Protein 6E12 (pdb70)

Foldseek 3Di:
DDDCDPVLVVQLVVLLVVLLVDDPPPVVSLVSNCPSQCDVVNLVVLLVVQCVDVLSVVCLVVLAAPDDDLVVLCPADPQFLSVLSVLVVVPDDAPNDSNNQVVQCVGCVSSLCVLLVFDPDLLSVLLQLLLVVLQRPPRDSSVSVNVSSQVSCCCPVVCVVSNVVSNVNSPNNQWAHPPNDHCNVRSNPRSVVVCVVRRRDD/DDPVLVVQLVVLLVVLLPDDPPPVVSLVSNQPSQCDPVNLVVLLVVLCVDPLSVVCLVVLAAPDDDLVVLCPAPCQFLSVLSVLVVVPDDQDDDDDPCNDVNSVCVQCVRCVSSLCLLLVQDPPLLSVLLQLLLVVLQRPPDDSSVSVNVSSQVSCCCPVVCVVSNVVSSVNSPNNQFAHPPNDNCNVRSNPGSVVVSVVRRRDD

Organism: Nostoc sp. (strain PCC 7120 / SAG 25.82 / UTEX 2576) (NCBI:txid103690)

Radius of gyration: 23.87 Å; Cα contacts (8 Å, |Δi|>4): 521; chains: 2; bounding box: 76×51×51 Å

Nearest PDB structures (foldseek):
  6e12-assembly1_A  TM=1.005E+00  e=9.025E-28  Nostoc sp. PCC 7120 = FACHB-418
  6e12-assembly1_B  TM=9.982E-01  e=1.144E-25  Nostoc sp. PCC 7120 = FACHB-418
  3msq-assembly1_A  TM=8.862E-01  e=6.303E-11  Nostoc punctiforme PCC 73102
  6e12-assembly1_B  TM=1.005E+00  e=8.819E-28  Nostoc sp. PCC 7120 = FACHB-418
  6e12-assembly1_A  TM=9.690E-01  e=1.903E-25  Nostoc sp. PCC 7120 = FACHB-418

Structure (mmCIF, N/CA/C/O backbone):
data_6E12
#
_entry.id   6E12
#
_cell.length_a   113.308
_cell.length_b   112.918
_cell.length_c   167.766
_cell.angle_alpha   90.00
_cell.angle_beta   90.00
_cell.angle_gamma   90.00
#
_symmetry.space_group_name_H-M   'I 2 2 2'
#
loop_
_entity.id
_entity.type
_entity.pdbx_description
1 polymer 'Alr8543 protein'
2 non-polymer 'OLEIC ACID'
3 non-polymer 'MAGNESIUM ION'
4 non-polymer 'CHLORIDE ION'
5 water water
#
loop_
_atom_site.group_PDB
_atom_site.id
_atom_site.type_symbol
_atom_site.label_atom_id
_atom_site.label_alt_id
_atom_site.label_comp_id
_atom_site.label_asym_id
_atom_site.label_entity_id
_atom_site.label_seq_id
_atom_site.pdbx_PDB_ins_code
_atom_site.Cartn_x
_atom_site.Cartn_y
_atom_site.Cartn_z
_atom_site.occupancy
_atom_site.B_iso_or_equiv
_atom_site.auth_seq_id
_atom_site.auth_comp_id
_atom_site.auth_asym_id
_atom_site.auth_atom_id
_atom_site.pdbx_PDB_model_num
ATOM 9 N N . ILE A 1 2 ? 60.281 60.966 28.858 1.00 44.03 2 ILE A N 1
ATOM 10 C CA . ILE A 1 2 ? 60.006 62.399 28.867 1.00 38.98 2 ILE A CA 1
ATOM 11 C C . ILE A 1 2 ? 61.019 63.173 28.011 1.00 41.01 2 ILE A C 1
ATOM 12 O O . ILE A 1 2 ? 60.673 64.205 27.419 1.00 36.34 2 ILE A O 1
ATOM 17 N N . GLU A 1 3 ? 62.261 62.700 27.908 1.00 37.20 3 GLU A N 1
ATOM 18 C CA . GLU A 1 3 ? 63.234 63.385 27.067 1.00 43.44 3 GLU A CA 1
ATOM 19 C C . GLU A 1 3 ? 63.002 63.043 25.598 1.00 37.29 3 GLU A C 1
ATOM 20 O O . GLU A 1 3 ? 62.311 62.076 25.256 1.00 35.82 3 GLU A O 1
ATOM 26 N N . THR A 1 4 ? 63.551 63.879 24.721 1.00 33.50 4 THR A N 1
ATOM 27 C CA . THR A 1 4 ? 63.366 63.688 23.288 1.00 36.21 4 THR A CA 1
ATOM 28 C C . THR A 1 4 ? 64.440 62.772 22.721 1.00 37.97 4 THR A C 1
ATOM 29 O O . THR A 1 4 ? 65.605 62.824 23.116 1.00 39.69 4 THR A O 1
ATOM 33 N N . ILE A 1 5 ? 64.038 61.931 21.787 1.00 40.50 5 ILE A N 1
ATOM 34 C CA . ILE A 1 5 ? 64.945 61.414 20.781 1.00 33.84 5 ILE A CA 1
ATOM 35 C C . ILE A 1 5 ? 64.542 62.114 19.488 1.00 33.41 5 ILE A C 1
ATOM 36 O O . ILE A 1 5 ? 63.464 61.860 18.943 1.00 35.27 5 ILE A O 1
ATOM 41 N N . THR A 1 6 ? 65.376 63.035 19.018 1.00 29.83 6 THR A N 1
ATOM 42 C CA . THR A 1 6 ? 65.019 63.815 17.846 1.00 33.63 6 THR A CA 1
ATOM 43 C C . THR A 1 6 ? 65.029 62.949 16.588 1.00 35.77 6 THR A C 1
ATOM 44 O O . THR A 1 6 ? 65.550 61.832 16.562 1.00 33.42 6 THR A O 1
ATOM 48 N N . GLN A 1 7 ? 64.428 63.497 15.533 1.00 35.47 7 GLN A N 1
ATOM 49 C CA . GLN A 1 7 ? 64.512 62.900 14.208 1.00 39.40 7 GLN A CA 1
ATOM 50 C C . GLN A 1 7 ? 65.958 62.653 13.816 1.00 36.66 7 GLN A C 1
ATOM 51 O O . GLN A 1 7 ? 66.309 61.587 13.301 1.00 43.11 7 GLN A O 1
ATOM 57 N N . SER A 1 8 ? 66.811 63.646 14.039 1.00 32.24 8 SER A N 1
ATOM 58 C CA . SER A 1 8 ? 68.211 63.507 13.672 1.00 36.22 8 SER A CA 1
ATOM 59 C C . SER A 1 8 ? 68.890 62.405 14.487 1.00 37.23 8 SER A C 1
ATOM 60 O O . SER A 1 8 ? 69.695 61.629 13.953 1.00 37.11 8 SER A O 1
ATOM 63 N N . GLN A 1 9 ? 68.572 62.309 15.782 1.00 32.13 9 GLN A N 1
ATOM 64 C CA . GLN A 1 9 ? 69.154 61.239 16.587 1.00 36.04 9 GLN A CA 1
ATOM 65 C C . GLN A 1 9 ? 68.659 59.871 16.136 1.00 36.57 9 GLN A C 1
ATOM 66 O O . GLN A 1 9 ? 69.439 58.910 16.075 1.00 43.01 9 GLN A O 1
ATOM 72 N N . GLU A 1 10 ? 67.368 59.763 15.824 1.00 33.19 10 GLU A N 1
ATOM 73 C CA . GLU A 1 10 ? 66.829 58.492 15.355 1.00 36.41 10 GLU A CA 1
ATOM 74 C C . GLU A 1 10 ? 67.548 58.030 14.092 1.00 36.18 10 GLU A C 1
ATOM 75 O O . GLU A 1 10 ? 67.934 56.860 13.978 1.00 33.10 10 GLU A O 1
ATOM 81 N N . THR A 1 11 ? 67.761 58.943 13.144 1.00 34.30 11 THR A N 1
ATOM 82 C CA . THR A 1 11 ? 68.444 58.584 11.905 1.00 34.24 11 THR A CA 1
ATOM 83 C C . THR A 1 11 ? 69.855 58.063 12.176 1.00 34.65 11 THR A C 1
ATOM 84 O O . THR A 1 11 ? 70.253 57.014 11.662 1.00 39.84 11 THR A O 1
ATOM 88 N N . ALA A 1 12 ? 70.612 58.766 13.018 1.00 31.17 12 ALA A N 1
ATOM 89 C CA . ALA A 1 12 ? 71.983 58.361 13.300 1.00 28.96 12 ALA A CA 1
ATOM 90 C C . ALA A 1 12 ? 72.027 57.061 14.091 1.00 36.06 12 ALA A C 1
ATOM 91 O O . ALA A 1 12 ? 72.927 56.236 13.888 1.00 34.97 12 ALA A O 1
ATOM 93 N N . ILE A 1 13 ? 71.066 56.854 14.998 1.00 32.87 13 ILE A N 1
ATOM 94 C CA . ILE A 1 13 ? 71.047 55.597 15.744 1.00 28.98 13 ILE A CA 1
ATOM 95 C C . ILE A 1 13 ? 70.791 54.423 14.810 1.00 28.58 13 ILE A C 1
ATOM 96 O O . ILE A 1 13 ? 71.450 53.384 14.912 1.00 33.44 13 ILE A O 1
ATOM 101 N N . LEU A 1 14 ? 69.855 54.566 13.871 1.00 28.97 14 LEU A N 1
ATOM 102 C CA . LEU A 1 14 ? 69.521 53.426 13.012 1.00 35.07 14 LEU A CA 1
ATOM 103 C C . LEU A 1 14 ? 70.661 53.090 12.051 1.00 36.21 14 LEU A C 1
ATOM 104 O O . LEU A 1 14 ? 70.936 51.911 11.795 1.00 36.95 14 LEU A O 1
ATOM 109 N N . GLU A 1 15 ? 71.347 54.108 11.531 1.00 32.85 15 GLU A N 1
ATOM 110 C CA . GLU A 1 15 ? 72.495 53.859 10.666 1.00 38.17 15 GLU A CA 1
ATOM 111 C C . GLU A 1 15 ? 73.595 53.134 11.424 1.00 37.38 15 GLU A C 1
ATOM 112 O O . GLU A 1 15 ? 74.190 52.178 10.917 1.00 41.94 15 GLU A O 1
ATOM 118 N N . SER A 1 16 ? 73.863 53.568 12.650 1.00 35.75 16 SER A N 1
ATOM 119 C CA . SER A 1 16 ? 74.852 52.900 13.480 1.00 34.46 16 SER A CA 1
ATOM 120 C C . SER A 1 16 ? 74.425 51.463 13.809 1.00 30.60 16 SER A C 1
ATOM 121 O O . SER A 1 16 ? 75.253 50.544 13.844 1.00 38.95 16 SER A O 1
ATOM 124 N N . PHE A 1 17 ? 73.133 51.244 14.022 1.00 34.98 17 PHE A N 1
ATOM 125 C CA . PHE A 1 17 ? 72.660 49.904 14.346 1.00 34.00 17 PHE A CA 1
ATOM 126 C C . PHE A 1 17 ? 72.804 48.971 13.149 1.00 34.33 17 PHE A C 1
ATOM 127 O O . PHE A 1 17 ? 73.191 47.809 13.305 1.00 39.10 17 PHE A O 1
ATOM 135 N N . LEU A 1 18 ? 72.493 49.465 11.950 1.00 33.18 18 LEU A N 1
ATOM 136 C CA . LEU A 1 18 ? 72.618 48.658 10.741 1.00 41.96 18 LEU A CA 1
ATOM 137 C C . LEU A 1 18 ? 74.064 48.226 10.494 1.00 48.00 18 LEU A C 1
ATOM 138 O O . LEU A 1 18 ? 74.313 47.102 10.047 1.00 48.49 18 LEU A O 1
ATOM 143 N N . GLU A 1 19 ? 75.035 49.097 10.776 1.00 40.64 19 GLU A N 1
ATOM 144 C CA . GLU A 1 19 ? 76.429 48.692 10.597 1.00 46.76 19 GLU A CA 1
ATOM 145 C C . GLU A 1 19 ? 76.822 47.607 11.590 1.00 49.58 19 GLU A C 1
ATOM 146 O O . GLU A 1 19 ? 77.588 46.698 11.258 1.00 42.98 19 GLU A O 1
ATOM 152 N N . LEU A 1 20 ? 76.331 47.694 12.824 1.00 43.56 20 LEU A N 1
ATOM 153 C CA . LEU A 1 20 ? 76.603 46.626 13.772 1.00 39.75 20 LEU A CA 1
ATOM 154 C C . LEU A 1 20 ? 75.994 45.309 13.309 1.00 50.82 20 LEU A C 1
ATOM 155 O O . LEU A 1 20 ? 76.584 44.238 13.515 1.00 44.41 20 LEU A O 1
ATOM 160 N N . VAL A 1 21 ? 74.813 45.364 12.678 1.00 44.91 21 VAL A N 1
ATOM 161 C CA . VAL A 1 21 ? 74.180 44.138 12.205 1.00 43.55 21 VAL A CA 1
ATOM 162 C C . VAL A 1 21 ? 75.030 43.485 11.117 1.00 50.20 21 VAL A C 1
ATOM 163 O O . VAL A 1 21 ? 75.176 42.260 11.079 1.00 45.43 21 VAL A O 1
ATOM 167 N N . LYS A 1 22 ? 75.620 44.286 10.232 1.00 49.27 22 LYS A N 1
ATOM 168 C CA . LYS A 1 22 ? 76.367 43.754 9.098 1.00 55.43 22 LYS A CA 1
ATOM 169 C C . LYS A 1 22 ? 77.823 43.422 9.423 1.00 56.08 22 LYS A C 1
ATOM 170 O O . LYS A 1 22 ? 78.510 42.856 8.578 1.00 57.91 22 LYS A O 1
ATOM 176 N N . SER A 1 23 ? 78.298 43.722 10.615 1.00 57.80 23 SER A N 1
ATOM 177 C CA . SER A 1 23 ? 79.671 43.486 11.026 1.00 58.50 23 SER A CA 1
ATOM 178 C C . SER A 1 23 ? 79.753 42.313 12.012 1.00 61.55 23 SER A C 1
ATOM 179 O O . SER A 1 23 ? 78.754 41.951 12.648 1.00 55.58 23 SER A O 1
ATOM 182 N N . PRO A 1 24 ? 80.921 41.676 12.148 1.00 58.32 24 PRO A N 1
ATOM 183 C CA . PRO A 1 24 ? 81.052 40.582 13.126 1.00 54.17 24 PRO A CA 1
ATOM 184 C C . PRO A 1 24 ? 81.077 41.087 14.563 1.00 58.19 24 PRO A C 1
ATOM 185 O O . PRO A 1 24 ? 81.265 42.276 14.837 1.00 62.77 24 PRO A O 1
ATOM 189 N N . TYR A 1 25 ? 80.867 40.149 15.489 1.00 49.50 25 TYR A N 1
ATOM 190 C CA . TYR A 1 25 ? 80.947 40.464 16.911 1.00 54.67 25 TYR A CA 1
ATOM 191 C C . TYR A 1 25 ? 82.305 41.068 17.251 1.00 65.07 25 TYR A C 1
ATOM 192 O O . TYR A 1 25 ? 83.318 40.777 16.609 1.00 65.84 25 TYR A O 1
ATOM 201 N N . GLY A 1 26 ? 82.327 41.881 18.304 1.00 67.87 26 GLY A N 1
ATOM 202 C CA . GLY A 1 26 ? 83.578 42.407 18.804 1.00 64.14 26 GLY A CA 1
ATOM 203 C C . GLY A 1 26 ? 84.050 43.658 18.114 1.00 70.56 26 GLY A C 1
ATOM 204 O O . GLY A 1 26 ? 85.240 43.984 18.200 1.00 74.53 26 GLY A O 1
ATOM 205 N N . ASN A 1 27 ? 83.151 44.371 17.426 1.00 66.51 27 ASN A N 1
ATOM 206 C CA . ASN A 1 27 ? 83.494 45.605 16.719 1.00 69.12 27 ASN A CA 1
ATOM 207 C C . ASN A 1 27 ? 83.395 46.767 17.707 1.00 66.84 27 ASN A C 1
ATOM 208 O O . ASN A 1 27 ? 82.427 47.529 17.736 1.00 65.30 27 ASN A O 1
ATOM 213 N N . PHE A 1 28 ? 84.436 46.904 18.532 1.00 73.77 28 PHE A N 1
ATOM 214 C CA . PHE A 1 28 ? 84.409 47.904 19.593 1.00 78.66 28 PHE A CA 1
ATOM 215 C C . PHE A 1 28 ? 84.422 49.329 19.051 1.00 72.46 28 PHE A C 1
ATOM 216 O O . PHE A 1 28 ? 83.960 50.245 19.740 1.00 63.04 28 PHE A O 1
ATOM 224 N N . ALA A 1 29 ? 84.925 49.535 17.832 1.00 68.79 29 ALA A N 1
ATOM 225 C CA . ALA A 1 29 ? 84.792 50.836 17.189 1.00 59.92 29 ALA A CA 1
ATOM 226 C C . ALA A 1 29 ? 83.328 51.157 16.922 1.00 65.08 29 ALA A C 1
ATOM 227 O O . ALA A 1 29 ? 82.823 52.207 17.335 1.00 62.06 29 ALA A O 1
ATOM 229 N N . SER A 1 30 ? 82.631 50.268 16.209 1.00 70.15 30 SER A N 1
ATOM 230 C CA . SER A 1 30 ? 81.255 50.568 15.832 1.00 71.93 30 SER A CA 1
ATOM 231 C C . SER A 1 30 ? 80.337 50.549 17.043 1.00 58.64 30 SER A C 1
ATOM 232 O O . SER A 1 30 ? 79.310 51.239 17.048 1.00 53.00 30 SER A O 1
ATOM 235 N N . ILE A 1 31 ? 80.703 49.794 18.080 1.00 53.50 31 ILE A N 1
ATOM 236 C CA . ILE A 1 31 ? 79.949 49.835 19.326 1.00 53.16 31 ILE A CA 1
ATOM 237 C C . ILE A 1 31 ? 80.129 51.183 20.021 1.00 56.60 31 ILE A C 1
ATOM 238 O O . ILE A 1 31 ? 79.176 51.734 20.590 1.00 52.54 31 ILE A O 1
ATOM 243 N N . GLY A 1 32 ? 81.336 51.758 19.950 1.00 52.62 32 GLY A N 1
ATOM 244 C CA . GLY A 1 32 ? 81.540 53.112 20.451 1.00 39.31 32 GLY A CA 1
ATOM 245 C C . GLY A 1 32 ? 80.730 54.144 19.681 1.00 47.96 32 GLY A C 1
ATOM 246 O O . GLY A 1 32 ? 80.248 55.127 20.252 1.00 54.13 32 GLY A O 1
ATOM 247 N N . LYS A 1 33 ? 80.557 53.929 18.377 1.00 41.11 33 LYS A N 1
ATOM 248 C CA . LYS A 1 33 ? 79.785 54.862 17.561 1.00 41.54 33 LYS A CA 1
ATOM 249 C C . LYS A 1 33 ? 78.286 54.765 17.867 1.00 43.38 33 LYS A C 1
ATOM 250 O O . LYS A 1 33 ? 77.594 55.785 17.952 1.00 40.27 33 LYS A O 1
ATOM 256 N N . LEU A 1 34 ? 77.765 53.553 18.055 1.00 41.00 34 LEU A N 1
ATOM 257 C CA . LEU A 1 34 ? 76.401 53.424 18.557 1.00 38.22 34 LEU A CA 1
ATOM 258 C C . LEU A 1 34 ? 76.254 54.092 19.921 1.00 37.37 34 LEU A C 1
ATOM 259 O O . LEU A 1 34 ? 75.291 54.833 20.157 1.00 42.43 34 LEU A O 1
ATOM 264 N N . SER A 1 35 ? 77.216 53.865 20.816 1.00 38.75 35 SER A N 1
ATOM 265 C CA . SER A 1 35 ? 77.147 54.430 22.163 1.00 41.46 35 SER A CA 1
ATOM 266 C C . SER A 1 35 ? 77.038 55.949 22.120 1.00 43.43 35 SER A C 1
ATOM 267 O O . SER A 1 35 ? 76.196 56.551 22.804 1.00 40.31 35 SER A O 1
ATOM 270 N N . HIS A 1 36 ? 77.878 56.577 21.300 1.00 41.18 36 HIS A N 1
ATOM 271 C CA . HIS A 1 36 ? 77.915 58.029 21.201 1.00 45.57 36 HIS A CA 1
ATOM 272 C C . HIS A 1 36 ? 76.568 58.609 20.788 1.00 38.81 36 HIS A C 1
ATOM 273 O O . HIS A 1 36 ? 76.153 59.644 21.315 1.00 40.38 36 HIS A O 1
ATOM 280 N N . VAL A 1 37 ? 75.872 57.974 19.843 1.00 34.86 37 VAL A N 1
ATOM 281 C CA . VAL A 1 37 ? 74.595 58.532 19.410 1.00 35.94 37 VAL A CA 1
ATOM 282 C C . VAL A 1 37 ? 73.426 58.044 20.259 1.00 37.64 37 VAL A C 1
ATOM 283 O O . VAL A 1 37 ? 72.415 58.747 20.365 1.00 37.52 37 VAL A O 1
ATOM 287 N N . LEU A 1 38 ? 73.542 56.886 20.898 1.00 37.04 38 LEU A N 1
ATOM 288 C CA . LEU A 1 38 ? 72.389 56.337 21.601 1.00 43.24 38 LEU A CA 1
ATOM 289 C C . LEU A 1 38 ? 72.365 56.755 23.072 1.00 45.95 38 LEU A C 1
ATOM 290 O O . LEU A 1 38 ? 71.365 57.308 23.546 1.00 47.56 38 LEU A O 1
ATOM 295 N N . ASN A 1 39 ? 73.461 56.517 23.796 1.00 39.65 39 ASN A N 1
ATOM 296 C CA . ASN A 1 39 ? 73.663 57.073 25.136 1.00 38.80 39 ASN A CA 1
ATOM 297 C C . ASN A 1 39 ? 74.095 58.537 25.019 1.00 49.51 39 ASN A C 1
ATOM 298 O O . ASN A 1 39 ? 75.260 58.896 25.199 1.00 43.80 39 ASN A O 1
ATOM 303 N N . ASP A 1 40 ? 73.126 59.409 24.742 1.00 45.65 40 ASP A N 1
ATOM 304 C CA . ASP A 1 40 ? 73.423 60.822 24.666 1.00 37.12 40 ASP A CA 1
ATOM 305 C C . ASP A 1 40 ? 73.691 61.356 26.075 1.00 35.56 40 ASP A C 1
ATOM 306 O O . ASP A 1 40 ? 73.512 60.651 27.069 1.00 37.02 40 ASP A O 1
ATOM 311 N N . PRO A 1 41 ? 74.185 62.586 26.197 1.00 38.75 41 PRO A N 1
ATOM 312 C CA . PRO A 1 41 ? 74.504 63.091 27.546 1.00 37.55 41 PRO A CA 1
ATOM 313 C C . PRO A 1 41 ? 73.349 63.049 28.554 1.00 41.38 41 PRO A C 1
ATOM 314 O O . PRO A 1 41 ? 73.619 62.775 29.732 1.00 41.22 41 PRO A O 1
ATOM 318 N N . ASP A 1 42 ? 72.085 63.299 28.162 1.00 38.00 42 ASP A N 1
ATOM 319 C CA . ASP A 1 42 ? 70.991 63.142 29.131 1.00 38.96 42 ASP A CA 1
ATOM 320 C C . ASP A 1 42 ? 70.981 61.743 29.735 1.00 37.62 42 ASP A C 1
ATOM 321 O O . ASP A 1 42 ? 70.811 61.577 30.948 1.00 38.92 42 ASP A O 1
ATOM 326 N N . THR A 1 43 ? 71.133 60.726 28.894 1.00 33.90 43 THR A N 1
ATOM 327 C CA . THR A 1 43 ? 71.174 59.358 29.387 1.00 38.91 43 THR A CA 1
ATOM 328 C C . THR A 1 43 ? 72.394 59.117 30.264 1.00 36.10 43 THR A C 1
ATOM 329 O O . THR A 1 43 ? 72.285 58.494 31.326 1.00 38.47 43 THR A O 1
ATOM 333 N N . LEU A 1 44 ? 73.564 59.605 29.847 1.00 36.90 44 LEU A N 1
ATOM 334 C CA . LEU A 1 44 ? 74.759 59.394 30.661 1.00 44.61 44 LEU A CA 1
ATOM 335 C C . LEU A 1 44 ? 74.603 60.052 32.022 1.00 46.33 44 LEU A C 1
ATOM 336 O O . LEU A 1 44 ? 75.072 59.522 33.040 1.00 43.99 44 LEU A O 1
ATOM 341 N N . GLN A 1 45 ? 73.925 61.199 32.062 1.00 41.90 45 GLN A N 1
ATOM 342 C CA . GLN A 1 45 ? 73.739 61.878 33.336 1.00 41.81 45 GLN A CA 1
ATOM 343 C C . GLN A 1 45 ? 72.871 61.049 34.270 1.00 42.09 45 GLN A C 1
ATOM 344 O O . GLN A 1 45 ? 73.148 60.961 35.472 1.00 39.88 45 GLN A O 1
ATOM 350 N N . LYS A 1 46 ? 71.823 60.414 33.736 1.00 41.29 46 LYS A N 1
ATOM 351 C CA . LYS A 1 46 ? 70.977 59.582 34.589 1.00 40.66 46 LYS A CA 1
ATOM 352 C C . LYS A 1 46 ? 71.727 58.336 35.062 1.00 42.26 46 LYS A C 1
ATOM 353 O O . LYS A 1 46 ? 71.568 57.911 36.211 1.00 49.00 46 LYS A O 1
ATOM 359 N N . VAL A 1 47 ? 72.577 57.763 34.205 1.00 40.79 47 VAL A N 1
ATOM 360 C CA . VAL A 1 47 ? 73.355 56.584 34.586 1.00 37.58 47 VAL A CA 1
ATOM 361 C C . VAL A 1 47 ? 74.337 56.931 35.704 1.00 38.61 47 VAL A C 1
ATOM 362 O O . VAL A 1 47 ? 74.450 56.201 36.692 1.00 38.69 47 VAL A O 1
ATOM 366 N N . VAL A 1 48 ? 75.054 58.053 35.570 1.00 40.83 48 VAL A N 1
ATOM 367 C CA . VAL A 1 48 ? 75.931 58.511 36.648 1.00 42.93 48 VAL A CA 1
ATOM 368 C C . VAL A 1 48 ? 75.132 58.715 37.938 1.00 51.51 48 VAL A C 1
ATOM 369 O O . VAL A 1 48 ? 75.529 58.252 39.014 1.00 52.29 48 VAL A O 1
ATOM 373 N N . ALA A 1 49 ? 73.980 59.384 37.847 1.00 47.15 49 ALA A N 1
ATOM 374 C CA . ALA A 1 49 ? 73.202 59.663 39.052 1.00 44.34 49 ALA A CA 1
ATOM 375 C C . ALA A 1 49 ? 72.728 58.377 39.721 1.00 47.21 49 ALA A C 1
ATOM 376 O O . ALA A 1 49 ? 72.821 58.240 40.947 1.00 54.95 49 ALA A O 1
ATOM 378 N N . VAL A 1 50 ? 72.232 57.416 38.931 1.00 44.34 50 VAL A N 1
ATOM 379 C CA . VAL A 1 50 ? 71.770 56.141 39.481 1.00 41.79 50 VAL A CA 1
ATOM 380 C C . VAL A 1 50 ? 72.925 55.360 40.111 1.00 49.80 50 VAL A C 1
ATOM 381 O O . VAL A 1 50 ? 72.770 54.759 41.182 1.00 55.69 50 VAL A O 1
ATOM 385 N N . LEU A 1 51 ? 74.097 55.349 39.466 1.00 47.82 51 LEU A N 1
A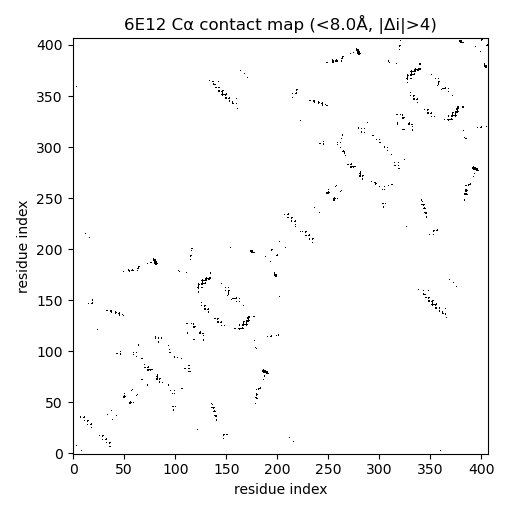TOM 386 C CA . LEU A 1 51 ? 75.233 54.612 40.021 1.00 48.36 51 LEU A CA 1
ATOM 387 C C . LEU A 1 51 ? 75.769 55.269 41.287 1.00 56.21 51 LEU A C 1
ATOM 388 O O . LEU A 1 51 ? 76.365 54.589 42.133 1.00 52.15 51 LEU A O 1
ATOM 393 N N . SER A 1 52 ? 75.571 56.580 41.435 1.00 59.48 52 SER A N 1
ATOM 394 C CA . SER A 1 52 ? 76.070 57.302 42.597 1.00 57.93 52 SER A CA 1
ATOM 395 C C . SER A 1 52 ? 75.163 57.167 43.818 1.00 56.61 52 SER A C 1
ATOM 396 O O . SER A 1 52 ? 75.503 57.700 44.875 1.00 69.20 52 SER A O 1
ATOM 399 N N . LEU A 1 53 ? 74.034 56.462 43.698 1.00 53.17 53 LEU A N 1
ATOM 400 C CA . LEU A 1 53 ? 73.140 56.219 44.826 1.00 53.86 53 LEU A CA 1
ATOM 401 C C . LEU A 1 53 ? 73.737 55.268 45.864 1.00 64.32 53 LEU A C 1
ATOM 402 O O . LEU A 1 53 ? 73.247 55.227 46.995 1.00 68.56 53 LEU A O 1
ATOM 407 N N . THR A 1 54 ? 74.763 54.498 45.514 1.00 69.88 54 THR A N 1
ATOM 408 C CA . THR A 1 54 ? 75.427 53.656 46.499 1.00 65.86 54 THR A CA 1
ATOM 409 C C . THR A 1 54 ? 76.717 54.312 46.961 1.00 70.98 54 THR A C 1
ATOM 410 O O . THR A 1 54 ? 77.250 55.199 46.286 1.00 73.06 54 THR A O 1
ATOM 414 N N . PRO A 1 55 ? 77.253 53.895 48.116 1.00 66.88 55 PRO A N 1
ATOM 415 C CA . PRO A 1 55 ? 78.552 54.440 48.549 1.00 68.24 55 PRO A CA 1
ATOM 416 C C . PRO A 1 55 ? 79.698 54.080 47.624 1.00 62.69 55 PRO A C 1
ATOM 417 O O . PRO A 1 55 ? 80.552 54.929 47.332 1.00 65.94 55 PRO A O 1
ATOM 421 N N . GLN A 1 56 ? 79.747 52.834 47.159 1.00 55.73 56 GLN A N 1
ATOM 422 C CA . GLN A 1 56 ? 80.811 52.441 46.243 1.00 58.54 56 GLN A CA 1
ATOM 423 C C . GLN A 1 56 ? 80.708 53.203 44.925 1.00 66.79 56 GLN A C 1
ATOM 424 O O . GLN A 1 56 ? 81.729 53.568 44.327 1.00 73.14 56 GLN A O 1
ATOM 430 N N . GLY A 1 57 ? 79.482 53.468 44.464 1.00 55.61 57 GLY A N 1
ATOM 431 C CA . GLY A 1 57 ? 79.318 54.262 43.255 1.00 56.28 57 GLY A CA 1
ATOM 432 C C . GLY A 1 57 ? 79.756 55.706 43.435 1.00 59.16 57 GLY A C 1
ATOM 433 O O . GLY A 1 57 ? 80.480 56.255 42.598 1.00 56.96 57 GLY A O 1
ATOM 434 N N . LYS A 1 58 ? 79.326 56.342 44.532 1.00 62.59 58 LYS A N 1
ATOM 435 C CA . LYS A 1 58 ? 79.744 57.717 44.796 1.00 69.62 58 LYS A CA 1
ATOM 436 C C . LYS A 1 58 ? 81.259 57.816 44.907 1.00 68.25 58 LYS A C 1
ATOM 437 O O . LYS A 1 58 ? 81.888 58.681 44.284 1.00 68.39 58 LYS A O 1
ATOM 443 N N . GLN A 1 59 ? 81.865 56.922 45.687 1.00 69.78 59 GLN A N 1
ATOM 444 C CA . GLN A 1 59 ? 83.309 56.965 45.871 1.00 73.54 59 GLN A CA 1
ATOM 445 C C . GLN A 1 59 ? 84.036 56.793 44.541 1.00 70.49 59 GLN A C 1
ATOM 446 O O . GLN A 1 59 ? 85.040 57.470 44.279 1.00 68.06 59 GLN A O 1
ATOM 452 N N . ALA A 1 60 ? 83.520 55.921 43.669 1.00 61.11 60 ALA A N 1
ATOM 453 C CA . ALA A 1 60 ? 84.208 55.644 42.411 1.00 57.55 60 ALA A CA 1
ATOM 454 C C . ALA A 1 60 ? 84.238 56.860 41.495 1.00 61.46 60 ALA A C 1
ATOM 455 O O . ALA A 1 60 ? 85.186 57.021 40.718 1.00 58.49 60 ALA A O 1
ATOM 457 N N . PHE A 1 61 ? 83.216 57.718 41.550 1.00 60.11 61 PHE A N 1
ATOM 458 C CA . PHE A 1 61 ? 83.265 58.924 40.731 1.00 56.51 61 PHE A CA 1
ATOM 459 C C . PHE A 1 61 ? 84.169 59.992 41.338 1.00 58.32 61 PHE A C 1
ATOM 460 O O . PHE A 1 61 ? 84.758 60.781 40.593 1.00 63.43 61 PHE A O 1
ATOM 468 N N . GLU A 1 62 ? 84.303 60.027 42.668 1.00 57.22 62 GLU A N 1
ATOM 469 C CA . GLU A 1 62 ? 85.282 60.909 43.305 1.00 67.28 62 GLU A CA 1
ATOM 470 C C . GLU A 1 62 ? 86.710 60.447 43.028 1.00 72.63 62 GLU A C 1
ATOM 471 O O . GLU A 1 62 ? 87.511 61.175 42.428 1.00 75.02 62 GLU A O 1
ATOM 477 N N . ASP A 1 63 ? 87.053 59.238 43.469 1.00 73.56 63 ASP A N 1
ATOM 478 C CA . ASP A 1 63 ? 88.441 58.799 43.386 1.00 75.73 63 ASP A CA 1
ATOM 479 C C . ASP A 1 63 ? 88.858 58.394 41.983 1.00 74.93 63 ASP A C 1
ATOM 480 O O . ASP A 1 63 ? 90.062 58.331 41.712 1.00 76.37 63 ASP A O 1
ATOM 485 N N . ARG A 1 64 ? 87.903 58.118 41.101 1.00 72.35 64 ARG A N 1
ATOM 486 C CA . ARG A 1 64 ? 88.179 57.704 39.730 1.00 67.20 64 ARG A CA 1
ATOM 487 C C . ARG A 1 64 ? 89.222 56.584 39.671 1.00 69.36 64 ARG A C 1
ATOM 488 O O . ARG A 1 64 ? 90.262 56.729 39.015 1.00 72.15 64 ARG A O 1
ATOM 496 N N . PRO A 1 65 ? 88.981 55.456 40.336 1.00 66.68 65 PRO A N 1
ATOM 497 C CA . PRO A 1 65 ? 90.008 54.408 40.398 1.00 58.73 65 PRO A CA 1
ATOM 498 C C . PRO A 1 65 ? 90.212 53.749 39.040 1.00 63.17 65 PRO A C 1
ATOM 499 O O . PRO A 1 65 ? 89.257 53.313 38.392 1.00 64.35 65 PRO A O 1
ATOM 511 N N . LEU A 1 67 ? 92.611 50.801 36.695 1.00 68.67 67 LEU A N 1
ATOM 512 C CA . LEU A 1 67 ? 93.377 49.567 36.835 1.00 65.32 67 LEU A CA 1
ATOM 513 C C . LEU A 1 67 ? 94.873 49.843 36.924 1.00 70.38 67 LEU A C 1
ATOM 514 O O . LEU A 1 67 ? 95.588 49.201 37.706 1.00 70.83 67 LEU A O 1
ATOM 519 N N . GLY A 1 68 ? 95.361 50.796 36.142 1.00 69.41 68 GLY A N 1
ATOM 520 C CA . GLY A 1 68 ? 96.781 50.985 35.996 1.00 65.10 68 GLY A CA 1
ATOM 521 C C . GLY A 1 68 ? 97.375 49.955 35.055 1.00 66.00 68 GLY A C 1
ATOM 522 O O . GLY A 1 68 ? 96.677 49.239 34.331 1.00 70.29 68 GLY A O 1
ATOM 523 N N . LYS A 1 69 ? 98.702 49.892 35.066 1.00 63.31 69 LYS A N 1
ATOM 524 C CA . LYS A 1 69 ? 99.404 48.884 34.288 1.00 77.59 69 LYS A CA 1
ATOM 525 C C . LYS A 1 69 ? 99.266 47.526 34.969 1.00 73.98 69 LYS A C 1
ATOM 526 O O . LYS A 1 69 ? 99.284 47.427 36.200 1.00 67.63 69 LYS A O 1
ATOM 532 N N . ILE A 1 70 ? 99.099 46.478 34.166 1.00 72.21 70 ILE A N 1
ATOM 533 C CA . ILE A 1 70 ? 98.951 45.127 34.686 1.00 79.28 70 ILE A CA 1
ATOM 534 C C . ILE A 1 70 ? 99.961 44.228 33.986 1.00 80.85 70 ILE A C 1
ATOM 535 O O . ILE A 1 70 ? 100.096 44.269 32.756 1.00 77.12 70 ILE A O 1
ATOM 540 N N . ASP A 1 71 ? 100.690 43.444 34.777 1.00 80.20 71 ASP A N 1
ATOM 541 C CA . ASP A 1 71 ? 101.684 42.500 34.277 1.00 77.77 71 ASP A CA 1
ATOM 542 C C . ASP A 1 71 ? 101.020 41.131 34.240 1.00 73.60 71 ASP A C 1
ATOM 543 O O . ASP A 1 71 ? 100.907 40.462 35.270 1.00 76.65 71 ASP A O 1
ATOM 548 N N . LEU A 1 72 ? 100.576 40.717 33.051 1.00 66.76 72 LEU A N 1
ATOM 549 C CA . LEU A 1 72 ? 99.918 39.422 32.915 1.00 62.91 72 LEU A CA 1
ATOM 550 C C . LEU A 1 72 ? 100.789 38.296 33.464 1.00 62.68 72 LEU A C 1
ATOM 551 O O . LEU A 1 72 ? 100.311 37.430 34.205 1.00 67.45 72 LEU A O 1
ATOM 556 N N . GLU A 1 73 ? 102.073 38.295 33.112 1.00 65.77 73 GLU A N 1
ATOM 557 C CA . GLU A 1 73 ? 102.966 37.226 33.549 1.00 72.39 73 GLU A CA 1
ATOM 558 C C . GLU A 1 73 ? 102.985 37.119 35.072 1.00 66.45 73 GLU A C 1
ATOM 559 O O . GLU A 1 73 ? 102.854 36.024 35.633 1.00 66.75 73 GLU A O 1
ATOM 565 N N . GLN A 1 74 ? 103.131 38.258 35.757 1.00 56.22 74 GLN A N 1
ATOM 566 C CA . GLN A 1 74 ? 103.133 38.265 37.217 1.00 59.61 74 GLN A CA 1
ATOM 567 C C . GLN A 1 74 ? 101.801 37.780 37.782 1.00 68.32 74 GLN A C 1
ATOM 568 O O . GLN A 1 74 ? 101.775 36.983 38.728 1.00 69.27 74 GLN A O 1
ATOM 574 N N . LEU A 1 75 ? 100.682 38.254 37.222 1.00 63.11 75 LEU A N 1
ATOM 575 C CA . LEU A 1 75 ? 99.382 37.758 37.656 1.00 61.66 75 LEU A CA 1
ATOM 576 C C . LEU A 1 75 ? 99.242 36.263 37.398 1.00 61.43 75 LEU A C 1
ATOM 577 O O . LEU A 1 75 ? 98.615 35.553 38.191 1.00 56.49 75 LEU A O 1
ATOM 582 N N . HIS A 1 76 ? 99.839 35.759 36.320 1.00 56.06 76 HIS A N 1
ATOM 583 C CA . HIS A 1 76 ? 99.763 34.330 36.039 1.00 57.10 76 HIS A CA 1
ATOM 584 C C . HIS A 1 76 ? 100.623 33.478 36.980 1.00 60.96 76 HIS A C 1
ATOM 585 O O . HIS A 1 76 ? 100.573 32.247 36.881 1.00 65.67 76 HIS A O 1
ATOM 592 N N . GLN A 1 77 ? 101.407 34.086 37.875 1.00 57.59 77 GLN A N 1
ATOM 593 C CA . GLN A 1 77 ? 102.151 33.349 38.894 1.00 61.89 77 GLN A CA 1
ATOM 594 C C . GLN A 1 77 ? 101.339 33.104 40.153 1.00 64.89 77 GLN A C 1
ATOM 595 O O . GLN A 1 77 ? 101.828 32.423 41.064 1.00 63.19 77 GLN A O 1
ATOM 601 N N . LEU A 1 78 ? 100.139 33.670 40.241 1.00 58.65 78 LEU A N 1
ATOM 602 C CA . LEU A 1 78 ? 99.336 33.526 41.432 1.00 53.22 78 LEU A CA 1
ATOM 603 C C . LEU A 1 78 ? 98.714 32.134 41.474 1.00 53.79 78 LEU A C 1
ATOM 604 O O . LEU A 1 78 ? 98.662 31.433 40.459 1.00 52.56 78 LEU A O 1
ATOM 609 N N . PRO A 1 79 ? 98.259 31.706 42.648 1.00 55.91 79 PRO A N 1
ATOM 610 C CA . PRO A 1 79 ? 97.495 30.456 42.745 1.00 55.83 79 PRO A CA 1
ATOM 611 C C . PRO A 1 79 ? 96.343 30.379 41.750 1.00 55.40 79 PRO A C 1
ATOM 612 O O . PRO A 1 79 ? 95.671 31.377 41.461 1.00 56.25 79 PRO A O 1
ATOM 616 N N . ASN A 1 80 ? 96.106 29.150 41.260 1.00 57.77 80 ASN A N 1
ATOM 617 C CA . ASN A 1 80 ? 95.095 28.856 40.240 1.00 51.92 80 ASN A CA 1
ATOM 618 C C . ASN A 1 80 ? 93.707 29.384 40.581 1.00 52.79 80 ASN A C 1
ATOM 619 O O . ASN A 1 80 ? 92.928 29.693 39.673 1.00 46.35 80 ASN A O 1
ATOM 624 N N . TYR A 1 81 ? 93.359 29.451 41.864 1.00 46.94 81 TYR A N 1
ATOM 625 C CA . TYR A 1 81 ? 92.003 29.782 42.278 1.00 44.25 81 TYR A CA 1
ATOM 626 C C . TYR A 1 81 ? 91.742 31.287 42.342 1.00 43.28 81 TYR A C 1
ATOM 627 O O . TYR A 1 81 ? 90.606 31.692 42.616 1.00 39.63 81 TYR A O 1
ATOM 636 N N . THR A 1 82 ? 92.741 32.125 42.064 1.00 38.95 82 THR A N 1
ATOM 637 C CA . THR A 1 82 ? 92.614 33.556 42.313 1.00 35.87 82 THR A CA 1
ATOM 638 C C . THR A 1 82 ? 92.023 34.300 41.121 1.00 44.36 82 THR A C 1
ATOM 639 O O . THR A 1 82 ? 92.158 33.885 39.965 1.00 45.64 82 THR A O 1
ATOM 643 N N . LEU A 1 83 ? 91.380 35.429 41.421 1.00 40.66 83 LEU A N 1
ATOM 644 C CA . LEU A 1 83 ? 90.954 36.342 40.372 1.00 43.22 83 LEU A CA 1
ATOM 645 C C . LEU A 1 83 ? 92.120 36.701 39.464 1.00 50.74 83 LEU A C 1
ATOM 646 O O . LEU A 1 83 ? 92.000 36.677 38.233 1.00 52.20 83 LEU A O 1
ATOM 651 N N . GLY A 1 84 ? 93.268 37.020 40.066 1.00 47.66 84 GLY A N 1
ATOM 652 C CA . GLY A 1 84 ? 94.418 37.444 39.283 1.00 49.58 84 GLY A CA 1
ATOM 653 C C . GLY A 1 84 ? 94.900 36.385 38.312 1.00 51.55 84 GLY A C 1
ATOM 654 O O . GLY A 1 84 ? 95.202 36.681 37.155 1.00 54.04 84 GLY A O 1
ATOM 655 N N . TYR A 1 85 ? 94.990 35.136 38.766 1.00 52.41 85 TYR A N 1
ATOM 656 C CA . TYR A 1 85 ? 95.392 34.078 37.850 1.00 45.96 85 TYR A CA 1
ATOM 657 C C . TYR A 1 85 ? 94.328 33.847 36.788 1.00 46.18 85 TYR A C 1
ATOM 658 O O . TYR A 1 85 ? 94.647 33.722 35.602 1.00 54.09 85 TYR A O 1
ATOM 675 N N . TYR A 1 87 ? 92.028 35.752 35.554 1.00 49.19 87 TYR A N 1
ATOM 676 C CA . TYR A 1 87 ? 91.990 36.838 34.586 1.00 48.93 87 TYR A CA 1
ATOM 677 C C . TYR A 1 87 ? 93.164 36.746 33.626 1.00 55.51 87 TYR A C 1
ATOM 678 O O . TYR A 1 87 ? 92.979 36.745 32.401 1.00 54.95 87 TYR A O 1
ATOM 687 N N . ALA A 1 88 ? 94.382 36.672 34.172 1.00 52.60 88 ALA A N 1
ATOM 688 C CA . ALA A 1 88 ? 95.576 36.521 33.347 1.00 55.97 88 ALA A CA 1
ATOM 689 C C . ALA A 1 88 ? 95.439 35.333 32.409 1.00 54.24 88 ALA A C 1
ATOM 690 O O . ALA A 1 88 ? 95.734 35.431 31.214 1.00 54.68 88 ALA A O 1
ATOM 692 N N . ASP A 1 89 ? 94.969 34.202 32.934 1.00 48.05 89 ASP A N 1
ATOM 693 C CA . ASP A 1 89 ? 94.771 33.031 32.088 1.00 55.47 89 ASP A CA 1
ATOM 694 C C . ASP A 1 89 ? 93.800 33.335 30.959 1.00 61.72 89 ASP A C 1
ATOM 695 O O . ASP A 1 89 ? 94.019 32.927 29.813 1.00 64.74 89 ASP A O 1
ATOM 700 N N . HIS A 1 90 ? 92.732 34.073 31.268 1.00 60.08 90 HIS A N 1
ATOM 701 C CA . HIS A 1 90 ? 91.736 34.433 30.266 1.00 51.99 90 HIS A CA 1
ATOM 702 C C . HIS A 1 90 ? 92.349 35.268 29.143 1.00 55.51 90 HIS A C 1
ATOM 703 O O . HIS A 1 90 ? 92.100 35.018 27.959 1.00 65.31 90 HIS A O 1
ATOM 718 N N . ILE A 1 92 ? 95.604 35.413 28.310 1.00 59.51 92 ILE A N 1
ATOM 719 C CA . ILE A 1 92 ? 96.608 34.643 27.575 1.00 61.82 92 ILE A CA 1
ATOM 720 C C . ILE A 1 92 ? 95.938 33.687 26.595 1.00 62.86 92 ILE A C 1
ATOM 721 O O . ILE A 1 92 ? 96.329 33.599 25.427 1.00 69.42 92 ILE A O 1
ATOM 726 N N . ARG A 1 93 ? 94.939 32.935 27.060 1.00 62.28 93 ARG A N 1
ATOM 727 C CA . ARG A 1 93 ? 94.301 31.935 26.204 1.00 75.56 93 ARG A CA 1
ATOM 728 C C . ARG A 1 93 ? 93.691 32.569 24.954 1.00 77.63 93 ARG A C 1
ATOM 729 O O . ARG A 1 93 ? 93.859 32.060 23.841 1.00 86.98 93 ARG A O 1
ATOM 737 N N . ASN A 1 94 ? 92.975 33.675 25.114 1.00 70.31 94 ASN A N 1
ATOM 738 C CA . ASN A 1 94 ? 92.329 34.325 23.982 1.00 76.00 94 ASN A CA 1
ATOM 739 C C . ASN A 1 94 ? 93.213 35.376 23.313 1.00 84.21 94 ASN A C 1
ATOM 740 O O . ASN A 1 94 ? 92.756 36.051 22.384 1.00 84.89 94 ASN A O 1
ATOM 745 N N . GLN A 1 95 ? 94.461 35.526 23.760 1.00 86.29 95 GLN A N 1
ATOM 746 C CA . GLN A 1 95 ? 95.438 36.422 23.132 1.00 91.84 95 GLN A CA 1
ATOM 747 C C . GLN A 1 95 ? 94.966 37.873 23.122 1.00 87.24 95 GLN A C 1
ATOM 748 O O . GLN A 1 95 ? 95.273 38.633 22.202 1.00 88.45 95 GLN A O 1
ATOM 754 N N . LEU A 1 96 ? 94.227 38.265 24.154 1.00 83.30 96 LEU A N 1
ATOM 755 C CA . LEU A 1 96 ? 93.764 39.635 24.299 1.00 77.96 96 LEU A CA 1
ATOM 756 C C . LEU A 1 96 ? 94.867 40.511 24.890 1.00 79.21 96 LEU A C 1
ATOM 757 O O . LEU A 1 96 ? 95.846 40.027 25.464 1.00 74.79 96 LEU A O 1
ATOM 762 N N . THR A 1 97 ? 94.697 41.822 24.745 1.00 89.08 97 THR A N 1
ATOM 763 C CA . THR A 1 97 ? 95.663 42.773 25.262 1.00 99.48 97 THR A CA 1
ATOM 764 C C . THR A 1 97 ? 94.948 43.877 26.031 1.00 104.52 97 THR A C 1
ATOM 765 O O . THR A 1 97 ? 93.916 44.386 25.575 1.00 103.61 97 THR A O 1
ATOM 769 N N . PRO A 1 98 ? 95.465 44.262 27.209 1.00 105.23 98 PRO A N 1
ATOM 770 C CA . PRO A 1 98 ? 94.821 45.273 28.063 1.00 103.90 98 PRO A CA 1
ATOM 771 C C . PRO A 1 98 ? 94.860 46.678 27.472 1.00 104.60 98 PRO A C 1
ATOM 772 O O . PRO A 1 98 ? 93.844 47.369 27.534 1.00 105.20 98 PRO A O 1
ATOM 776 N N . VAL A 1 105 ? 90.193 62.061 31.643 1.00 84.11 105 VAL A N 1
ATOM 777 C CA . VAL A 1 105 ? 89.534 61.039 32.447 1.00 88.22 105 VAL A CA 1
ATOM 778 C C . VAL A 1 105 ? 88.983 61.659 33.734 1.00 99.62 105 VAL A C 1
ATOM 779 O O . VAL A 1 105 ? 88.466 60.957 34.609 1.00 86.59 105 VAL A O 1
ATOM 783 N N . ASN A 1 106 ? 89.086 62.988 33.832 1.00 122.15 106 ASN A N 1
ATOM 784 C CA . ASN A 1 106 ? 88.645 63.717 35.017 1.00 128.31 106 ASN A CA 1
ATOM 785 C C . ASN A 1 106 ? 87.156 64.040 35.007 1.00 116.85 106 ASN A C 1
ATOM 786 O O . ASN A 1 106 ? 86.635 64.499 36.029 1.00 120.85 106 ASN A O 1
ATOM 791 N N . HIS A 1 107 ? 86.463 63.818 33.893 1.00 100.55 107 HIS A N 1
ATOM 792 C CA . HIS A 1 107 ? 85.038 64.107 33.835 1.00 88.00 107 HIS A CA 1
ATOM 793 C C . HIS A 1 107 ? 84.218 62.836 34.029 1.00 74.06 107 HIS A C 1
ATOM 794 O O . HIS A 1 107 ? 84.609 61.769 33.544 1.00 72.40 107 HIS A O 1
ATOM 801 N N . PRO A 1 108 ? 83.079 62.948 34.724 1.00 67.05 108 PRO A N 1
ATOM 802 C CA . PRO A 1 108 ? 82.298 61.741 35.066 1.00 59.84 108 PRO A CA 1
ATOM 803 C C . PRO A 1 108 ? 81.982 60.838 33.883 1.00 58.65 108 PRO A C 1
ATOM 804 O O . PRO A 1 108 ? 82.180 59.622 33.980 1.00 64.57 108 PRO A O 1
ATOM 808 N N . PHE A 1 109 ? 81.514 61.398 32.759 1.00 54.89 109 PHE A N 1
ATOM 809 C CA . PHE A 1 109 ? 81.173 60.566 31.604 1.00 58.36 109 PHE A CA 1
ATOM 810 C C . PHE A 1 109 ? 82.399 59.880 31.011 1.00 61.36 109 PHE A C 1
ATOM 811 O O . PHE A 1 109 ? 82.271 58.815 30.398 1.00 63.72 109 PHE A O 1
ATOM 827 N N . PHE A 1 111 ? 85.259 58.969 32.802 1.00 48.30 111 PHE A N 1
ATOM 828 C CA . PHE A 1 111 ? 85.557 57.892 33.734 1.00 49.19 111 PHE A CA 1
ATOM 829 C C . PHE A 1 111 ? 84.579 56.736 33.574 1.00 58.64 111 PHE A C 1
ATOM 830 O O . PHE A 1 111 ? 84.982 55.568 33.586 1.00 61.31 111 PHE A O 1
ATOM 838 N N . LEU A 1 112 ? 83.281 57.043 33.463 1.00 52.64 112 LEU A N 1
ATOM 839 C CA . LEU A 1 112 ? 82.286 55.991 33.294 1.00 48.76 112 LEU A CA 1
ATOM 840 C C . LEU A 1 112 ? 82.657 55.094 32.125 1.00 50.51 112 LEU A C 1
ATOM 841 O O . LEU A 1 112 ? 82.750 53.868 32.269 1.00 46.27 112 LEU A O 1
ATOM 846 N N . ALA A 1 113 ? 82.926 55.702 30.963 1.00 48.02 113 ALA A N 1
ATOM 847 C CA . ALA A 1 113 ? 83.212 54.918 29.767 1.00 50.69 113 ALA A CA 1
ATOM 848 C C . ALA A 1 113 ? 84.561 54.211 29.860 1.00 49.61 113 ALA A C 1
ATOM 849 O O . ALA A 1 113 ? 84.704 53.087 29.362 1.00 47.82 113 ALA A O 1
ATOM 851 N N . ALA A 1 114 ? 85.556 54.842 30.484 1.00 48.05 114 ALA A N 1
ATOM 852 C CA . ALA A 1 114 ? 86.879 54.224 30.542 1.00 53.26 114 ALA A CA 1
ATOM 853 C C . ALA A 1 114 ? 86.931 53.104 31.580 1.00 53.52 114 ALA A C 1
ATOM 854 O O . ALA A 1 114 ? 87.599 52.090 31.358 1.00 47.76 114 ALA A O 1
ATOM 856 N N . HIS A 1 115 ? 86.220 53.259 32.704 1.00 49.81 115 HIS A N 1
ATOM 857 C CA . HIS A 1 115 ? 86.154 52.190 33.704 1.00 49.70 115 HIS A CA 1
ATOM 858 C C . HIS A 1 115 ? 85.457 50.949 33.147 1.00 47.20 115 HIS A C 1
ATOM 859 O O . HIS A 1 115 ? 85.951 49.826 33.305 1.00 51.75 115 HIS A O 1
ATOM 866 N N . LEU A 1 116 ? 84.305 51.128 32.486 1.00 40.47 116 LEU A N 1
ATOM 867 C CA . LEU A 1 116 ? 83.606 49.971 31.928 1.00 42.94 116 LEU A CA 1
ATOM 868 C C . LEU A 1 116 ? 84.392 49.348 30.785 1.00 44.21 116 LEU A C 1
ATOM 869 O O . LEU A 1 116 ? 84.402 48.119 30.625 1.00 41.01 116 LEU A O 1
ATOM 874 N N . GLY A 1 117 ? 85.037 50.181 29.964 1.00 49.30 117 GLY A N 1
ATOM 875 C CA . GLY A 1 117 ? 85.814 49.651 28.856 1.00 41.01 117 GLY A CA 1
ATOM 876 C C . GLY A 1 117 ? 86.987 48.802 29.315 1.00 49.51 117 GLY A C 1
ATOM 877 O O . GLY A 1 117 ? 87.260 47.742 28.745 1.00 56.73 117 GLY A O 1
ATOM 878 N N . GLU A 1 118 ? 87.689 49.240 30.359 1.00 43.95 118 GLU A N 1
ATOM 879 C CA . GLU A 1 118 ? 88.882 48.514 30.772 1.00 51.40 118 GLU A CA 1
ATOM 880 C C . GLU A 1 118 ? 88.602 47.363 31.731 1.00 53.19 118 GLU A C 1
ATOM 881 O O . GLU A 1 118 ? 89.446 46.469 31.856 1.00 49.05 118 GLU A O 1
ATOM 887 N N . THR A 1 119 ? 87.452 47.342 32.400 1.00 46.86 119 THR A N 1
ATOM 888 C CA . THR A 1 119 ? 87.110 46.190 33.225 1.00 37.91 119 THR A CA 1
ATOM 889 C C . THR A 1 119 ? 86.261 45.159 32.490 1.00 40.46 119 THR A C 1
ATOM 890 O O . THR A 1 119 ? 85.891 44.146 33.094 1.00 46.58 119 THR A O 1
ATOM 894 N N . HIS A 1 120 ? 85.978 45.379 31.201 1.00 39.17 120 HIS A N 1
ATOM 895 C CA . HIS A 1 120 ? 85.106 44.480 30.448 1.00 40.96 120 HIS A CA 1
ATOM 896 C C . HIS A 1 120 ? 85.590 43.031 30.508 1.00 45.34 120 HIS A C 1
ATOM 897 O O . HIS A 1 120 ? 84.787 42.108 30.709 1.00 44.45 120 HIS A O 1
ATOM 904 N N . ASP A 1 121 ? 86.899 42.808 30.334 1.00 42.00 121 ASP A N 1
ATOM 905 C CA . ASP A 1 121 ? 87.439 41.452 30.423 1.00 47.83 121 ASP A CA 1
ATOM 906 C C . ASP A 1 121 ? 87.287 40.891 31.828 1.00 44.85 121 ASP A C 1
ATOM 907 O O . ASP A 1 121 ? 87.079 39.683 32.007 1.00 43.62 121 ASP A O 1
ATOM 912 N N . ILE A 1 122 ? 87.406 41.755 32.836 1.00 40.49 122 ILE A N 1
ATOM 913 C CA . ILE A 1 122 ? 87.291 41.314 34.221 1.00 43.81 122 ILE A CA 1
ATOM 914 C C . ILE A 1 122 ? 85.853 40.907 34.536 1.00 43.22 122 ILE A C 1
ATOM 915 O O . ILE A 1 122 ? 85.622 39.911 35.228 1.00 43.43 122 ILE A O 1
ATOM 920 N N . TRP A 1 123 ? 84.864 41.643 34.007 1.00 36.94 123 TRP A N 1
ATOM 921 C CA . TRP A 1 123 ? 83.469 41.239 34.191 1.00 36.69 123 TRP A CA 1
ATOM 922 C C . TRP A 1 123 ? 83.199 39.884 33.545 1.00 34.99 123 TRP A C 1
ATOM 923 O O . TRP A 1 123 ? 82.402 39.088 34.058 1.00 35.75 123 TRP A O 1
ATOM 934 N N . HIS A 1 124 ? 83.839 39.621 32.404 1.00 33.58 124 HIS A N 1
ATOM 935 C CA . HIS A 1 124 ? 83.772 38.305 31.774 1.00 39.75 124 HIS A CA 1
ATOM 936 C C . HIS A 1 124 ? 84.197 37.209 32.737 1.00 38.02 124 HIS A C 1
ATOM 937 O O . HIS A 1 124 ? 83.500 36.204 32.908 1.00 49.38 124 HIS A O 1
ATOM 944 N N . VAL A 1 125 ? 85.365 37.379 33.355 1.00 45.19 125 VAL A N 1
ATOM 945 C CA . VAL A 1 125 ? 85.898 36.359 34.254 1.00 41.74 125 VAL A CA 1
ATOM 946 C C . VAL A 1 125 ? 84.993 36.194 35.467 1.00 41.68 125 VAL A C 1
ATOM 947 O O . VAL A 1 125 ? 84.615 35.074 35.834 1.00 45.56 125 VAL A O 1
ATOM 951 N N . VAL A 1 126 ? 84.603 37.312 36.081 1.00 36.12 126 VAL A N 1
ATOM 952 C CA . VAL A 1 126 ? 83.903 37.275 37.360 1.00 36.00 126 VAL A CA 1
ATOM 953 C C . VAL A 1 126 ? 82.492 36.707 37.200 1.00 47.29 126 VAL A C 1
ATOM 954 O O . VAL 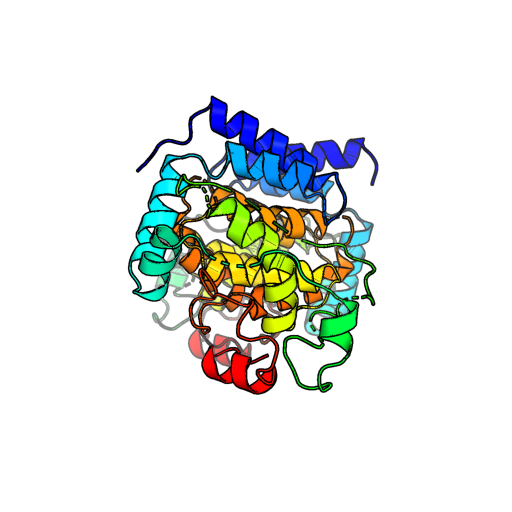A 1 126 ? 82.000 35.994 38.089 1.00 38.84 126 VAL A O 1
ATOM 958 N N . THR A 1 127 ? 81.817 36.998 36.065 1.00 37.19 127 THR A N 1
ATOM 959 C CA . THR A 1 127 ? 80.470 36.467 35.840 1.00 37.64 127 THR A CA 1
ATOM 960 C C . THR A 1 127 ? 80.477 35.062 35.262 1.00 45.60 127 THR A C 1
ATOM 961 O O . THR A 1 127 ? 79.412 34.433 35.203 1.00 41.66 127 THR A O 1
ATOM 965 N N . GLY A 1 128 ? 81.628 34.570 34.814 1.00 38.81 128 GLY A N 1
ATOM 966 C CA . GLY A 1 128 ? 81.679 33.248 34.216 1.00 34.87 128 GLY A CA 1
ATOM 967 C C . GLY A 1 128 ? 81.140 33.143 32.800 1.00 36.75 128 GLY A C 1
ATOM 968 O O . GLY A 1 128 ? 80.719 32.063 32.393 1.00 50.51 128 GLY A O 1
ATOM 969 N N . CYS A 1 129 ? 81.146 34.227 32.035 1.00 39.76 129 CYS A N 1
ATOM 970 C CA . CYS A 1 129 ? 80.609 34.222 30.678 1.00 44.69 129 CYS A CA 1
ATOM 971 C C . CYS A 1 129 ? 81.655 33.758 29.682 1.00 47.55 129 CYS A C 1
ATOM 972 O O . CYS A 1 129 ? 82.742 34.334 29.619 1.00 51.12 129 CYS A O 1
ATOM 975 N N . ASP A 1 130 ? 81.310 32.749 28.877 1.00 59.14 130 ASP A N 1
ATOM 976 C CA . ASP A 1 130 ? 82.217 32.278 27.828 1.00 57.59 130 ASP A CA 1
ATOM 977 C C . ASP A 1 130 ? 82.447 33.361 26.772 1.00 53.22 130 ASP A C 1
ATOM 978 O O . ASP A 1 130 ? 81.726 34.365 26.683 1.00 51.61 130 ASP A O 1
ATOM 983 N N . THR A 1 131 ? 83.455 33.131 25.938 1.00 54.76 131 THR A N 1
ATOM 984 C CA . THR A 1 131 ? 83.852 34.116 24.937 1.00 58.93 131 THR A CA 1
ATOM 985 C C . THR A 1 131 ? 83.070 33.996 23.630 1.00 58.18 131 THR A C 1
ATOM 986 O O . THR A 1 131 ? 83.093 34.934 22.816 1.00 63.49 131 THR A O 1
ATOM 990 N N . ASP A 1 132 ? 82.364 32.888 23.416 1.00 48.24 132 ASP A N 1
ATOM 991 C CA . ASP A 1 132 ? 81.597 32.696 22.194 1.00 45.33 132 ASP A CA 1
ATOM 992 C C . ASP A 1 132 ? 80.400 33.658 22.152 1.00 43.03 132 ASP A C 1
ATOM 993 O O . ASP A 1 132 ? 80.143 34.432 23.085 1.00 33.64 132 ASP A O 1
ATOM 998 N N . LYS A 1 133 ? 79.647 33.598 21.056 1.00 36.63 133 LYS A N 1
ATOM 999 C CA . LYS A 1 133 ? 78.519 34.515 20.884 1.00 35.61 133 LYS A CA 1
ATOM 1000 C C . LYS A 1 133 ? 77.477 34.406 21.989 1.00 39.49 133 LYS A C 1
ATOM 1001 O O . LYS A 1 133 ? 77.032 35.454 22.482 1.00 36.78 133 LYS A O 1
ATOM 1007 N N . PRO A 1 134 ? 77.037 33.219 22.419 1.00 41.35 134 PRO A N 1
ATOM 1008 C CA . PRO A 1 134 ? 76.095 33.183 23.557 1.00 33.98 134 PRO A CA 1
ATOM 1009 C C . PRO A 1 134 ? 76.675 33.772 24.839 1.00 38.56 134 PRO A C 1
ATOM 1010 O O . PRO A 1 134 ? 75.929 34.367 25.626 1.00 40.21 134 PRO A O 1
ATOM 1014 N N . GLY A 1 135 ? 77.987 33.647 25.069 1.00 40.36 135 GLY A N 1
ATOM 1015 C CA . GLY A 1 135 ? 78.580 34.252 26.250 1.00 35.16 135 GLY A CA 1
ATOM 1016 C C . GLY A 1 135 ? 78.598 35.768 26.204 1.00 41.15 135 GLY A C 1
ATOM 1017 O O . GLY A 1 135 ? 78.449 36.428 27.242 1.00 37.72 135 GLY A O 1
ATOM 1018 N N . GLU A 1 136 ? 78.796 36.339 25.012 1.00 31.29 136 GLU A N 1
ATOM 1019 C CA . GLU A 1 136 ? 78.729 37.789 24.857 1.00 37.61 136 GLU A CA 1
ATOM 1020 C C . GLU A 1 136 ? 77.324 38.304 25.111 1.00 37.89 136 GLU A C 1
ATOM 1021 O O . GLU A 1 136 ? 77.147 39.381 25.699 1.00 36.41 136 GLU A O 1
ATOM 1027 N N . VAL A 1 137 ? 76.314 37.565 24.656 1.00 34.59 137 VAL A N 1
ATOM 1028 C CA . VAL A 1 137 ? 74.938 37.994 24.879 1.00 32.55 137 VAL A CA 1
ATOM 1029 C C . VAL A 1 137 ? 74.590 37.887 26.356 1.00 28.86 137 VAL A C 1
ATOM 1030 O O . VAL A 1 137 ? 73.958 38.779 26.925 1.00 34.15 137 VAL A O 1
ATOM 1034 N N . LYS A 1 138 ? 75.027 36.804 27.002 1.00 25.80 138 LYS A N 1
ATOM 1035 C CA . LYS A 1 138 ? 74.864 36.662 28.442 1.00 28.35 138 LYS A CA 1
ATOM 1036 C C . LYS A 1 138 ? 75.464 37.857 29.181 1.00 37.09 138 LYS A C 1
ATOM 1037 O O . LYS A 1 138 ? 74.823 38.455 30.057 1.00 37.81 138 LYS A O 1
ATOM 1043 N N . LEU A 1 139 ? 76.700 38.223 28.833 1.00 32.29 139 LEU A N 1
ATOM 1044 C CA . LEU A 1 139 ? 77.338 39.363 29.483 1.00 32.28 139 LEU A CA 1
ATOM 1045 C C . LEU A 1 139 ? 76.606 40.663 29.174 1.00 36.11 139 LEU A C 1
ATOM 1046 O O . LEU A 1 139 ? 76.424 41.507 30.059 1.00 38.77 139 LEU A O 1
ATOM 1051 N N . GLU A 1 140 ? 76.160 40.842 27.930 1.00 34.84 140 GLU A N 1
ATOM 1052 C CA . GLU A 1 140 ? 75.418 42.052 27.606 1.00 34.62 140 GLU A CA 1
ATOM 1053 C C . GLU A 1 140 ? 74.142 42.154 28.429 1.00 37.18 140 GLU A C 1
ATOM 1054 O O . GLU A 1 140 ? 73.813 43.235 28.921 1.00 31.05 140 GLU A O 1
ATOM 1060 N N . ALA A 1 141 ? 73.433 41.036 28.627 1.00 32.87 141 ALA A N 1
ATOM 1061 C CA . ALA A 1 141 ? 72.238 41.061 29.470 1.00 28.99 141 ALA A CA 1
ATOM 1062 C C . ALA A 1 141 ? 72.589 41.389 30.918 1.00 27.90 141 ALA A C 1
ATOM 1063 O O . ALA A 1 141 ? 71.833 42.084 31.602 1.00 34.61 141 ALA A O 1
ATOM 1065 N N . PHE A 1 142 ? 73.712 40.863 31.412 1.00 32.94 142 PHE A N 1
ATOM 1066 C CA . PHE A 1 142 ? 74.190 41.220 32.746 1.00 32.85 142 PHE A CA 1
ATOM 1067 C C . PHE A 1 142 ? 74.389 42.729 32.862 1.00 34.75 142 PHE A C 1
ATOM 1068 O O . PHE A 1 142 ? 73.957 43.349 33.842 1.00 36.35 142 PHE A O 1
ATOM 1076 N N . TYR A 1 143 ? 75.015 43.344 31.847 1.00 31.74 143 TYR A N 1
ATOM 1077 C CA . TYR A 1 143 ? 75.217 44.795 31.849 1.00 32.29 143 TYR A CA 1
ATOM 1078 C C . TYR A 1 143 ? 73.902 45.563 31.848 1.00 37.28 143 TYR A C 1
ATOM 1079 O O . TYR A 1 143 ? 73.785 46.594 32.528 1.00 38.95 143 TYR A O 1
ATOM 1088 N N . THR A 1 144 ? 72.906 45.122 31.066 1.00 29.03 144 THR A N 1
ATOM 1089 C CA . THR A 1 144 ? 71.699 45.940 31.030 1.00 30.73 144 THR A CA 1
ATOM 1090 C C . THR A 1 144 ? 70.922 45.816 32.340 1.00 30.12 144 THR A C 1
ATOM 1091 O O . THR A 1 144 ? 70.225 46.761 32.728 1.00 32.30 144 THR A O 1
ATOM 1095 N N . ALA A 1 145 ? 71.078 44.704 33.069 1.00 33.82 145 ALA A N 1
ATOM 1096 C CA . ALA A 1 145 ? 70.505 44.628 34.416 1.00 34.79 145 ALA A CA 1
ATOM 1097 C C . ALA A 1 145 ? 71.164 45.629 35.357 1.00 32.40 145 ALA A C 1
ATOM 1098 O O . ALA A 1 145 ? 70.479 46.291 36.139 1.00 42.52 145 ALA A O 1
ATOM 1100 N N . GLN A 1 146 ? 72.481 45.793 35.257 1.00 34.75 146 GLN A N 1
ATOM 1101 C CA . GLN A 1 146 ? 73.251 46.584 36.218 1.00 34.98 146 GLN A CA 1
ATOM 1102 C C . GLN A 1 146 ? 73.329 48.071 35.889 1.00 40.11 146 GLN A C 1
ATOM 1103 O O . GLN A 1 146 ? 73.600 48.866 36.796 1.00 38.91 146 GLN A O 1
ATOM 1109 N N . LEU A 1 147 ? 73.103 48.477 34.632 1.00 35.29 147 LEU A N 1
ATOM 1110 C CA . LEU A 1 147 ? 73.380 49.850 34.218 1.00 34.11 147 LEU A CA 1
ATOM 1111 C C . LEU A 1 147 ? 72.128 50.636 33.819 1.00 36.02 147 LEU A C 1
ATOM 1112 O O . LEU A 1 147 ? 72.247 51.673 33.158 1.00 37.07 147 LEU A O 1
ATOM 1117 N N . ILE A 1 148 ? 70.943 50.187 34.226 1.00 36.59 148 ILE A N 1
ATOM 1118 C CA . ILE A 1 148 ? 69.704 50.951 34.059 1.00 40.09 148 ILE A CA 1
ATOM 1119 C C . ILE A 1 148 ? 69.946 52.399 34.486 1.00 43.85 148 ILE A C 1
ATOM 1120 O O . ILE A 1 148 ? 70.550 52.629 35.541 1.00 45.06 148 ILE A O 1
ATOM 1125 N N . PRO A 1 149 ? 69.530 53.412 33.709 1.00 39.57 149 PRO A N 1
ATOM 1126 C CA . PRO A 1 149 ? 68.757 53.416 32.455 1.00 36.09 149 PRO A CA 1
ATOM 1127 C C . PRO A 1 149 ? 69.592 53.588 31.169 1.00 36.20 149 PRO A C 1
ATOM 1128 O O . PRO A 1 149 ? 69.223 54.323 30.243 1.00 32.20 149 PRO A O 1
ATOM 1132 N N . ASP A 1 150 ? 70.722 52.896 31.119 1.00 35.15 150 ASP A N 1
ATOM 1133 C CA . ASP A 1 150 ? 71.515 52.823 29.903 1.00 29.30 150 ASP A CA 1
ATOM 1134 C C . ASP A 1 150 ? 70.680 52.284 28.737 1.00 34.43 150 ASP A C 1
ATOM 1135 O O . ASP A 1 150 ? 69.750 51.496 28.918 1.00 32.26 150 ASP A O 1
ATOM 1140 N N . ARG A 1 151 ? 71.022 52.712 27.520 1.00 29.95 151 ARG A N 1
ATOM 1141 C CA . ARG A 1 151 ? 70.352 52.216 26.328 1.00 32.97 151 ARG A CA 1
ATOM 1142 C C . ARG A 1 151 ? 71.238 51.361 25.428 1.00 32.77 151 ARG A C 1
ATOM 1143 O O . ARG A 1 151 ? 70.707 50.596 24.617 1.00 36.05 151 ARG A O 1
ATOM 1151 N N . LEU A 1 152 ? 72.564 51.444 25.574 1.00 36.08 152 LEU A N 1
ATOM 1152 C CA . LEU A 1 152 ? 73.467 50.777 24.637 1.00 29.72 152 LEU A CA 1
ATOM 1153 C C . LEU A 1 152 ? 73.338 49.261 24.705 1.00 32.52 152 LEU A C 1
ATOM 1154 O O . LEU A 1 152 ? 73.188 48.587 23.677 1.00 35.44 152 LEU A O 1
ATOM 1159 N N . PHE A 1 153 ? 73.418 48.704 25.906 1.00 28.43 153 PHE A N 1
ATOM 1160 C CA . PHE A 1 153 ? 73.495 47.257 26.024 1.00 32.45 153 PHE A CA 1
ATOM 1161 C C . PHE A 1 153 ? 72.199 46.571 25.616 1.00 34.31 153 PHE A C 1
ATOM 1162 O O . PHE A 1 153 ? 72.245 45.481 25.031 1.00 33.93 153 PHE A O 1
ATOM 1170 N N . LEU A 1 154 ? 71.048 47.203 25.880 1.00 32.87 154 LEU A N 1
ATOM 1171 C CA . LEU A 1 154 ? 69.772 46.711 25.358 1.00 32.01 154 LEU A CA 1
ATOM 1172 C C . LEU A 1 154 ? 69.783 46.666 23.830 1.00 28.89 154 LEU A C 1
ATOM 1173 O O . LEU A 1 154 ? 69.343 45.678 23.224 1.00 28.91 154 LEU A O 1
ATOM 1178 N N . ALA A 1 155 ? 70.274 47.740 23.192 1.00 25.26 155 ALA A N 1
ATOM 1179 C CA . ALA A 1 155 ? 70.396 47.777 21.735 1.00 28.04 155 ALA A CA 1
ATOM 1180 C C . ALA A 1 155 ? 71.392 46.745 21.214 1.00 30.16 155 ALA A C 1
ATOM 1181 O O . ALA A 1 155 ? 71.220 46.221 20.108 1.00 33.45 155 ALA A O 1
ATOM 1183 N N . LEU A 1 156 ? 72.422 46.432 21.995 1.00 34.02 156 LEU A N 1
ATOM 1184 C CA . LEU A 1 156 ? 73.351 45.368 21.623 1.00 30.36 156 LEU A CA 1
ATOM 1185 C C . LEU A 1 156 ? 72.684 44.001 21.694 1.00 32.55 156 LEU A C 1
ATOM 1186 O O . LEU A 1 156 ? 72.951 43.128 20.860 1.00 36.14 156 LEU A O 1
ATOM 1191 N N . LEU A 1 157 ? 71.842 43.771 22.701 1.00 31.32 157 LEU A N 1
ATOM 1192 C CA . LEU A 1 157 ? 71.045 42.552 22.664 1.00 31.32 157 LEU A CA 1
ATOM 1193 C C . LEU A 1 157 ? 70.198 42.512 21.396 1.00 26.96 157 LEU A C 1
ATOM 1194 O O . LEU A 1 157 ? 70.109 41.476 20.734 1.00 30.04 157 LEU A O 1
ATOM 1199 N N . ALA A 1 158 ? 69.591 43.640 21.024 1.00 29.46 158 ALA A N 1
ATOM 1200 C CA . ALA A 1 158 ? 68.709 43.621 19.863 1.00 30.15 158 ALA A CA 1
ATOM 1201 C C . ALA A 1 158 ? 69.488 43.281 18.606 1.00 28.96 158 ALA A C 1
ATOM 1202 O O . ALA A 1 158 ? 69.021 42.503 17.767 1.00 31.13 158 ALA A O 1
ATOM 1204 N N . LYS A 1 159 ? 70.699 43.815 18.475 1.00 32.13 159 LYS A N 1
ATOM 1205 C CA . LYS A 1 159 ? 71.431 43.565 17.250 1.00 31.48 159 LYS A CA 1
ATOM 1206 C C . LYS A 1 159 ? 71.913 42.121 17.174 1.00 34.19 159 LYS A C 1
ATOM 1207 O O . LYS A 1 159 ? 71.964 41.558 16.074 1.00 34.02 159 LYS A O 1
ATOM 1213 N N . ASN A 1 160 ? 72.229 41.492 18.319 1.00 25.03 160 ASN A N 1
ATOM 1214 C CA . ASN A 1 160 ? 72.666 40.093 18.291 1.00 31.73 160 ASN A CA 1
ATOM 1215 C C . ASN A 1 160 ? 71.496 39.119 18.120 1.00 34.66 160 ASN A C 1
ATOM 1216 O O . ASN A 1 160 ? 71.687 38.029 17.570 1.00 41.30 160 ASN A O 1
ATOM 1221 N N . LEU A 1 161 ? 70.288 39.482 18.560 1.00 28.40 161 LEU A N 1
ATOM 1222 C CA . LEU A 1 161 ? 69.122 38.657 18.255 1.00 31.65 161 LEU A CA 1
ATOM 1223 C C . LEU A 1 161 ? 68.781 38.726 16.773 1.00 33.29 161 LEU A C 1
ATOM 1224 O O . LEU A 1 161 ? 68.439 37.703 16.166 1.00 33.19 161 LEU A O 1
ATOM 1229 N N . LEU A 1 162 ? 68.876 39.923 16.176 1.00 28.75 162 LEU A N 1
ATOM 1230 C CA . LEU A 1 162 ? 68.604 40.077 14.748 1.00 33.82 162 LEU A CA 1
ATOM 1231 C C . LEU A 1 162 ? 69.638 39.337 13.908 1.00 36.28 162 LEU A C 1
ATOM 1232 O O . LEU A 1 162 ? 69.291 38.721 12.891 1.00 38.83 162 LEU A O 1
ATOM 1237 N N . LYS A 1 163 ? 70.910 39.393 14.317 1.00 30.01 163 LYS A N 1
ATOM 1238 C CA . LYS A 1 163 ? 71.972 38.686 13.599 1.00 39.76 163 LYS A CA 1
ATOM 1239 C C . LYS A 1 163 ? 71.758 37.185 13.655 1.00 30.93 163 LYS A C 1
ATOM 1240 O O . LYS A 1 163 ? 72.003 36.478 12.675 1.00 38.55 163 LYS A O 1
ATOM 1246 N N . THR A 1 164 ? 71.320 36.685 14.807 1.00 30.30 164 THR A N 1
ATOM 1247 C CA . THR A 1 164 ? 70.986 35.272 14.941 1.00 30.17 164 THR A CA 1
ATOM 1248 C C . THR A 1 164 ? 69.829 34.905 14.015 1.00 38.35 164 THR A C 1
ATOM 1249 O O . THR A 1 164 ? 69.909 33.928 13.269 1.00 35.56 164 THR A O 1
ATOM 1253 N N . ALA A 1 165 ? 68.755 35.704 14.020 1.00 38.32 165 ALA A N 1
ATOM 1254 C CA . ALA A 1 165 ? 67.629 35.433 13.124 1.00 36.45 165 ALA A CA 1
ATOM 1255 C C . ALA A 1 165 ? 68.061 35.420 11.657 1.00 37.00 165 ALA A C 1
ATOM 1256 O O . ALA A 1 165 ? 67.586 34.599 10.867 1.00 37.99 165 ALA A O 1
ATOM 1266 N N . TYR A 1 167 ? 71.381 35.374 10.156 1.00 35.80 167 TYR A N 1
ATOM 1267 C CA . TYR A 1 167 ? 72.593 34.720 9.697 1.00 33.10 167 TYR A CA 1
ATOM 1268 C C . TYR A 1 167 ? 72.897 33.397 10.367 1.00 39.43 167 TYR A C 1
ATOM 1269 O O . TYR A 1 167 ? 73.670 32.622 9.803 1.00 42.51 167 TYR A O 1
ATOM 1278 N N . GLU A 1 168 ? 72.357 33.120 11.553 1.00 39.16 168 GLU A N 1
ATOM 1279 C CA . GLU A 1 168 ? 72.805 31.934 12.290 1.00 32.76 168 GLU A CA 1
ATOM 1280 C C . GLU A 1 168 ? 71.709 31.441 13.232 1.00 38.29 168 GLU A C 1
ATOM 1281 O O . GLU A 1 168 ? 71.905 31.276 14.436 1.00 37.94 168 GLU A O 1
ATOM 1287 N N . VAL A 1 169 ? 70.534 31.146 12.673 1.00 39.31 169 VAL A N 1
ATOM 1288 C CA . VAL A 1 169 ? 69.382 30.853 13.506 1.00 38.05 169 VAL A CA 1
ATOM 1289 C C . VAL A 1 169 ? 69.583 29.605 14.350 1.00 35.89 169 VAL A C 1
ATOM 1290 O O . VAL A 1 169 ? 68.909 29.439 15.372 1.00 41.12 169 VAL A O 1
ATOM 1294 N N . GLU A 1 170 ? 70.516 28.734 13.980 1.00 33.39 170 GLU A N 1
ATOM 1295 C CA . GLU A 1 170 ? 70.724 27.538 14.791 1.00 34.76 170 GLU A CA 1
ATOM 1296 C C . GLU A 1 170 ? 71.251 27.864 16.184 1.00 35.19 170 GLU A C 1
ATOM 1297 O O . GLU A 1 170 ? 71.116 27.029 17.089 1.00 36.20 170 GLU A O 1
ATOM 1303 N N . LEU A 1 171 ? 71.823 29.059 16.394 1.00 33.99 171 LEU A N 1
ATOM 1304 C CA . LEU A 1 171 ? 72.236 29.475 17.736 1.00 33.24 171 LEU A CA 1
ATOM 1305 C C . LEU A 1 171 ? 71.089 29.988 18.606 1.00 36.98 171 LEU A C 1
ATOM 1306 O O . LEU A 1 171 ? 71.332 30.298 19.777 1.00 35.31 171 LEU A O 1
ATOM 1311 N N . CYS A 1 172 ? 69.858 30.065 18.083 1.00 35.21 172 CYS A N 1
ATOM 1312 C CA . CYS A 1 172 ? 68.769 30.741 18.785 1.00 30.86 172 CYS A CA 1
ATOM 1313 C C . CYS A 1 172 ? 68.636 30.277 20.235 1.00 29.02 172 CYS A C 1
ATOM 1314 O O . CYS A 1 172 ? 68.568 31.095 21.158 1.00 30.86 172 CYS A O 1
ATOM 1317 N N . GLU A 1 173 ? 68.604 28.964 20.446 1.00 35.88 173 GLU A N 1
ATOM 1318 C CA . GLU A 1 173 ? 68.433 28.401 21.783 1.00 39.44 173 GLU A CA 1
ATOM 1319 C C . GLU A 1 173 ? 69.528 28.861 22.739 1.00 39.12 173 GLU A C 1
ATOM 1320 O O . GLU A 1 173 ? 69.247 29.317 23.855 1.00 35.64 173 GLU A O 1
ATOM 1326 N N . GLN A 1 174 ? 70.789 28.707 22.330 1.00 33.69 174 GLN A N 1
ATOM 1327 C CA . GLN A 1 174 ? 71.900 29.117 23.187 1.00 39.21 174 GLN A CA 1
ATOM 1328 C C . GLN A 1 174 ? 71.866 30.613 23.450 1.00 32.29 174 GLN A C 1
ATOM 1329 O O . GLN A 1 174 ? 72.169 31.065 24.563 1.00 35.01 174 GLN A O 1
ATOM 1335 N N . ILE A 1 175 ? 71.474 31.393 22.440 1.00 34.40 175 ILE A N 1
ATOM 1336 C CA . ILE A 1 175 ? 71.506 32.846 22.544 1.00 29.45 175 ILE A CA 1
ATOM 1337 C C . ILE A 1 175 ? 70.466 33.323 23.543 1.00 33.24 175 ILE A C 1
ATOM 1338 O O . ILE A 1 175 ? 70.750 34.156 24.412 1.00 31.70 175 ILE A O 1
ATOM 1343 N N . LEU A 1 176 ? 69.250 32.775 23.461 1.00 27.15 176 LEU A N 1
ATOM 1344 C CA . LEU A 1 176 ? 68.223 33.203 24.409 1.00 31.52 176 LEU A CA 1
ATOM 1345 C C . LEU A 1 176 ? 68.425 32.580 25.789 1.00 35.88 176 LEU A C 1
ATOM 1346 O O . LEU A 1 176 ? 68.081 33.212 26.796 1.00 31.92 176 LEU A O 1
ATOM 1351 N N . ASP A 1 177 ? 68.991 31.365 25.869 1.00 34.39 177 ASP A N 1
ATOM 1352 C CA . ASP A 1 177 ? 69.393 30.843 27.176 1.00 35.04 177 ASP A CA 1
ATOM 1353 C C . ASP A 1 177 ? 70.455 31.735 27.804 1.00 32.88 177 ASP A C 1
ATOM 1354 O O . ASP A 1 177 ? 70.398 32.025 28.999 1.00 32.17 177 ASP A O 1
ATOM 1359 N N . GLY A 1 178 ? 71.418 32.202 27.002 1.00 32.95 178 GLY A N 1
ATOM 1360 C CA . GLY A 1 178 ? 72.435 33.107 27.527 1.00 30.97 178 GLY A CA 1
ATOM 1361 C C . GLY A 1 178 ? 71.858 34.434 27.990 1.00 33.18 178 GLY A C 1
ATOM 1362 O O . GLY A 1 178 ? 72.107 34.877 29.115 1.00 39.49 178 GLY A O 1
ATOM 1363 N N . LEU A 1 179 ? 71.108 35.106 27.113 1.00 30.99 179 LEU A N 1
ATOM 1364 C CA . LEU A 1 179 ? 70.414 36.331 27.508 1.00 32.79 179 LEU A CA 1
ATOM 1365 C C . LEU A 1 179 ? 69.660 36.131 28.828 1.00 33.51 179 LEU A C 1
ATOM 1366 O O . LEU A 1 179 ? 69.798 36.926 29.765 1.00 33.33 179 LEU A O 1
ATOM 1371 N N . THR A 1 180 ? 68.848 35.074 28.909 1.00 31.05 180 THR A N 1
ATOM 1372 C CA . THR A 1 180 ? 68.013 34.840 30.093 1.00 30.97 180 THR A CA 1
ATOM 1373 C C . THR A 1 180 ? 68.854 34.667 31.360 1.00 35.59 180 THR A C 1
ATOM 1374 O O . THR A 1 180 ? 68.516 35.200 32.424 1.00 38.95 180 THR A O 1
ATOM 1378 N N . GLN A 1 181 ? 69.943 33.901 31.269 1.00 34.39 181 GLN A N 1
ATOM 1379 C CA . GLN A 1 181 ? 70.805 33.687 32.424 1.00 35.60 181 GLN A CA 1
ATOM 1380 C C . GLN A 1 181 ? 71.509 34.971 32.841 1.00 33.60 181 GLN A C 1
ATOM 1381 O O . GLN A 1 181 ? 71.605 35.272 34.037 1.00 33.35 181 GLN A O 1
ATOM 1387 N N . GLY A 1 182 ? 72.013 35.739 31.871 1.00 29.54 182 GLY A N 1
ATOM 1388 C CA . GLY A 1 182 ? 72.725 36.963 32.208 1.00 26.87 182 GLY A CA 1
ATOM 1389 C C . GLY A 1 182 ? 71.815 38.009 32.822 1.00 32.55 182 GLY A C 1
ATOM 1390 O O . GLY A 1 182 ? 72.199 38.707 33.767 1.00 31.56 182 GLY A O 1
ATOM 1391 N N . TRP A 1 183 ? 70.590 38.122 32.301 1.00 29.54 183 TRP A N 1
ATOM 1392 C CA . TRP A 1 183 ? 69.621 39.059 32.856 1.00 30.23 183 TRP A CA 1
ATOM 1393 C C . TRP A 1 183 ? 69.336 38.748 34.322 1.00 30.19 183 TRP A C 1
ATOM 1394 O O . TRP A 1 183 ? 69.371 39.636 35.178 1.00 35.89 183 TRP A O 1
ATOM 1421 N N . GLY A 1 186 ? 72.314 39.225 36.494 1.00 34.25 186 GLY A N 1
ATOM 1422 C CA . GLY A 1 186 ? 72.640 40.634 36.621 1.00 34.93 186 GLY A CA 1
ATOM 1423 C C . GLY A 1 186 ? 71.770 41.332 37.644 1.00 36.92 186 GLY A C 1
ATOM 1424 O O . GLY A 1 186 ? 72.245 42.199 38.382 1.00 38.78 186 GLY A O 1
ATOM 1425 N N . LYS A 1 187 ? 70.487 40.963 37.705 1.00 35.56 187 LYS A N 1
ATOM 1426 C CA . LYS A 1 187 ? 69.593 41.564 38.689 1.00 39.49 187 LYS A CA 1
ATOM 1427 C C . LYS A 1 187 ? 69.911 41.070 40.093 1.00 38.14 187 LYS A C 1
ATOM 1428 O O . LYS A 1 187 ? 69.702 41.792 41.069 1.00 36.50 187 LYS A O 1
ATOM 1434 N N . ARG A 1 188 ? 70.433 39.853 40.208 1.00 39.65 188 ARG A N 1
ATOM 1435 C CA . ARG A 1 188 ? 70.648 39.256 41.514 1.00 39.66 188 ARG A CA 1
ATOM 1436 C C . ARG A 1 188 ? 71.984 39.677 42.111 1.00 45.35 188 ARG A C 1
ATOM 1437 O O . ARG A 1 188 ? 72.111 39.742 43.337 1.00 41.87 188 ARG A O 1
ATOM 1445 N N . ALA A 1 189 ? 72.976 39.980 41.275 1.00 41.40 189 ALA A N 1
ATOM 1446 C CA . ALA A 1 189 ? 74.300 40.302 41.782 1.00 37.99 189 ALA A CA 1
ATOM 1447 C C . ALA A 1 189 ? 74.354 41.721 42.345 1.00 35.31 189 ALA A C 1
ATOM 1448 O O . ALA A 1 189 ? 73.611 42.616 41.936 1.00 36.69 189 ALA A O 1
ATOM 1450 N N . LYS A 1 190 ? 75.281 41.922 43.277 1.00 36.62 190 LYS A N 1
ATOM 1451 C CA . LYS A 1 190 ? 75.615 43.262 43.714 1.00 41.75 190 LYS A CA 1
ATOM 1452 C C . LYS A 1 190 ? 76.237 44.053 42.558 1.00 36.86 190 LYS A C 1
ATOM 1453 O O . LYS A 1 190 ? 76.732 43.465 41.600 1.00 43.71 190 LYS A O 1
ATOM 1459 N N . PRO A 1 191 ? 76.237 45.386 42.633 1.00 35.51 191 PRO A N 1
ATOM 1460 C CA . PRO A 1 191 ? 76.843 46.186 41.553 1.00 36.08 191 PRO A CA 1
ATOM 1461 C C . PRO A 1 191 ? 78.319 45.864 41.373 1.00 44.64 191 PRO A C 1
ATOM 1462 O O . PRO A 1 191 ? 79.089 45.838 42.335 1.00 42.24 191 PRO A O 1
ATOM 1466 N N . LEU A 1 192 ? 78.715 45.619 40.130 1.00 39.75 192 LEU A N 1
ATOM 1467 C CA . LEU A 1 192 ? 80.132 45.479 39.839 1.00 40.84 192 LEU A CA 1
ATOM 1468 C C . LEU A 1 192 ? 80.794 46.810 39.529 1.00 44.10 192 LEU A C 1
ATOM 1469 O O . LEU A 1 192 ? 82.025 46.892 39.546 1.00 43.84 192 LEU A O 1
ATOM 1474 N N . PHE A 1 193 ? 80.014 47.851 39.256 1.00 40.05 193 PHE A N 1
ATOM 1475 C CA . PHE A 1 193 ? 80.604 49.116 38.864 1.00 42.51 193 PHE A CA 1
ATOM 1476 C C . PHE A 1 193 ? 81.401 49.727 40.010 1.00 45.29 193 PHE A C 1
ATOM 1477 O O . PHE A 1 193 ? 80.981 49.689 41.172 1.00 44.37 193 PHE A O 1
ATOM 1485 N N . GLY A 1 194 ? 82.547 50.319 39.669 1.00 44.86 194 GLY A N 1
ATOM 1486 C CA . GLY A 1 194 ? 83.348 51.060 40.628 1.00 50.68 194 GLY A CA 1
ATOM 1487 C C . GLY A 1 194 ? 84.273 50.244 41.513 1.00 54.27 194 GLY A C 1
ATOM 1488 O O . GLY A 1 194 ? 84.878 50.809 42.432 1.00 52.22 194 GLY A O 1
ATOM 1489 N N . ILE A 1 195 ? 84.405 48.944 41.273 1.00 51.95 195 ILE A N 1
ATOM 1490 C CA . ILE A 1 195 ? 85.259 48.100 42.099 1.00 53.51 195 ILE A CA 1
ATOM 1491 C C . ILE A 1 195 ? 86.711 48.300 41.690 1.00 54.06 195 ILE A C 1
ATOM 1492 O O . ILE A 1 195 ? 87.033 48.325 40.495 1.00 49.36 195 ILE A O 1
ATOM 1497 N N . GLU A 1 196 ? 87.589 48.459 42.683 1.00 53.75 196 GLU A N 1
ATOM 1498 C CA . GLU A 1 196 ? 89.031 48.562 42.463 1.00 58.42 196 GLU A CA 1
ATOM 1499 C C . GLU A 1 196 ? 89.587 47.157 42.362 1.00 56.17 196 GLU A C 1
ATOM 1500 O O . GLU A 1 196 ? 90.044 46.580 43.353 1.00 55.71 196 GLU A O 1
ATOM 1506 N N . TRP A 1 197 ? 89.585 46.608 41.148 1.00 48.96 197 TRP A N 1
ATOM 1507 C CA . TRP A 1 197 ? 90.019 45.226 40.990 1.00 55.38 197 TRP A CA 1
ATOM 1508 C C . TRP A 1 197 ? 91.522 45.063 41.227 1.00 61.77 197 TRP A C 1
ATOM 1509 O O . TRP A 1 197 ? 91.961 43.969 41.598 1.00 62.64 197 TRP A O 1
ATOM 1520 N N . ASN A 1 198 ? 92.324 46.124 41.041 1.00 61.38 198 ASN A N 1
ATOM 1521 C CA . ASN A 1 198 ? 93.775 45.987 41.191 1.00 51.29 198 ASN A CA 1
ATOM 1522 C C . ASN A 1 198 ? 94.177 45.591 42.605 1.00 54.68 198 ASN A C 1
ATOM 1523 O O . ASN A 1 198 ? 95.333 45.204 42.824 1.00 62.24 198 ASN A O 1
ATOM 1528 N N . LYS A 1 199 ? 93.262 45.676 43.569 1.00 51.11 199 LYS A N 1
ATOM 1529 C CA . LYS A 1 199 ? 93.541 45.236 44.930 1.00 59.93 199 LYS A CA 1
ATOM 1530 C C . LYS A 1 199 ? 92.733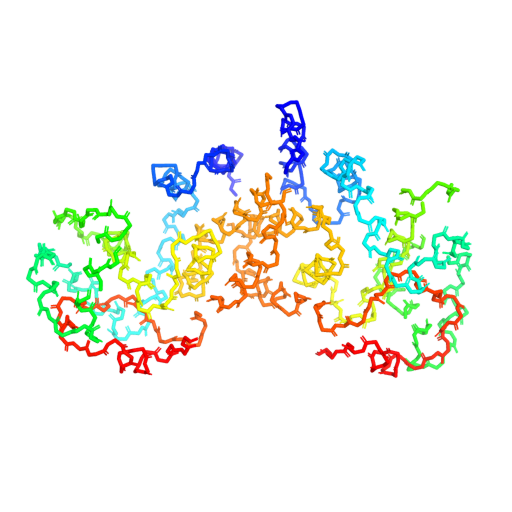 43.999 45.325 1.00 55.14 199 LYS A C 1
ATOM 1531 O O . LYS A 1 199 ? 92.516 43.745 46.511 1.00 62.75 199 LYS A O 1
ATOM 1537 N N . LEU A 1 200 ? 92.313 43.202 44.342 1.00 49.39 200 LEU A N 1
ATOM 1538 C CA . LEU A 1 200 ? 91.606 41.956 44.596 1.00 40.39 200 LEU A CA 1
ATOM 1539 C C . LEU A 1 200 ? 92.254 40.762 43.905 1.00 37.85 200 LEU A C 1
ATOM 1540 O O . LEU A 1 200 ? 91.697 39.664 43.968 1.00 47.20 200 LEU A O 1
ATOM 1545 N N . TRP A 1 201 ? 93.398 40.951 43.240 1.00 42.76 201 TRP A N 1
ATOM 1546 C CA . TRP A 1 201 ? 94.013 39.893 42.438 1.00 50.46 201 TRP A CA 1
ATOM 1547 C C . TRP A 1 201 ? 94.199 38.591 43.209 1.00 50.43 201 TRP A C 1
ATOM 1548 O O . TRP A 1 201 ? 94.117 37.505 42.623 1.00 51.06 201 TRP A O 1
ATOM 1559 N N . GLU A 1 202 ? 94.479 38.674 44.506 1.00 54.12 202 GLU A N 1
ATOM 1560 C CA . GLU A 1 202 ? 94.764 37.488 45.299 1.00 49.18 202 GLU A CA 1
ATOM 1561 C C . GLU A 1 202 ? 93.520 36.903 45.955 1.00 50.35 202 GLU A C 1
ATOM 1562 O O . GLU A 1 202 ? 93.616 35.883 46.645 1.00 48.79 202 GLU A O 1
ATOM 1568 N N . THR A 1 203 ? 92.357 37.500 45.734 1.00 43.56 203 THR A N 1
ATOM 1569 C CA . THR A 1 203 ? 91.132 36.940 46.279 1.00 50.16 203 THR A CA 1
ATOM 1570 C C . THR A 1 203 ? 90.726 35.712 45.473 1.00 45.60 203 THR A C 1
ATOM 1571 O O . THR A 1 203 ? 90.750 35.757 44.241 1.00 44.97 203 THR A O 1
ATOM 1575 N N . PRO A 1 204 ? 90.394 34.592 46.116 1.00 49.71 204 PRO A N 1
ATOM 1576 C CA . PRO A 1 204 ? 89.865 33.446 45.362 1.00 49.51 204 PRO A CA 1
ATOM 1577 C C . PRO A 1 204 ? 88.603 33.828 44.608 1.00 46.41 204 PRO A C 1
ATOM 1578 O O . PRO A 1 204 ? 87.664 34.393 45.181 1.00 47.03 204 PRO A O 1
ATOM 1582 N N . LEU A 1 205 ? 88.597 33.526 43.308 1.00 45.43 205 LEU A N 1
ATOM 1583 C CA . LEU A 1 205 ? 87.503 33.969 42.447 1.00 42.76 205 LEU A CA 1
ATOM 1584 C C . LEU A 1 205 ? 86.149 33.516 42.985 1.00 42.91 205 LEU A C 1
ATOM 1585 O O . LEU A 1 205 ? 85.189 34.295 43.006 1.00 44.28 205 LEU A O 1
ATOM 1590 N N . GLU A 1 206 ? 86.064 32.272 43.463 1.00 41.71 206 GLU A N 1
ATOM 1591 C CA . GLU A 1 206 ? 84.779 31.752 43.914 1.00 54.20 206 GLU A CA 1
ATOM 1592 C C . GLU A 1 206 ? 84.278 32.492 45.150 1.00 53.49 206 GLU A C 1
ATOM 1593 O O . GLU A 1 206 ? 83.064 32.639 45.332 1.00 47.49 206 GLU A O 1
ATOM 1599 N N . GLU A 1 207 ? 85.190 32.998 45.985 1.00 46.80 207 GLU A N 1
ATOM 1600 C CA . GLU A 1 207 ? 84.779 33.792 47.145 1.00 47.49 207 GLU A CA 1
ATOM 1601 C C . GLU A 1 207 ? 84.339 35.191 46.735 1.00 44.09 207 GLU A C 1
ATOM 1602 O O . GLU A 1 207 ? 83.410 35.755 47.321 1.00 46.97 207 GLU A O 1
ATOM 1608 N N . LEU A 1 208 ? 85.031 35.784 45.762 1.00 41.26 208 LEU A N 1
ATOM 1609 C CA . LEU A 1 208 ? 84.628 37.078 45.239 1.00 42.57 208 LEU A CA 1
ATOM 1610 C C . LEU A 1 208 ? 83.233 37.000 44.623 1.00 47.22 208 LEU A C 1
ATOM 1611 O O . LEU A 1 208 ? 82.420 37.913 44.794 1.00 46.36 208 LEU A O 1
ATOM 1616 N N . GLN A 1 209 ? 82.930 35.898 43.931 1.00 41.07 209 GLN A N 1
ATOM 1617 C CA . GLN A 1 209 ? 81.597 35.725 43.357 1.00 47.60 209 GLN A CA 1
ATOM 1618 C C . GLN A 1 209 ? 80.543 35.618 44.456 1.00 44.47 209 GLN A C 1
ATOM 1619 O O . GLN A 1 209 ? 79.523 36.316 44.422 1.00 41.28 209 GLN A O 1
ATOM 1625 N N . THR A 1 210 ? 80.799 34.788 45.470 1.00 38.83 210 THR A N 1
ATOM 1626 C CA . THR A 1 210 ? 79.895 34.707 46.614 1.00 40.75 210 THR A CA 1
ATOM 1627 C C . THR A 1 210 ? 79.665 36.082 47.233 1.00 40.71 210 THR A C 1
ATOM 1628 O O . THR A 1 210 ? 78.522 36.484 47.471 1.00 47.38 210 THR A O 1
ATOM 1632 N N . SER A 1 211 ? 80.744 36.830 47.478 1.00 38.02 211 SER A N 1
ATOM 1633 C CA . SER A 1 211 ? 80.605 38.173 48.033 1.00 38.51 211 SER A CA 1
ATOM 1634 C C . SER A 1 211 ? 79.741 39.067 47.158 1.00 44.09 211 SER A C 1
ATOM 1635 O O . SER A 1 211 ? 79.063 39.965 47.668 1.00 46.89 211 SER A O 1
ATOM 1638 N N . LEU A 1 212 ? 79.768 38.858 45.846 1.00 41.98 212 LEU A N 1
ATOM 1639 C CA . LEU A 1 212 ? 79.031 39.705 44.923 1.00 43.05 212 LEU A CA 1
ATOM 1640 C C . LEU A 1 212 ? 77.650 39.151 44.595 1.00 41.62 212 LEU A C 1
ATOM 1641 O O . LEU A 1 212 ? 76.955 39.719 43.744 1.00 48.70 212 LEU A O 1
ATOM 1646 N N . ASN A 1 213 ? 77.245 38.061 45.248 1.00 40.66 213 ASN A N 1
ATOM 1647 C CA . ASN A 1 213 ? 75.992 37.367 44.952 1.00 47.88 213 ASN A CA 1
ATOM 1648 C C . ASN A 1 213 ? 75.929 36.935 43.489 1.00 45.01 213 ASN A C 1
ATOM 1649 O O . ASN A 1 213 ? 74.883 37.020 42.843 1.00 39.47 213 ASN A O 1
ATOM 1654 N N . ILE A 1 214 ? 77.054 36.458 42.962 1.00 38.92 214 ILE A N 1
ATOM 1655 C CA . ILE A 1 214 ? 77.107 35.893 41.621 1.00 43.48 214 ILE A CA 1
ATOM 1656 C C . ILE A 1 214 ? 77.023 34.380 41.749 1.00 48.85 214 ILE A C 1
ATOM 1657 O O . ILE A 1 214 ? 77.899 33.747 42.350 1.00 53.53 214 ILE A O 1
ATOM 1662 N N . VAL A 1 215 ? 75.956 33.802 41.217 1.00 59.78 215 VAL A N 1
ATOM 1663 C CA . VAL A 1 215 ? 75.746 32.362 41.235 1.00 73.58 215 VAL A CA 1
ATOM 1664 C C . VAL A 1 215 ? 75.726 31.872 39.793 1.00 90.97 215 VAL A C 1
ATOM 1665 O O . VAL A 1 215 ? 74.726 32.022 39.088 1.00 94.66 215 VAL A O 1
ATOM 1669 N N . PRO A 1 216 ? 76.839 31.304 39.304 1.00 97.27 216 PRO A N 1
ATOM 1670 C CA . PRO A 1 216 ? 76.928 30.840 37.916 1.00 100.73 216 PRO A CA 1
ATOM 1671 C C . PRO A 1 216 ? 76.133 29.558 37.680 1.00 103.34 216 PRO A C 1
ATOM 1672 O O . PRO A 1 216 ? 76.433 28.833 36.729 1.00 106.98 216 PRO A O 1
ATOM 1676 N N . ILE B 1 5 ? 72.755 34.578 2.626 1.00 69.92 5 ILE B N 1
ATOM 1677 C CA . ILE B 1 5 ? 71.704 35.313 1.923 1.00 73.08 5 ILE B CA 1
ATOM 1678 C C . ILE B 1 5 ? 72.309 36.327 0.953 1.00 71.53 5 ILE B C 1
ATOM 1679 O O . ILE B 1 5 ? 73.425 36.805 1.158 1.00 67.98 5 ILE B O 1
ATOM 1684 N N . THR B 1 6 ? 71.570 36.649 -0.105 1.00 68.97 6 THR B N 1
ATOM 1685 C CA . THR B 1 6 ? 72.023 37.672 -1.033 1.00 66.20 6 THR B CA 1
ATOM 1686 C C . THR B 1 6 ? 71.992 39.038 -0.363 1.00 71.97 6 THR B C 1
ATOM 1687 O O . THR B 1 6 ? 71.325 39.249 0.654 1.00 71.80 6 THR B O 1
ATOM 1691 N N . GLN B 1 7 ? 72.736 39.978 -0.946 1.00 73.12 7 GLN B N 1
ATOM 1692 C CA . GLN B 1 7 ? 72.638 41.356 -0.488 1.00 83.84 7 GLN B CA 1
ATOM 1693 C C . GLN B 1 7 ? 71.233 41.899 -0.704 1.00 85.12 7 GLN B C 1
ATOM 1694 O O . GLN B 1 7 ? 70.770 42.756 0.058 1.00 91.21 7 GLN B O 1
ATOM 1700 N N . SER B 1 8 ? 70.534 41.390 -1.719 1.00 70.24 8 SER B N 1
ATOM 1701 C CA . SER B 1 8 ? 69.183 41.849 -2.015 1.00 64.76 8 SER B CA 1
ATOM 1702 C C . SER B 1 8 ? 68.196 41.410 -0.936 1.00 64.15 8 SER B C 1
ATOM 1703 O O . SER B 1 8 ? 67.391 42.212 -0.448 1.00 60.69 8 SER B O 1
ATOM 1706 N N . GLN B 1 9 ? 68.216 40.124 -0.582 1.00 58.67 9 GLN B N 1
ATOM 1707 C CA . GLN B 1 9 ? 67.358 39.632 0.487 1.00 56.83 9 GLN B CA 1
ATOM 1708 C C . GLN B 1 9 ? 67.647 40.368 1.792 1.00 51.59 9 GLN B C 1
ATOM 1709 O O . GLN B 1 9 ? 66.726 40.733 2.534 1.00 51.27 9 GLN B O 1
ATOM 1715 N N . GLU B 1 10 ? 68.921 40.639 2.053 1.00 42.11 10 GLU B N 1
ATOM 1716 C CA . GLU B 1 10 ? 69.324 41.309 3.279 1.00 48.22 10 GLU B CA 1
ATOM 1717 C C . GLU B 1 10 ? 68.753 42.719 3.357 1.00 51.79 10 GLU B C 1
ATOM 1718 O O . GLU B 1 10 ? 68.278 43.144 4.419 1.00 55.69 10 GLU B O 1
ATOM 1724 N N . THR B 1 11 ? 68.753 43.451 2.242 1.00 45.09 11 THR B N 1
ATOM 1725 C CA . THR B 1 11 ? 68.228 44.811 2.293 1.00 46.84 11 THR B CA 1
ATOM 1726 C C . THR B 1 11 ? 66.718 44.809 2.469 1.00 44.11 11 THR B C 1
ATOM 1727 O O . THR B 1 11 ? 66.173 45.681 3.154 1.00 47.95 11 THR B O 1
ATOM 1731 N N . ALA B 1 12 ? 66.018 43.849 1.854 1.00 35.09 12 ALA B N 1
ATOM 1732 C CA . ALA B 1 12 ? 64.574 43.743 2.089 1.00 40.12 12 ALA B CA 1
ATOM 1733 C C . ALA B 1 12 ? 64.256 43.377 3.543 1.00 37.28 12 ALA B C 1
ATOM 1734 O O . ALA B 1 12 ? 63.247 43.831 4.092 1.00 42.78 12 ALA B O 1
ATOM 1736 N N . ILE B 1 13 ? 65.081 42.530 4.169 1.00 37.50 13 ILE B N 1
ATOM 1737 C CA . ILE B 1 13 ? 64.898 42.207 5.581 1.00 36.62 13 ILE B CA 1
ATOM 1738 C C . ILE B 1 13 ? 65.101 43.454 6.432 1.00 38.90 13 ILE B C 1
ATOM 1739 O O . ILE B 1 13 ? 64.266 43.799 7.274 1.00 41.13 13 ILE B O 1
ATOM 1744 N N . LEU B 1 14 ? 66.221 44.144 6.220 1.00 35.75 14 LEU B N 1
ATOM 1745 C CA . LEU B 1 14 ? 66.556 45.312 7.020 1.00 37.82 14 LEU B CA 1
ATOM 1746 C C . LEU B 1 14 ? 65.559 46.443 6.822 1.00 45.72 14 LEU B C 1
ATOM 1747 O O . LEU B 1 14 ? 65.311 47.225 7.753 1.00 46.07 14 LEU B O 1
ATOM 1752 N N . GLU B 1 15 ? 64.995 46.564 5.620 1.00 35.99 15 GLU B N 1
ATOM 1753 C CA . GLU B 1 15 ? 64.009 47.611 5.386 1.00 38.99 15 GLU B CA 1
ATOM 1754 C C . GLU B 1 15 ? 62.719 47.321 6.141 1.00 44.63 15 GLU B C 1
ATOM 1755 O O . GLU B 1 15 ? 62.169 48.215 6.787 1.00 41.57 15 GLU B O 1
ATOM 1761 N N . SER B 1 16 ? 62.229 46.077 6.077 1.00 30.96 16 SER B N 1
ATOM 1762 C CA . SER B 1 16 ? 61.074 45.679 6.877 1.00 34.51 16 SER B CA 1
ATOM 1763 C C . SER B 1 16 ? 61.344 45.821 8.372 1.00 34.36 16 SER B C 1
ATOM 1764 O O . SER B 1 16 ? 60.483 46.296 9.125 1.00 37.52 16 SER B O 1
ATOM 1767 N N . PHE B 1 17 ? 62.531 45.406 8.822 1.00 29.18 17 PHE B N 1
ATOM 1768 C CA . PHE B 1 17 ? 62.873 45.540 10.236 1.00 35.13 17 PHE B CA 1
ATOM 1769 C C . PHE B 1 17 ? 62.814 47.000 10.691 1.00 32.41 17 PHE B C 1
ATOM 1770 O O . PHE B 1 17 ? 62.273 47.297 11.761 1.00 35.39 17 PHE B O 1
ATOM 1778 N N . LEU B 1 18 ? 63.342 47.924 9.877 1.00 35.51 18 LEU B N 1
ATOM 1779 C CA . LEU B 1 18 ? 63.283 49.354 10.185 1.00 34.88 18 LEU B CA 1
ATOM 1780 C C . LEU B 1 18 ? 61.845 49.877 10.237 1.00 40.58 18 LEU B C 1
ATOM 1781 O O . LEU B 1 18 ? 61.521 50.721 11.077 1.00 41.20 18 LEU B O 1
ATOM 1786 N N . GLU B 1 19 ? 60.976 49.417 9.332 1.00 29.53 19 GLU B N 1
ATOM 1787 C CA . GLU B 1 19 ? 59.578 49.849 9.373 1.00 38.77 19 GLU B CA 1
ATOM 1788 C C . GLU B 1 19 ? 58.917 49.424 10.678 1.00 39.65 19 GLU B C 1
ATOM 1789 O O . GLU B 1 19 ? 58.122 50.178 11.256 1.00 43.59 19 GLU B O 1
ATOM 1795 N N . LEU B 1 20 ? 59.230 48.217 11.155 1.00 31.34 20 LEU B N 1
ATOM 1796 C CA . LEU B 1 20 ? 58.672 47.749 12.418 1.00 36.15 20 LEU B CA 1
ATOM 1797 C C . LEU B 1 20 ? 59.256 48.513 13.600 1.00 35.77 20 LEU B C 1
ATOM 1798 O O . LEU B 1 20 ? 58.547 48.780 14.579 1.00 38.84 20 LEU B O 1
ATOM 1803 N N . VAL B 1 21 ? 60.538 48.881 13.539 1.00 33.96 21 VAL B N 1
ATOM 1804 C CA . VAL B 1 21 ? 61.117 49.635 14.653 1.00 34.33 21 VAL B CA 1
ATOM 1805 C C . VAL B 1 21 ? 60.429 50.984 14.789 1.00 36.47 21 VAL B C 1
ATOM 1806 O O . VAL B 1 21 ? 60.250 51.484 15.902 1.00 35.52 21 VAL B O 1
ATOM 1810 N N . LYS B 1 22 ? 59.990 51.569 13.674 1.00 35.27 22 LYS B N 1
ATOM 1811 C CA . LYS B 1 22 ? 59.465 52.927 13.648 1.00 42.13 22 LYS B CA 1
ATOM 1812 C C . LYS B 1 22 ? 57.950 53.021 13.804 1.00 39.14 22 LYS B C 1
ATOM 1813 O O . LYS B 1 22 ? 57.437 54.128 13.981 1.00 53.33 22 LYS B O 1
ATOM 1819 N N . SER B 1 23 ? 57.218 51.926 13.711 1.00 29.57 23 SER B N 1
ATOM 1820 C CA . SER B 1 23 ? 55.769 51.961 13.732 1.00 41.91 23 SER B CA 1
ATOM 1821 C C . SER B 1 23 ? 55.242 51.309 15.015 1.00 39.15 23 SER B C 1
ATOM 1822 O O . SER B 1 23 ? 55.998 50.676 15.754 1.00 35.22 23 SER B O 1
ATOM 1825 N N . PRO B 1 24 ? 53.958 51.465 15.325 1.00 40.71 24 PRO B N 1
ATOM 1826 C CA . PRO B 1 24 ? 53.433 50.884 16.567 1.00 35.31 24 PRO B CA 1
ATOM 1827 C C . PRO B 1 24 ? 53.420 49.359 16.528 1.00 33.85 24 PRO B C 1
ATOM 1828 O O . PRO B 1 24 ? 53.602 48.723 15.491 1.00 36.90 24 PRO B O 1
ATOM 1832 N N . TYR B 1 25 ? 53.241 48.778 17.712 1.00 32.27 25 TYR B N 1
ATOM 1833 C CA . TYR B 1 25 ? 53.005 47.344 17.848 1.00 33.19 25 TYR B CA 1
ATOM 1834 C C . TYR B 1 25 ? 51.797 46.903 17.020 1.00 35.72 25 TYR B C 1
ATOM 1835 O O . TYR B 1 25 ? 50.890 47.687 16.730 1.00 33.14 25 TYR B O 1
ATOM 1844 N N . GLY B 1 26 ? 51.782 45.627 16.644 1.00 30.81 26 GLY B N 1
ATOM 1845 C CA . GLY B 1 26 ? 50.650 45.129 15.886 1.00 33.80 26 GLY B CA 1
ATOM 1846 C C . GLY B 1 26 ? 50.595 45.591 14.447 1.00 42.68 26 GLY B C 1
ATOM 1847 O O . GLY B 1 26 ? 49.515 45.619 13.850 1.00 30.92 26 GLY B O 1
ATOM 1848 N N . ASN B 1 27 ? 51.738 45.949 13.862 1.00 38.96 27 ASN B N 1
ATOM 1849 C CA . ASN B 1 27 ? 51.805 46.310 12.448 1.00 38.21 27 ASN B CA 1
ATOM 1850 C C . ASN B 1 27 ? 51.865 45.025 11.615 1.00 41.83 27 ASN B C 1
ATOM 1851 O O . ASN B 1 27 ? 52.916 44.630 11.103 1.00 35.85 27 ASN B O 1
ATOM 1856 N N . PHE B 1 28 ? 50.695 44.373 11.458 1.00 38.13 28 PHE B N 1
ATOM 1857 C CA . 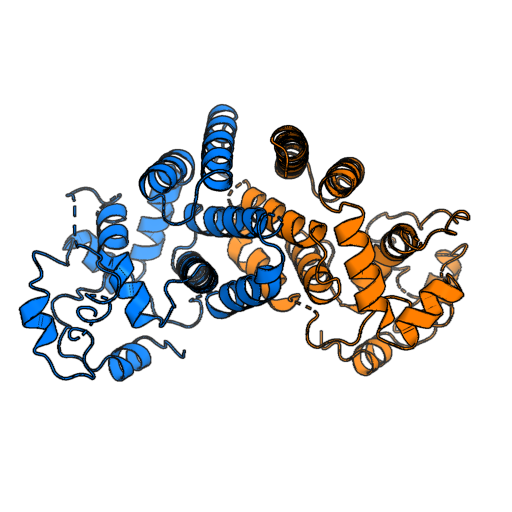PHE B 1 28 ? 50.651 43.041 10.843 1.00 42.23 28 PHE B CA 1
ATOM 1858 C C . PHE B 1 28 ? 51.066 43.057 9.382 1.00 48.74 28 PHE B C 1
ATOM 1859 O O . PHE B 1 28 ? 51.656 42.083 8.892 1.00 51.70 28 PHE B O 1
ATOM 1867 N N . ALA B 1 29 ? 50.761 44.133 8.663 1.00 44.32 29 ALA B N 1
ATOM 1868 C CA . ALA B 1 29 ? 51.193 44.207 7.275 1.00 47.08 29 ALA B CA 1
ATOM 1869 C C . ALA B 1 29 ? 52.713 44.165 7.180 1.00 37.30 29 ALA B C 1
ATOM 1870 O O . ALA B 1 29 ? 53.268 43.437 6.353 1.00 41.57 29 ALA B O 1
ATOM 1872 N N . SER B 1 30 ? 53.414 44.941 8.015 1.00 36.37 30 SER B N 1
ATOM 1873 C CA . SER B 1 30 ? 54.874 44.911 7.906 1.00 41.99 30 SER B CA 1
ATOM 1874 C C . SER B 1 30 ? 55.449 43.632 8.485 1.00 40.18 30 SER B C 1
ATOM 1875 O O . SER B 1 30 ? 56.493 43.167 8.025 1.00 40.29 30 SER B O 1
ATOM 1878 N N . ILE B 1 31 ? 54.785 43.048 9.482 1.00 33.91 31 ILE B N 1
ATOM 1879 C CA . ILE B 1 31 ? 55.219 41.756 9.999 1.00 36.54 31 ILE B CA 1
ATOM 1880 C C . ILE B 1 31 ? 55.121 40.698 8.910 1.00 44.76 31 ILE B C 1
ATOM 1881 O O . ILE B 1 31 ? 56.044 39.892 8.713 1.00 45.04 31 ILE B O 1
ATOM 1886 N N . GLY B 1 32 ? 54.006 40.699 8.167 1.00 45.84 32 GLY B N 1
ATOM 1887 C CA . GLY B 1 32 ? 53.864 39.767 7.054 1.00 37.00 32 GLY B CA 1
ATOM 1888 C C . GLY B 1 32 ? 54.933 39.966 5.995 1.00 44.02 32 GLY B C 1
ATOM 1889 O O . GLY B 1 32 ? 55.525 39.001 5.508 1.00 44.58 32 GLY B O 1
ATOM 1890 N N . LYS B 1 33 ? 55.210 41.225 5.644 1.00 39.41 33 LYS B N 1
ATOM 1891 C CA . LYS B 1 33 ? 56.297 41.533 4.722 1.00 40.97 33 LYS B CA 1
ATOM 1892 C C . LYS B 1 33 ? 57.646 41.033 5.254 1.00 41.90 33 LYS B C 1
ATOM 1893 O O . LYS B 1 33 ? 58.431 40.425 4.517 1.00 44.96 33 LYS B O 1
ATOM 1899 N N . LEU B 1 34 ? 57.936 41.264 6.538 1.00 36.50 34 LEU B N 1
ATOM 1900 C CA . LEU B 1 34 ? 59.180 40.737 7.087 1.00 36.45 34 LEU B CA 1
ATOM 1901 C C . LEU B 1 34 ? 59.184 39.216 7.031 1.00 43.46 34 LEU B C 1
ATOM 1902 O O . LEU B 1 34 ? 60.215 38.597 6.743 1.00 44.26 34 LEU B O 1
ATOM 1907 N N . SER B 1 35 ? 58.020 38.602 7.260 1.00 44.51 35 SER B N 1
ATOM 1908 C CA . SER B 1 35 ? 57.914 37.146 7.267 1.00 39.01 35 SER B CA 1
ATOM 1909 C C . SER B 1 35 ? 58.220 36.549 5.896 1.00 41.52 35 SER B C 1
ATOM 1910 O O . SER B 1 35 ? 58.979 35.577 5.793 1.00 40.08 35 SER B O 1
ATOM 1913 N N . HIS B 1 36 ? 57.608 37.105 4.841 1.00 45.79 36 HIS B N 1
ATOM 1914 C CA . HIS B 1 36 ? 57.829 36.642 3.469 1.00 57.90 36 HIS B CA 1
ATOM 1915 C C . HIS B 1 36 ? 59.312 36.538 3.157 1.00 55.45 36 HIS B C 1
ATOM 1916 O O . HIS B 1 36 ? 59.762 35.563 2.544 1.00 55.28 36 HIS B O 1
ATOM 1923 N N . VAL B 1 37 ? 60.083 37.548 3.556 1.00 47.77 37 VAL B N 1
ATOM 1924 C CA . VAL B 1 37 ? 61.494 37.606 3.197 1.00 48.03 37 VAL B CA 1
ATOM 1925 C C . VAL B 1 37 ? 62.388 36.872 4.199 1.00 51.60 37 VAL B C 1
ATOM 1926 O O . VAL B 1 37 ? 63.457 36.379 3.829 1.00 47.10 37 VAL B O 1
ATOM 1930 N N . LEU B 1 38 ? 61.977 36.770 5.466 1.00 45.42 38 LEU B N 1
ATOM 1931 C CA . LEU B 1 38 ? 62.859 36.179 6.467 1.00 40.99 38 LEU B CA 1
ATOM 1932 C C . LEU B 1 38 ? 62.722 34.660 6.505 1.00 44.18 38 LEU B C 1
ATOM 1933 O O . LEU B 1 38 ? 63.729 33.946 6.536 1.00 45.54 38 LEU B O 1
ATOM 1938 N N . ASN B 1 39 ? 61.484 34.147 6.532 1.00 41.25 39 ASN B N 1
ATOM 1939 C CA . ASN B 1 39 ? 61.225 32.702 6.556 1.00 40.67 39 ASN B CA 1
ATOM 1940 C C . ASN B 1 39 ? 61.103 32.174 5.130 1.00 43.81 39 ASN B C 1
ATOM 1941 O O . ASN B 1 39 ? 60.014 32.122 4.559 1.00 43.54 39 ASN B O 1
ATOM 1946 N N . ASP B 1 40 ? 62.224 31.760 4.546 1.00 39.05 40 ASP B N 1
ATOM 1947 C CA . ASP B 1 40 ? 62.193 31.228 3.195 1.00 34.24 40 ASP B CA 1
ATOM 1948 C C . ASP B 1 40 ? 61.612 29.805 3.207 1.00 33.90 40 ASP B C 1
ATOM 1949 O O . ASP B 1 40 ? 61.386 29.223 4.275 1.00 33.90 40 ASP B O 1
ATOM 1954 N N . PRO B 1 41 ? 61.353 29.217 2.030 1.00 38.06 41 PRO B N 1
ATOM 1955 C CA . PRO B 1 41 ? 60.814 27.844 2.013 1.00 31.19 41 PRO B CA 1
ATOM 1956 C C . PRO B 1 41 ? 61.659 26.829 2.751 1.00 38.48 41 PRO B C 1
ATOM 1957 O O . PRO B 1 41 ? 61.102 25.917 3.373 1.00 35.70 41 PRO B O 1
ATOM 1961 N N . ASP B 1 42 ? 62.987 26.954 2.725 1.00 30.97 42 ASP B N 1
ATOM 1962 C CA . ASP B 1 42 ? 63.798 26.010 3.484 1.00 34.40 42 ASP B CA 1
ATOM 1963 C C . ASP B 1 42 ? 63.507 26.105 4.979 1.00 31.78 42 ASP B C 1
ATOM 1964 O O . ASP B 1 42 ? 63.319 25.084 5.654 1.00 45.15 42 ASP B O 1
ATOM 1969 N N . THR B 1 43 ? 63.440 27.326 5.516 1.00 33.24 43 THR B N 1
ATOM 1970 C CA . THR B 1 43 ? 63.101 27.497 6.929 1.00 32.65 43 THR B CA 1
ATOM 1971 C C . THR B 1 43 ? 61.706 26.946 7.229 1.00 36.99 43 THR B C 1
ATOM 1972 O O . THR B 1 43 ? 61.499 26.240 8.223 1.00 39.77 43 THR B O 1
ATOM 1976 N N . LEU B 1 44 ? 60.731 27.268 6.380 1.00 33.09 44 LEU B N 1
ATOM 1977 C CA . LEU B 1 44 ? 59.363 26.827 6.634 1.00 37.95 44 LEU B CA 1
ATOM 1978 C C . LEU B 1 44 ? 59.262 25.302 6.637 1.00 34.25 44 LEU B C 1
ATOM 1979 O O . LEU B 1 44 ? 58.560 24.724 7.470 1.00 32.15 44 LEU B O 1
ATOM 1984 N N . GLN B 1 45 ? 59.970 24.631 5.721 1.00 29.60 45 GLN B N 1
ATOM 1985 C CA . GLN B 1 45 ? 59.934 23.168 5.676 1.00 35.78 45 GLN B CA 1
ATOM 1986 C C . GLN B 1 45 ? 60.533 22.552 6.936 1.00 31.47 45 GLN B C 1
ATOM 1987 O O . GLN B 1 45 ? 60.073 21.509 7.406 1.00 46.39 45 GLN B O 1
ATOM 1993 N N . LYS B 1 46 ? 61.575 23.163 7.486 1.00 34.05 46 LYS B N 1
ATOM 1994 C CA . LYS B 1 46 ? 62.157 22.612 8.705 1.00 36.17 46 LYS B CA 1
ATOM 1995 C C . LYS B 1 46 ? 61.223 22.798 9.894 1.00 39.15 46 LYS B C 1
ATOM 1996 O O . LYS B 1 46 ? 61.112 21.908 10.743 1.00 35.00 46 LYS B O 1
ATOM 2002 N N . VAL B 1 47 ? 60.514 23.929 9.944 1.00 35.12 47 VAL B N 1
ATOM 2003 C CA . VAL B 1 47 ? 59.498 24.141 10.974 1.00 35.88 47 VAL B CA 1
ATOM 2004 C C . VAL B 1 47 ? 58.377 23.114 10.836 1.00 33.71 47 VAL B C 1
ATOM 2005 O O . VAL B 1 47 ? 57.948 22.499 11.816 1.00 39.47 47 VAL B O 1
ATOM 2009 N N . VAL B 1 48 ? 57.885 22.910 9.612 1.00 35.42 48 VAL B N 1
ATOM 2010 C CA . VAL B 1 48 ? 56.846 21.912 9.388 1.00 34.21 48 VAL B CA 1
ATOM 2011 C C . VAL B 1 48 ? 57.320 20.539 9.846 1.00 43.32 48 VAL B C 1
ATOM 2012 O O . VAL B 1 48 ? 56.585 19.811 10.526 1.00 38.33 48 VAL B O 1
ATOM 2016 N N . ALA B 1 49 ? 58.568 20.175 9.505 1.00 30.35 49 ALA B N 1
ATOM 2017 C CA . ALA B 1 49 ? 59.092 18.857 9.863 1.00 36.07 49 ALA B CA 1
ATOM 2018 C C . ALA B 1 49 ? 59.249 18.703 11.376 1.00 38.54 49 ALA B C 1
ATOM 2019 O O . ALA B 1 49 ? 58.939 17.638 11.925 1.00 43.67 49 ALA B O 1
ATOM 2021 N N . VAL B 1 50 ? 59.745 19.740 12.065 1.00 32.80 50 VAL B N 1
ATOM 2022 C CA . VAL B 1 50 ? 59.894 19.670 13.524 1.00 40.94 50 VAL B CA 1
ATOM 2023 C C . VAL B 1 50 ? 58.529 19.512 14.181 1.00 47.63 50 VAL B C 1
ATOM 2024 O O . VAL B 1 50 ? 58.314 18.615 15.006 1.00 49.26 50 VAL B O 1
ATOM 2028 N N . LEU B 1 51 ? 57.583 20.383 13.814 1.00 43.80 51 LEU B N 1
ATOM 2029 C CA . LEU B 1 51 ? 56.242 20.303 14.377 1.00 36.67 51 LEU B CA 1
ATOM 2030 C C . LEU B 1 51 ? 55.588 18.968 14.077 1.00 38.10 51 LEU B C 1
ATOM 2031 O O . LEU B 1 51 ? 54.727 18.511 14.840 1.00 45.69 51 LEU B O 1
ATOM 2036 N N . SER B 1 52 ? 55.983 18.323 12.982 1.00 40.61 52 SER B N 1
ATOM 2037 C CA . SER B 1 52 ? 55.384 17.053 12.604 1.00 37.78 52 SER B CA 1
ATOM 2038 C C . SER B 1 52 ? 55.953 15.864 13.369 1.00 43.66 52 SER B C 1
ATOM 2039 O O . SER B 1 52 ? 55.425 14.761 13.214 1.00 49.16 52 SER B O 1
ATOM 2042 N N . LEU B 1 53 ? 57.003 16.049 14.181 1.00 46.42 53 LEU B N 1
ATOM 2043 C CA . LEU B 1 53 ? 57.555 14.948 14.973 1.00 48.53 53 LEU B CA 1
ATOM 2044 C C . LEU B 1 53 ? 56.636 14.504 16.109 1.00 54.72 53 LEU B C 1
ATOM 2045 O O . LEU B 1 53 ? 56.882 13.446 16.694 1.00 57.79 53 LEU B O 1
ATOM 2050 N N . THR B 1 54 ? 55.614 15.283 16.458 1.00 50.64 54 THR B N 1
ATOM 2051 C CA . THR B 1 54 ? 54.672 14.808 17.457 1.00 51.38 54 THR B CA 1
ATOM 2052 C C . THR B 1 54 ? 53.393 14.323 16.788 1.00 57.22 54 THR B C 1
ATOM 2053 O O . THR B 1 54 ? 53.077 14.723 15.662 1.00 58.55 54 THR B O 1
ATOM 2057 N N . PRO B 1 55 ? 52.640 13.432 17.443 1.00 55.83 55 PRO B N 1
ATOM 2058 C CA . PRO B 1 55 ? 51.376 12.975 16.841 1.00 57.35 55 PRO B CA 1
ATOM 2059 C C . PRO B 1 55 ? 50.356 14.086 16.650 1.00 55.41 55 PRO B C 1
ATOM 2060 O O . PRO B 1 55 ? 49.632 14.097 15.644 1.00 57.50 55 PRO B O 1
ATOM 2064 N N . GLN B 1 56 ? 50.276 15.027 17.593 1.00 58.35 56 GLN B N 1
ATOM 2065 C CA . GLN B 1 56 ? 49.387 16.175 17.429 1.00 52.06 56 GLN B CA 1
ATOM 2066 C C . GLN B 1 56 ? 49.821 17.052 16.254 1.00 53.79 56 GLN B C 1
ATOM 2067 O O . GLN B 1 56 ? 48.979 17.543 15.490 1.00 43.33 56 GLN B O 1
ATOM 2073 N N . GLY B 1 57 ? 51.132 17.241 16.084 1.00 51.97 57 GLY B N 1
ATOM 2074 C CA . GLY B 1 57 ? 51.614 18.021 14.954 1.00 43.73 57 GLY B CA 1
ATOM 2075 C C . GLY B 1 57 ? 51.342 17.341 13.625 1.00 47.10 57 GLY B C 1
ATOM 2076 O O . GLY B 1 57 ? 50.828 17.961 12.689 1.00 41.34 57 GLY B O 1
ATOM 2077 N N . LYS B 1 58 ? 51.665 16.049 13.531 1.00 48.59 58 LYS B N 1
ATOM 2078 C CA . LYS B 1 58 ? 51.458 15.329 12.281 1.00 47.97 58 LYS B CA 1
ATOM 2079 C C . LYS B 1 58 ? 49.994 15.349 11.879 1.00 46.31 58 LYS B C 1
ATOM 2080 O O . LYS B 1 58 ? 49.659 15.634 10.723 1.00 48.74 58 LYS B O 1
ATOM 2086 N N . GLN B 1 59 ? 49.107 15.096 12.835 1.00 49.41 59 GLN B N 1
ATOM 2087 C CA . GLN B 1 59 ? 47.683 15.026 12.534 1.00 52.71 59 GLN B CA 1
ATOM 2088 C C . GLN B 1 59 ? 47.140 16.376 12.092 1.00 49.94 59 GLN B C 1
ATOM 2089 O O . GLN B 1 59 ? 46.273 16.445 11.212 1.00 52.12 59 GLN B O 1
ATOM 2095 N N . ALA B 1 60 ? 47.634 17.462 12.691 1.00 47.38 60 ALA B N 1
ATOM 2096 C CA . ALA B 1 60 ? 47.108 18.780 12.354 1.00 41.37 60 ALA B CA 1
ATOM 2097 C C . ALA B 1 60 ? 47.406 19.142 10.904 1.00 38.32 60 ALA B C 1
ATOM 2098 O O . ALA B 1 60 ? 46.571 19.758 10.235 1.00 46.83 60 ALA B O 1
ATOM 2100 N N . PHE B 1 61 ? 48.586 18.770 10.394 1.00 38.50 61 PHE B N 1
ATOM 2101 C CA . PHE B 1 61 ? 48.870 19.026 8.984 1.00 42.71 61 PHE B CA 1
ATOM 2102 C C . PHE B 1 61 ? 48.021 18.144 8.084 1.00 43.73 61 PHE B C 1
ATOM 2103 O O . PHE B 1 61 ? 47.710 18.539 6.958 1.00 45.97 61 PHE B O 1
ATOM 2111 N N . GLU B 1 62 ? 47.600 16.976 8.573 1.00 52.24 62 GLU B N 1
ATOM 2112 C CA . GLU B 1 62 ? 46.761 16.099 7.764 1.00 55.41 62 GLU B CA 1
ATOM 2113 C C . GLU B 1 62 ? 45.309 16.549 7.775 1.00 52.67 62 GLU B C 1
ATOM 2114 O O . GLU B 1 62 ? 44.647 16.533 6.734 1.00 47.90 62 GLU B O 1
ATOM 2120 N N . ASP B 1 63 ? 44.798 16.965 8.929 1.00 61.45 63 ASP B N 1
ATOM 2121 C CA . ASP B 1 63 ? 43.390 17.324 9.039 1.00 56.74 63 ASP B CA 1
ATOM 2122 C C . ASP B 1 63 ? 43.132 18.806 8.816 1.00 57.86 63 ASP B C 1
ATOM 2123 O O . ASP B 1 63 ? 41.997 19.179 8.496 1.00 55.44 63 ASP B O 1
ATOM 2128 N N . ARG B 1 64 ? 44.152 19.645 8.956 1.00 56.39 64 ARG B N 1
ATOM 2129 C CA . ARG B 1 64 ? 44.012 21.093 8.864 1.00 54.64 64 ARG B CA 1
ATOM 2130 C C . ARG B 1 64 ? 42.832 21.652 9.668 1.00 54.30 64 ARG B C 1
ATOM 2131 O O . ARG B 1 64 ? 41.960 22.324 9.111 1.00 63.15 64 ARG B O 1
ATOM 2139 N N . PRO B 1 65 ? 42.794 21.417 10.980 1.00 49.88 65 PRO B N 1
ATOM 2140 C CA . PRO B 1 65 ? 41.726 22.003 11.809 1.00 42.54 65 PRO B CA 1
ATOM 2141 C C . PRO B 1 65 ? 41.723 23.524 11.758 1.00 48.94 65 PRO B C 1
ATOM 2142 O O . PRO B 1 65 ? 42.751 24.175 11.968 1.00 53.39 65 PRO B O 1
ATOM 2154 N N . LEU B 1 67 ? 39.512 27.189 13.100 1.00 45.77 67 LEU B N 1
ATOM 2155 C CA . LEU B 1 67 ? 38.605 27.650 14.145 1.00 49.45 67 LEU B CA 1
ATOM 2156 C C . LEU B 1 67 ? 37.157 27.632 13.676 1.00 50.11 67 LEU B C 1
ATOM 2157 O O . LEU B 1 67 ? 36.290 27.063 14.347 1.00 45.79 67 LEU B O 1
ATOM 2162 N N . GLY B 1 68 ? 36.878 28.234 12.509 1.00 45.60 68 GLY B N 1
ATOM 2163 C CA . GLY B 1 68 ? 35.509 28.424 12.059 1.00 38.37 68 GLY B CA 1
ATOM 2164 C C . GLY B 1 68 ? 34.949 29.739 12.559 1.00 45.67 68 GLY B C 1
ATOM 2165 O O . GLY B 1 68 ? 35.629 30.547 13.202 1.00 44.48 68 GLY B O 1
ATOM 2166 N N . LYS B 1 69 ? 33.672 29.963 12.268 1.00 53.59 69 LYS B N 1
ATOM 2167 C CA . LYS B 1 69 ? 33.042 31.199 12.715 1.00 63.05 69 LYS B CA 1
ATOM 2168 C C . LYS B 1 69 ? 32.813 31.152 14.221 1.00 61.64 69 LYS B C 1
ATOM 2169 O O . LYS B 1 69 ? 32.371 30.140 14.771 1.00 56.41 69 LYS B O 1
ATOM 2175 N N . ILE B 1 70 ? 33.153 32.241 14.891 1.00 62.47 70 ILE B N 1
ATOM 2176 C CA . ILE B 1 70 ? 33.116 32.325 16.341 1.00 60.36 70 ILE B CA 1
ATOM 2177 C C . ILE B 1 70 ? 32.013 33.294 16.728 1.00 58.28 70 ILE B C 1
ATOM 2178 O O . ILE B 1 70 ? 31.894 34.384 16.152 1.00 55.91 70 ILE B O 1
ATOM 2183 N N . ASP B 1 71 ? 31.198 32.895 17.696 1.00 60.52 71 ASP B N 1
ATOM 2184 C CA . ASP B 1 71 ? 30.133 33.750 18.205 1.00 55.75 71 ASP B CA 1
ATOM 2185 C C . ASP B 1 71 ? 30.621 34.337 19.524 1.00 47.21 71 ASP B C 1
ATOM 2186 O O . ASP B 1 71 ? 30.456 33.733 20.588 1.00 48.75 71 ASP B O 1
ATOM 2191 N N . LEU B 1 72 ? 31.221 35.531 19.447 1.00 48.48 72 LEU B N 1
ATOM 2192 C CA . LEU B 1 72 ? 31.738 36.194 20.643 1.00 46.34 72 LEU B CA 1
ATOM 2193 C C . LEU B 1 72 ? 30.663 36.352 21.713 1.00 56.78 72 LEU B C 1
ATOM 2194 O O . LEU B 1 72 ? 30.939 36.195 22.912 1.00 52.33 72 LEU B O 1
ATOM 2199 N N . GLU B 1 73 ? 29.440 36.689 21.303 1.00 63.25 73 GLU B N 1
ATOM 2200 C CA . GLU B 1 73 ? 28.367 36.895 22.268 1.00 71.03 73 GLU B CA 1
ATOM 2201 C C . GLU B 1 73 ? 28.076 35.610 23.026 1.00 66.18 73 GLU B C 1
ATOM 2202 O O . GLU B 1 73 ? 28.017 35.599 24.260 1.00 67.58 73 GLU B O 1
ATOM 2208 N N . GLN B 1 74 ? 27.901 34.510 22.291 1.00 58.08 74 GLN B N 1
ATOM 2209 C CA . GLN B 1 74 ? 27.597 33.229 22.914 1.00 51.29 74 GLN B CA 1
ATOM 2210 C C . GLN B 1 74 ? 28.727 32.778 23.830 1.00 53.69 74 GLN B C 1
ATOM 2211 O O . GLN B 1 74 ? 28.479 32.305 24.947 1.00 55.61 74 GLN B O 1
ATOM 2217 N N . LEU B 1 75 ? 29.981 32.920 23.382 1.00 50.25 75 LEU B N 1
ATOM 2218 C CA . LEU B 1 75 ? 31.101 32.562 24.246 1.00 50.61 75 LEU B CA 1
ATOM 2219 C C . LEU B 1 75 ? 31.116 33.412 25.507 1.00 52.24 75 LEU B C 1
ATOM 2220 O O . LEU B 1 75 ? 31.483 32.919 26.581 1.00 42.93 75 LEU B O 1
ATOM 2225 N N . HIS B 1 76 ? 30.705 34.680 25.403 1.00 56.97 76 HIS B N 1
ATOM 2226 C CA . HIS B 1 76 ? 30.711 35.555 26.567 1.00 58.08 76 HIS B CA 1
ATOM 2227 C C . HIS B 1 76 ? 29.642 35.183 27.585 1.00 55.82 76 HIS B C 1
ATOM 2228 O O . HIS B 1 76 ? 29.689 35.700 28.704 1.00 56.75 76 HIS B O 1
ATOM 2235 N N . GLN B 1 77 ? 28.702 34.296 27.233 1.00 50.46 77 GLN B N 1
ATOM 2236 C CA . GLN B 1 77 ? 27.720 33.776 28.178 1.00 55.45 77 GLN B CA 1
ATOM 2237 C C . GLN B 1 77 ? 28.234 32.588 28.978 1.00 57.70 77 GLN B C 1
ATOM 2238 O O . GLN B 1 77 ? 27.564 32.166 29.926 1.00 55.63 77 GLN B O 1
ATOM 2244 N N . LEU B 1 78 ? 29.379 32.018 28.607 1.00 52.11 78 LEU B N 1
ATOM 2245 C CA . LEU B 1 78 ? 29.910 30.874 29.325 1.00 50.79 78 LEU B CA 1
ATOM 2246 C C . LEU B 1 78 ? 30.323 31.286 30.738 1.00 45.10 78 LEU B C 1
ATOM 2247 O O . LEU B 1 78 ? 30.510 32.471 31.017 1.00 51.62 78 LEU B O 1
ATOM 2252 N N . PRO B 1 79 ? 30.446 30.328 31.653 1.00 41.89 79 PRO B N 1
ATOM 2253 C CA . PRO B 1 79 ? 30.996 30.649 32.978 1.00 40.84 79 PRO B CA 1
ATOM 2254 C C . PRO B 1 79 ? 32.363 31.314 32.859 1.00 48.68 79 PRO B C 1
ATOM 2255 O O . PRO B 1 79 ? 33.180 30.964 31.999 1.00 43.90 79 PRO B O 1
ATOM 2259 N N . ASN B 1 80 ? 32.612 32.284 33.734 1.00 46.40 80 ASN B N 1
ATOM 2260 C CA . ASN B 1 80 ? 33.742 33.176 33.527 1.00 46.04 80 ASN B CA 1
ATOM 2261 C C . ASN B 1 80 ? 35.096 32.538 33.824 1.00 50.85 80 ASN B C 1
ATOM 2262 O O . ASN B 1 80 ? 36.123 33.217 33.682 1.00 44.85 80 ASN B O 1
ATOM 2267 N N . TYR B 1 81 ? 35.140 31.262 34.207 1.00 45.61 81 TYR B N 1
ATOM 2268 C CA . TYR B 1 81 ? 36.420 30.575 34.336 1.00 48.88 81 TYR B CA 1
ATOM 2269 C C . TYR B 1 81 ? 36.818 29.797 33.079 1.00 45.34 81 TYR B C 1
ATOM 2270 O O . TYR B 1 81 ? 37.920 29.245 33.037 1.00 34.82 81 TYR B O 1
ATOM 2279 N N . THR B 1 82 ? 35.946 29.718 32.075 1.00 40.65 82 THR B N 1
ATOM 2280 C CA . THR B 1 82 ? 36.196 28.910 30.893 1.00 40.38 82 THR B CA 1
ATOM 2281 C C . THR B 1 82 ? 37.131 29.622 29.915 1.00 43.65 82 THR B C 1
ATOM 2282 O O . THR B 1 82 ? 37.262 30.851 29.915 1.00 40.59 82 THR B O 1
ATOM 2286 N N . LEU B 1 83 ? 37.765 28.819 29.054 1.00 39.64 83 LEU B N 1
ATOM 2287 C CA . LEU B 1 83 ? 38.519 29.370 27.931 1.00 38.01 83 LEU B CA 1
ATOM 2288 C C . LEU B 1 83 ? 37.641 30.248 27.046 1.00 37.17 83 LEU B C 1
ATOM 2289 O O . LEU B 1 83 ? 38.054 31.342 26.641 1.00 35.71 83 LEU B O 1
ATOM 2294 N N . GLY B 1 84 ? 36.419 29.797 26.750 1.00 32.59 84 GLY B N 1
ATOM 2295 C CA . GLY B 1 84 ? 35.547 30.563 25.863 1.00 35.56 84 GLY B CA 1
ATOM 2296 C C . GLY B 1 84 ? 35.199 31.936 26.414 1.00 40.77 84 GLY B C 1
ATOM 2297 O O . GLY B 1 84 ? 35.244 32.941 25.698 1.00 42.84 84 GLY B O 1
ATOM 2298 N N . TYR B 1 85 ? 34.836 32.001 27.694 1.00 40.91 85 TYR B N 1
ATOM 2299 C CA . TYR B 1 85 ? 34.553 33.297 28.298 1.00 33.83 85 TYR B CA 1
ATOM 2300 C C . TYR B 1 85 ? 35.784 34.193 28.272 1.00 37.24 85 TYR B C 1
ATOM 2301 O O . TYR B 1 85 ? 35.697 35.367 27.901 1.00 42.51 85 TYR B O 1
ATOM 2318 N N . TYR B 1 87 ? 38.497 34.097 26.434 1.00 38.49 87 TYR B N 1
ATOM 2319 C CA . TYR B 1 87 ? 38.855 34.513 25.083 1.00 35.31 87 TYR B CA 1
ATOM 2320 C C . TYR B 1 87 ? 37.953 35.648 24.600 1.00 40.40 87 TYR B C 1
ATOM 2321 O O . TYR B 1 87 ? 38.439 36.667 24.093 1.00 44.13 87 TYR B O 1
ATOM 2330 N N . ALA B 1 88 ? 36.636 35.495 24.765 1.00 38.11 88 ALA B N 1
ATOM 2331 C CA . ALA B 1 88 ? 35.701 36.534 24.331 1.00 42.94 88 ALA B CA 1
ATOM 2332 C C . ALA B 1 88 ? 35.940 37.841 25.079 1.00 46.22 88 ALA B C 1
ATOM 2333 O O . ALA B 1 88 ? 35.929 38.926 24.485 1.00 39.17 88 ALA B O 1
ATOM 2335 N N . ASP B 1 89 ? 36.143 37.748 26.393 1.00 38.49 89 ASP B N 1
ATOM 2336 C CA . ASP B 1 89 ? 36.436 38.924 27.198 1.00 39.34 89 ASP B CA 1
ATOM 2337 C C . ASP B 1 89 ? 37.720 39.598 26.725 1.00 42.14 89 ASP B C 1
ATOM 2338 O O . ASP B 1 89 ? 37.810 40.832 26.687 1.00 41.22 89 ASP B O 1
ATOM 2343 N N . HIS B 1 90 ? 38.719 38.798 26.345 1.00 39.18 90 HIS B N 1
ATOM 2344 C CA . HIS B 1 90 ? 39.965 39.337 25.812 1.00 32.52 90 HIS B CA 1
ATOM 2345 C C . HIS B 1 90 ? 39.731 40.093 24.512 1.00 39.12 90 HIS B C 1
ATOM 2346 O O . HIS B 1 90 ? 40.333 41.151 24.285 1.00 36.65 90 HIS B O 1
ATOM 2361 N N . ILE B 1 92 ? 36.786 41.544 23.512 1.00 43.59 92 ILE B N 1
ATOM 2362 C CA . ILE B 1 92 ? 36.048 42.775 23.804 1.00 47.28 92 ILE B CA 1
ATOM 2363 C C . ILE B 1 92 ? 36.994 43.850 24.333 1.00 39.94 92 ILE B C 1
ATOM 2364 O O . ILE B 1 92 ? 37.038 44.972 23.821 1.00 47.10 92 ILE B O 1
ATOM 2369 N N . ARG B 1 93 ? 37.779 43.513 25.356 1.00 36.24 93 ARG B N 1
ATOM 2370 C CA . ARG B 1 93 ? 38.598 44.518 26.028 1.00 36.83 93 ARG B CA 1
ATOM 2371 C C . ARG B 1 93 ? 39.667 45.102 25.108 1.00 40.21 93 ARG B C 1
ATOM 2372 O O . ARG B 1 93 ? 40.032 46.276 25.247 1.00 44.29 93 ARG B O 1
ATOM 2380 N N . ASN B 1 94 ? 40.173 44.323 24.161 1.00 34.29 94 ASN B N 1
ATOM 2381 C CA . ASN B 1 94 ? 41.206 44.823 23.271 1.00 37.54 94 ASN B CA 1
ATOM 2382 C C . ASN B 1 94 ? 40.655 45.267 21.926 1.00 41.29 94 ASN B C 1
ATOM 2383 O O . ASN B 1 94 ? 41.434 45.591 21.021 1.00 33.03 94 ASN B O 1
ATOM 2388 N N . GLN B 1 95 ? 39.327 45.320 21.789 1.00 43.29 95 GLN B N 1
ATOM 2389 C CA . GLN B 1 95 ? 38.683 45.834 20.582 1.00 44.97 95 GLN B CA 1
ATOM 2390 C C . GLN B 1 95 ? 39.153 45.072 19.352 1.00 40.79 95 GLN B C 1
ATOM 2391 O O . GLN B 1 95 ? 39.402 45.656 18.299 1.00 43.03 95 GLN B O 1
ATOM 2397 N N . LEU B 1 96 ? 39.256 43.753 19.487 1.00 41.88 96 LEU B N 1
ATOM 2398 C CA . LEU B 1 96 ? 39.707 42.884 18.411 1.00 37.35 96 LEU B CA 1
ATOM 2399 C C . LEU B 1 96 ? 38.522 42.190 17.756 1.00 39.18 96 LEU B C 1
ATOM 2400 O O . LEU B 1 96 ? 37.574 41.773 18.428 1.00 45.05 96 LEU B O 1
ATOM 2405 N N . THR B 1 97 ? 38.589 42.062 16.487 1.00 40.72 97 THR B N 1
ATOM 2406 C CA . THR B 1 97 ? 37.532 41.377 15.765 1.00 50.74 97 THR B CA 1
ATOM 2407 C C . THR B 1 97 ? 37.991 39.971 15.386 1.00 46.92 97 THR B C 1
ATOM 2408 O O . THR B 1 97 ? 39.131 39.799 14.917 1.00 39.46 97 THR B O 1
ATOM 2412 N N . PRO B 1 98 ? 37.165 38.948 15.586 1.00 50.36 98 PRO B N 1
ATOM 2413 C CA . PRO B 1 98 ? 37.619 37.559 15.384 1.00 64.15 98 PRO B CA 1
ATOM 2414 C C . PRO B 1 98 ? 38.041 37.309 13.946 1.00 76.33 98 PRO B C 1
ATOM 2415 O O . PRO B 1 98 ? 37.655 38.053 13.032 1.00 75.19 98 PRO B O 1
ATOM 2419 N N . PRO B 1 99 ? 38.846 36.274 13.708 1.00 88.95 99 PRO B N 1
ATOM 2420 C CA . PRO B 1 99 ? 39.455 36.087 12.383 1.00 93.69 99 PRO B CA 1
ATOM 2421 C C . PRO B 1 99 ? 38.428 35.650 11.355 1.00 85.62 99 PRO B C 1
ATOM 2422 O O . PRO B 1 99 ? 37.515 34.864 11.661 1.00 75.77 99 PRO B O 1
ATOM 2426 N N . PRO B 1 100 ? 38.544 36.139 10.122 1.00 83.58 100 PRO B N 1
ATOM 2427 C CA . PRO B 1 100 ? 37.610 35.711 9.075 1.00 83.34 100 PRO B CA 1
ATOM 2428 C C . PRO B 1 100 ? 37.859 34.260 8.692 1.00 87.12 100 PRO B C 1
ATOM 2429 O O . PRO B 1 100 ? 39.005 33.830 8.538 1.00 86.62 100 PRO B O 1
ATOM 2433 N N . VAL B 1 101 ? 36.768 33.501 8.560 1.00 88.09 101 VAL B N 1
ATOM 2434 C CA . VAL B 1 101 ? 36.880 32.089 8.216 1.00 88.08 101 VAL B CA 1
ATOM 2435 C C . VAL B 1 101 ? 37.607 31.965 6.883 1.00 86.97 101 VAL B C 1
ATOM 2436 O O . VAL B 1 101 ? 37.199 32.554 5.875 1.00 81.04 101 VAL B O 1
ATOM 2440 N N . ASN B 1 102 ? 38.719 31.237 6.885 1.00 94.71 102 ASN B N 1
ATOM 2441 C CA . ASN B 1 102 ? 39.555 31.075 5.708 1.00 95.64 102 ASN B CA 1
ATOM 2442 C C . ASN B 1 102 ? 39.466 29.641 5.203 1.00 92.47 102 ASN B C 1
ATOM 2443 O O . ASN B 1 102 ? 39.229 28.707 5.974 1.00 92.46 102 ASN B O 1
ATOM 2448 N N . GLU B 1 103 ? 39.671 29.470 3.901 1.00 95.35 103 GLU B N 1
ATOM 2449 C CA . GLU B 1 103 ? 39.437 28.179 3.270 1.00 100.25 103 GLU B CA 1
ATOM 2450 C C . GLU B 1 103 ? 40.653 27.581 2.577 1.00 89.32 103 GLU B C 1
ATOM 2451 O O . GLU B 1 103 ? 40.740 26.355 2.487 1.00 87.63 103 GLU B O 1
ATOM 2457 N N . ASN B 1 104 ? 41.589 28.390 2.081 1.00 78.76 104 ASN B N 1
ATOM 2458 C CA . ASN B 1 104 ? 42.728 27.840 1.344 1.00 74.54 104 ASN B CA 1
ATOM 2459 C C . ASN B 1 104 ? 43.867 27.590 2.328 1.00 64.73 104 ASN B C 1
ATOM 2460 O O . ASN B 1 104 ? 44.638 28.497 2.659 1.00 58.66 104 ASN B O 1
ATOM 2465 N N . VAL B 1 105 ? 43.961 26.350 2.805 1.00 57.01 105 VAL B N 1
ATOM 2466 C CA . VAL B 1 105 ? 45.017 25.933 3.718 1.00 50.90 105 VAL B CA 1
ATOM 2467 C C . VAL B 1 105 ? 45.532 24.586 3.228 1.00 51.54 105 VAL B C 1
ATOM 2468 O O . VAL B 1 105 ? 45.944 23.737 4.025 1.00 65.34 105 VAL B O 1
ATOM 2472 N N . ASN B 1 106 ? 45.524 24.381 1.911 1.00 42.94 106 ASN B N 1
ATOM 2473 C CA . ASN B 1 106 ? 46.026 23.126 1.352 1.00 63.05 106 ASN B CA 1
ATOM 2474 C C . ASN B 1 106 ? 47.485 22.884 1.705 1.00 69.35 106 ASN B C 1
ATOM 2475 O O . ASN B 1 106 ? 47.785 22.007 2.531 1.00 75.84 106 ASN B O 1
ATOM 2480 N N . HIS B 1 107 ? 48.384 23.674 1.118 1.00 46.11 107 HIS B N 1
ATOM 2481 C CA . HIS B 1 107 ? 49.807 23.484 1.362 1.00 43.97 107 HIS B CA 1
ATOM 2482 C C . HIS B 1 107 ? 50.138 23.644 2.849 1.00 37.66 107 HIS B C 1
ATOM 2483 O O . HIS B 1 107 ? 49.597 24.538 3.515 1.00 35.91 107 HIS B O 1
ATOM 2490 N N . PRO B 1 108 ? 51.031 22.800 3.392 1.00 30.13 108 PRO B N 1
ATOM 2491 C CA . PRO B 1 108 ? 51.440 22.938 4.804 1.00 29.96 108 PRO B CA 1
ATOM 2492 C C . PRO B 1 108 ? 51.914 24.325 5.178 1.00 34.45 108 PRO B C 1
ATOM 2493 O O . PRO B 1 108 ? 51.694 24.734 6.320 1.00 37.37 108 PRO B O 1
ATOM 2497 N N . PHE B 1 109 ? 52.594 25.045 4.275 1.00 34.17 109 PHE B N 1
ATOM 2498 C CA . PHE B 1 109 ? 53.023 26.405 4.604 1.00 31.12 109 PHE B CA 1
ATOM 2499 C C . PHE B 1 109 ? 51.828 27.307 4.848 1.00 35.42 109 PHE B C 1
ATOM 2500 O O . PHE B 1 109 ? 51.904 28.236 5.658 1.00 38.45 109 PHE B O 1
ATOM 2516 N N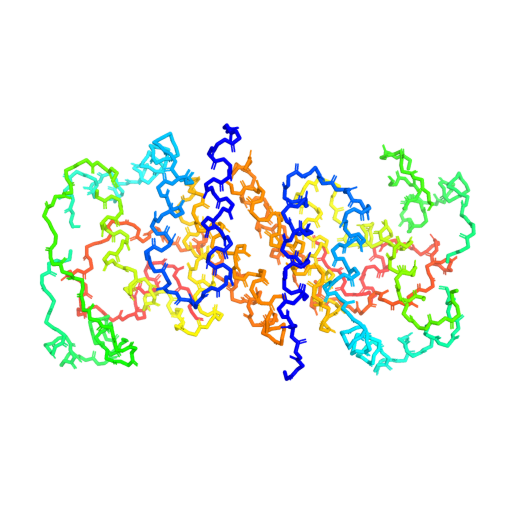 . PHE B 1 111 ? 48.684 26.276 5.797 1.00 33.11 111 PHE B N 1
ATOM 2517 C CA . PHE B 1 111 ? 48.042 25.920 7.055 1.00 34.31 111 PHE B CA 1
ATOM 2518 C C . PHE B 1 111 ? 48.836 26.450 8.242 1.00 36.30 111 PHE B C 1
ATOM 2519 O O . PHE B 1 111 ? 48.253 26.998 9.181 1.00 40.24 111 PHE B O 1
ATOM 2527 N N . LEU B 1 112 ? 50.171 26.312 8.215 1.00 33.16 112 LEU B N 1
ATOM 2528 C CA . LEU B 1 112 ? 50.981 26.817 9.325 1.00 37.74 112 LEU B CA 1
ATOM 2529 C C . LEU B 1 112 ? 50.666 28.279 9.601 1.00 40.00 112 LEU B C 1
ATOM 2530 O O . LEU B 1 112 ? 50.336 28.650 10.732 1.00 34.80 112 LEU B O 1
ATOM 2535 N N . ALA B 1 113 ? 50.716 29.117 8.560 1.00 38.34 113 ALA B N 1
ATOM 2536 C CA . ALA B 1 113 ? 50.501 30.553 8.736 1.00 32.35 113 ALA B CA 1
ATOM 2537 C C . ALA B 1 113 ? 49.062 30.863 9.133 1.00 28.73 113 ALA B C 1
ATOM 2538 O O . ALA B 1 113 ? 48.828 31.699 10.010 1.00 37.29 113 ALA B O 1
ATOM 2540 N N . ALA B 1 114 ? 48.088 30.202 8.504 1.00 27.84 114 ALA B N 1
ATOM 2541 C CA . ALA B 1 114 ? 46.683 30.477 8.810 1.00 39.47 114 ALA B CA 1
ATOM 2542 C C . ALA B 1 114 ? 46.321 30.039 10.231 1.00 41.52 114 ALA B C 1
ATOM 2543 O O . ALA B 1 114 ? 45.617 30.759 10.953 1.00 39.94 114 ALA B O 1
ATOM 2545 N N . HIS B 1 115 ? 46.789 28.860 10.640 1.00 35.44 115 HIS B N 1
ATOM 2546 C CA . HIS B 1 115 ? 46.541 28.377 11.995 1.00 35.14 115 HIS B CA 1
ATOM 2547 C C . HIS B 1 115 ? 47.184 29.284 13.037 1.00 38.24 115 HIS B C 1
ATOM 2548 O O . HIS B 1 115 ? 46.552 29.645 14.036 1.00 37.84 115 HIS B O 1
ATOM 2555 N N . LEU B 1 116 ? 48.448 29.654 12.842 1.00 39.26 116 LEU B N 1
ATOM 2556 C CA . LEU B 1 116 ? 49.079 30.515 13.839 1.00 32.71 116 LEU B CA 1
ATOM 2557 C C . LEU B 1 116 ? 48.450 31.904 13.833 1.00 34.47 116 LEU B C 1
ATOM 2558 O O . LEU B 1 116 ? 48.210 32.490 14.895 1.00 33.79 116 LEU B O 1
ATOM 2563 N N . GLY B 1 117 ? 48.157 32.436 12.646 1.00 35.27 117 GLY B N 1
ATOM 2564 C CA . GLY B 1 117 ? 47.501 33.732 12.564 1.00 31.59 117 GLY B CA 1
ATOM 2565 C C . GLY B 1 117 ? 46.162 33.774 13.288 1.00 34.49 117 GLY B C 1
ATOM 2566 O O . GLY B 1 117 ? 45.889 34.696 14.056 1.00 39.43 117 GLY B O 1
ATOM 2567 N N . GLU B 1 118 ? 45.308 32.781 13.058 1.00 29.90 118 GLU B N 1
ATOM 2568 C CA . GLU B 1 118 ? 43.963 32.885 13.615 1.00 33.34 118 GLU B CA 1
ATOM 2569 C C . GLU B 1 118 ? 43.880 32.477 15.082 1.00 41.38 118 GLU B C 1
ATOM 2570 O O . GLU B 1 118 ? 42.875 32.796 15.731 1.00 40.55 118 GLU B O 1
ATOM 2576 N N . THR B 1 119 ? 44.890 31.783 15.622 1.00 35.29 119 THR B N 1
ATOM 2577 C CA . THR B 1 119 ? 44.899 31.410 17.032 1.00 31.82 119 THR B CA 1
ATOM 2578 C C . THR B 1 119 ? 45.759 32.331 17.882 1.00 33.19 119 THR B C 1
ATOM 2579 O O . THR B 1 119 ? 45.900 32.088 19.085 1.00 35.18 119 THR B O 1
ATOM 2583 N N . HIS B 1 120 ? 46.315 33.389 17.290 1.00 29.84 120 HIS B N 1
ATOM 2584 C CA . HIS B 1 120 ? 47.210 34.281 18.020 1.00 31.46 120 HIS B CA 1
ATOM 2585 C C . HIS B 1 120 ? 46.584 34.780 19.313 1.00 34.53 120 HIS B C 1
ATOM 2586 O O . HIS B 1 120 ? 47.215 34.755 20.373 1.00 39.94 120 HIS B O 1
ATOM 2593 N N . ASP B 1 121 ? 45.341 35.261 19.237 1.00 34.06 121 ASP B N 1
ATOM 2594 C CA . ASP B 1 121 ? 44.684 35.808 20.420 1.00 32.79 121 ASP B CA 1
ATOM 2595 C C . ASP B 1 121 ? 44.378 34.721 21.448 1.00 39.95 121 ASP B C 1
ATOM 2596 O O . ASP B 1 121 ? 44.353 34.999 22.651 1.00 34.98 121 ASP B O 1
ATOM 2601 N N . ILE B 1 122 ? 44.129 33.489 20.987 1.00 36.62 122 ILE B N 1
ATOM 2602 C CA . ILE B 1 122 ? 43.916 32.359 21.888 1.00 32.82 122 ILE B CA 1
ATOM 2603 C C . ILE B 1 122 ? 45.194 32.036 22.650 1.00 33.57 122 ILE B C 1
ATOM 2604 O O . ILE B 1 122 ? 45.158 31.748 23.851 1.00 34.54 122 ILE B O 1
ATOM 2609 N N . TRP B 1 123 ? 46.345 32.077 21.971 1.00 32.02 123 TRP B N 1
ATOM 2610 C CA . TRP B 1 123 ? 47.610 31.838 22.667 1.00 32.38 123 TRP B CA 1
ATOM 2611 C C . TRP B 1 123 ? 47.884 32.918 23.707 1.00 33.91 123 TRP B C 1
ATOM 2612 O O . TRP B 1 123 ? 48.504 32.634 24.746 1.00 35.08 123 TRP B O 1
ATOM 2623 N N . HIS B 1 124 ? 47.481 34.168 23.425 1.00 27.75 124 HIS B N 1
ATOM 2624 C CA . HIS B 1 124 ? 47.531 35.224 24.442 1.00 35.02 124 HIS B CA 1
ATOM 2625 C C . HIS B 1 124 ? 46.826 34.778 25.709 1.00 34.71 124 HIS B C 1
ATOM 2626 O O . HIS B 1 124 ? 47.382 34.847 26.811 1.00 43.17 124 HIS B O 1
ATOM 2633 N N . VAL B 1 125 ? 45.590 34.299 25.553 1.00 35.20 125 VAL B N 1
ATOM 2634 C CA . VAL B 1 125 ? 44.754 33.935 26.687 1.00 35.33 125 VAL B CA 1
ATOM 2635 C C . VAL B 1 125 ? 45.314 32.710 27.395 1.00 34.86 125 VAL B C 1
ATOM 2636 O O . VAL B 1 125 ? 45.440 32.687 28.625 1.00 39.26 125 VAL B O 1
ATOM 2640 N N . VAL B 1 126 ? 45.674 31.678 26.633 1.00 34.26 126 VAL B N 1
ATOM 2641 C CA . VAL B 1 126 ? 46.075 30.415 27.250 1.00 39.27 126 VAL B CA 1
ATOM 2642 C C . VAL B 1 126 ? 47.428 30.548 27.951 1.00 40.40 126 VAL B C 1
ATOM 2643 O O . VAL B 1 126 ? 47.641 29.961 29.021 1.00 32.47 126 VAL B O 1
ATOM 2647 N N . THR B 1 127 ? 48.371 31.306 27.369 1.00 29.75 127 THR B N 1
ATOM 2648 C CA . THR B 1 127 ? 49.643 31.501 28.066 1.00 35.63 127 THR B CA 1
ATOM 2649 C C . THR B 1 127 ? 49.573 32.537 29.177 1.00 32.91 127 THR B C 1
ATOM 2650 O O . THR B 1 127 ? 50.569 32.707 29.884 1.00 37.14 127 THR B O 1
ATOM 2654 N N . GLY B 1 128 ? 48.453 33.247 29.338 1.00 34.40 128 GLY B N 1
ATOM 2655 C CA . GLY B 1 128 ? 48.379 34.321 30.325 1.00 26.60 128 GLY B CA 1
ATOM 2656 C C . GLY B 1 128 ? 49.168 35.592 30.007 1.00 40.98 128 GLY B C 1
ATOM 2657 O O . GLY B 1 128 ? 49.422 36.383 30.916 1.00 45.65 128 GLY B O 1
ATOM 2658 N N . CYS B 1 129 ? 49.529 35.839 28.742 1.00 30.92 129 CYS B N 1
ATOM 2659 C CA . CYS B 1 129 ? 50.278 37.043 28.364 1.00 37.30 129 CYS B CA 1
ATOM 2660 C C . CYS B 1 129 ? 49.339 38.228 28.123 1.00 34.87 129 CYS B C 1
ATOM 2661 O O . CYS B 1 129 ? 48.465 38.161 27.253 1.00 43.42 129 CYS B O 1
ATOM 2664 N N . ASP B 1 130 ? 49.559 39.334 28.845 1.00 37.16 130 ASP B N 1
ATOM 2665 C CA . ASP B 1 130 ? 48.809 40.578 28.631 1.00 32.94 130 ASP B CA 1
ATOM 2666 C C . ASP B 1 130 ? 49.127 41.167 27.250 1.00 31.32 130 ASP B C 1
ATOM 2667 O O . ASP B 1 130 ? 50.102 40.794 26.593 1.00 35.10 130 ASP B O 1
ATOM 2672 N N . THR B 1 131 ? 48.297 42.112 26.804 1.00 40.03 131 THR B N 1
ATOM 2673 C CA . THR B 1 131 ? 48.494 42.735 25.500 1.00 49.58 131 THR B CA 1
ATOM 2674 C C . THR B 1 131 ? 49.240 44.060 25.585 1.00 46.77 131 THR B C 1
ATOM 2675 O O . THR B 1 131 ? 49.380 44.755 24.569 1.00 46.42 131 THR B O 1
ATOM 2679 N N . ASP B 1 132 ? 49.738 44.422 26.757 1.00 29.88 132 ASP B N 1
ATOM 2680 C CA . ASP B 1 132 ? 50.640 45.556 26.810 1.00 34.79 132 ASP B CA 1
ATOM 2681 C C . ASP B 1 132 ? 51.971 45.179 26.150 1.00 31.91 132 ASP B C 1
ATOM 2682 O O . ASP B 1 132 ? 52.180 44.042 25.710 1.00 35.89 132 ASP B O 1
ATOM 2687 N N . LYS B 1 133 ? 52.881 46.149 26.058 1.00 39.84 133 LYS B N 1
ATOM 2688 C CA . LYS B 1 133 ? 54.156 45.899 25.382 1.00 36.46 133 LYS B CA 1
ATOM 2689 C C . LYS B 1 133 ? 54.956 44.759 26.008 1.00 33.20 133 LYS B C 1
ATOM 2690 O O . LYS B 1 133 ? 55.399 43.871 25.261 1.00 33.30 133 LYS B O 1
ATOM 2696 N N . PRO B 1 134 ? 55.158 44.685 27.328 1.00 33.49 134 PRO B N 1
ATOM 2697 C CA . PRO B 1 134 ? 55.904 43.527 27.857 1.00 36.36 134 PRO B CA 1
ATOM 2698 C C . PRO B 1 134 ? 55.185 42.198 27.647 1.00 32.42 134 PRO B C 1
ATOM 2699 O O . PRO B 1 134 ? 55.850 41.161 27.485 1.00 29.20 134 PRO B O 1
ATOM 2703 N N . GLY B 1 135 ? 53.854 42.202 27.586 1.00 27.09 135 GLY B N 1
ATOM 2704 C CA . GLY B 1 135 ? 53.130 40.972 27.303 1.00 25.48 135 GLY B CA 1
ATOM 2705 C C . GLY B 1 135 ? 53.286 40.496 25.869 1.00 30.72 135 GLY B C 1
ATOM 2706 O O . GLY B 1 135 ? 53.341 39.289 25.611 1.00 35.13 135 GLY B O 1
ATOM 2707 N N . GLU B 1 136 ? 53.362 41.425 24.916 1.00 25.47 136 GLU B N 1
ATOM 2708 C CA . GLU B 1 136 ? 53.609 41.013 23.531 1.00 29.24 136 GLU B CA 1
ATOM 2709 C C . GLU B 1 136 ? 55.003 40.417 23.374 1.00 33.69 136 GLU B C 1
ATOM 2710 O O . GLU B 1 136 ? 55.183 39.410 22.673 1.00 30.00 136 GLU B O 1
ATOM 2716 N N . VAL B 1 137 ? 56.001 41.026 24.019 1.00 28.12 137 VAL B N 1
ATOM 2717 C CA . VAL B 1 137 ? 57.352 40.474 24.009 1.00 25.40 137 VAL B CA 1
ATOM 2718 C C . VAL B 1 137 ? 57.357 39.089 24.657 1.00 24.94 137 VAL B C 1
ATOM 2719 O O . VAL B 1 137 ? 57.974 38.147 24.149 1.00 26.46 137 VAL B O 1
ATOM 2723 N N . LYS B 1 138 ? 56.659 38.945 25.781 1.00 27.20 138 LYS B N 1
ATOM 2724 C CA . LYS B 1 138 ? 56.566 37.651 26.448 1.00 27.22 138 LYS B CA 1
ATOM 2725 C C . LYS B 1 138 ? 55.992 36.581 25.520 1.00 25.67 138 LYS B C 1
ATOM 2726 O O . LYS B 1 138 ? 56.565 35.498 25.385 1.00 32.71 138 LYS B O 1
ATOM 2732 N N . LEU B 1 139 ? 54.877 36.883 24.839 1.00 24.89 139 LEU B N 1
ATOM 2733 C CA . LEU B 1 139 ? 54.293 35.923 23.903 1.00 27.45 139 LEU B CA 1
ATOM 2734 C C . LEU B 1 139 ? 55.223 35.625 22.732 1.00 31.02 139 LEU B C 1
ATOM 2735 O O . LEU B 1 139 ? 55.269 34.482 22.264 1.00 32.77 139 LEU B O 1
ATOM 2740 N N . GLU B 1 140 ? 55.994 36.621 22.261 1.00 27.90 140 GLU B N 1
ATOM 2741 C CA . GLU B 1 140 ? 56.926 36.365 21.158 1.00 32.13 140 GLU B CA 1
ATOM 2742 C C . GLU B 1 140 ? 58.072 35.453 21.593 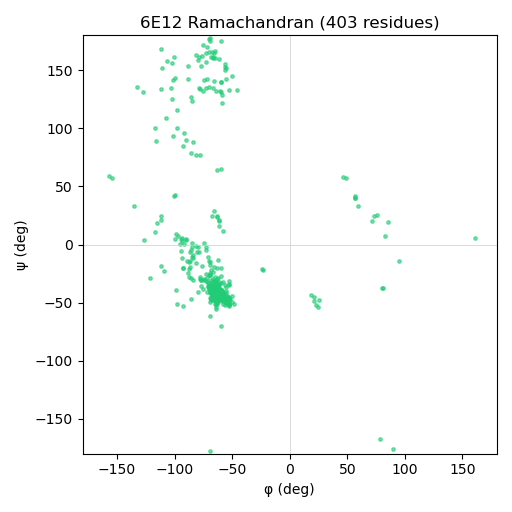1.00 29.91 140 GLU B C 1
ATOM 2743 O O . GLU B 1 140 ? 58.525 34.598 20.821 1.00 30.61 140 GLU B O 1
ATOM 2749 N N . ALA B 1 141 ? 58.550 35.609 22.825 1.00 25.21 141 ALA B N 1
ATOM 2750 C CA . ALA B 1 141 ? 59.547 34.674 23.341 1.00 28.46 141 ALA B CA 1
ATOM 2751 C C . ALA B 1 141 ? 58.957 33.277 23.481 1.00 30.22 141 ALA B C 1
ATOM 2752 O O . ALA B 1 141 ? 59.617 32.283 23.165 1.00 33.45 141 ALA B O 1
ATOM 2754 N N . PHE B 1 142 ? 57.703 33.186 23.929 1.00 30.85 142 PHE B N 1
ATOM 2755 C CA . PHE B 1 142 ? 56.999 31.906 23.946 1.00 28.65 142 PHE B CA 1
ATOM 2756 C C . PHE B 1 142 ? 56.959 31.273 22.549 1.00 32.62 142 PHE B C 1
ATOM 2757 O O . PHE B 1 142 ? 57.334 30.106 22.379 1.00 27.83 142 PHE B O 1
ATOM 2765 N N . TYR B 1 143 ? 56.503 32.026 21.530 1.00 30.26 143 TYR B N 1
ATOM 2766 C CA . TYR B 1 143 ? 56.555 31.517 20.152 1.00 32.56 143 TYR B CA 1
ATOM 2767 C C . TYR B 1 143 ? 57.960 31.064 19.767 1.00 32.00 143 TYR B C 1
ATOM 2768 O O . TYR B 1 143 ? 58.127 30.005 19.162 1.00 34.41 143 TYR B O 1
ATOM 2777 N N . THR B 1 144 ? 58.984 31.865 20.092 1.00 31.18 144 THR B N 1
ATOM 2778 C CA . THR B 1 144 ? 60.346 31.524 19.684 1.00 31.35 144 THR B CA 1
ATOM 2779 C C . THR B 1 144 ? 60.749 30.151 20.210 1.00 31.24 144 THR B C 1
ATOM 2780 O O . THR B 1 144 ? 61.378 29.366 19.491 1.00 32.10 144 THR B O 1
ATOM 2784 N N . ALA B 1 145 ? 60.388 29.847 21.464 1.00 28.35 145 ALA B N 1
ATOM 2785 C CA . ALA B 1 145 ? 60.693 28.548 22.068 1.00 34.02 145 ALA B CA 1
ATOM 2786 C C . ALA B 1 145 ? 59.967 27.398 21.374 1.00 36.49 145 ALA B C 1
ATOM 2787 O O . ALA B 1 145 ? 60.516 26.297 21.266 1.00 41.55 145 ALA B O 1
ATOM 2789 N N . GLN B 1 146 ? 58.757 27.629 20.883 1.00 37.43 146 GLN B N 1
ATOM 2790 C CA . GLN B 1 146 ? 57.948 26.538 20.356 1.00 33.83 146 GLN B CA 1
ATOM 2791 C C . GLN B 1 146 ? 58.098 26.323 18.855 1.00 40.66 146 GLN B C 1
ATOM 2792 O O . GLN B 1 146 ? 57.775 25.232 18.371 1.00 38.89 146 GLN B O 1
ATOM 2798 N N . LEU B 1 147 ? 58.569 27.321 18.100 1.00 35.13 147 LEU B N 1
ATOM 2799 C CA . LEU B 1 147 ? 58.584 27.237 16.642 1.00 36.37 147 LEU B CA 1
ATOM 2800 C C . LEU B 1 147 ? 59.998 27.145 16.058 1.00 39.64 147 LEU B C 1
ATOM 2801 O O . LEU B 1 147 ? 60.197 27.464 14.878 1.00 42.44 147 LEU B O 1
ATOM 2806 N N . ILE B 1 148 ? 60.977 26.719 16.854 1.00 31.84 148 ILE B N 1
ATOM 2807 C CA . ILE B 1 148 ? 62.351 26.509 16.397 1.00 38.26 148 ILE B CA 1
ATOM 2808 C C . ILE B 1 148 ? 62.295 25.607 15.170 1.00 39.14 148 ILE B C 1
ATOM 2809 O O . ILE B 1 148 ? 61.595 24.586 15.211 1.00 42.60 148 ILE B O 1
ATOM 2814 N N . PRO B 1 149 ? 63.005 25.915 14.067 1.00 34.42 149 PRO B N 1
ATOM 2815 C CA . PRO B 1 149 ? 63.973 26.997 13.827 1.00 31.72 149 PRO B CA 1
ATOM 2816 C C . PRO B 1 149 ? 63.440 28.211 13.054 1.00 30.14 149 PRO B C 1
ATOM 2817 O O . PRO B 1 149 ? 64.148 28.743 12.189 1.00 36.03 149 PRO B O 1
ATOM 2821 N N . ASP B 1 150 ? 62.223 28.649 13.378 1.00 34.49 150 ASP B N 1
ATOM 2822 C CA . ASP B 1 150 ? 61.674 29.879 12.817 1.00 28.96 150 ASP B CA 1
ATOM 2823 C C . ASP B 1 150 ? 62.602 31.066 13.072 1.00 33.17 150 ASP B C 1
ATOM 2824 O O . ASP B 1 150 ? 63.342 31.108 14.059 1.00 32.92 150 ASP B O 1
ATOM 2829 N N . ARG B 1 151 ? 62.548 32.054 12.178 1.00 26.92 151 ARG B N 1
ATOM 2830 C CA . ARG B 1 151 ? 63.338 33.267 12.338 1.00 33.23 151 ARG B CA 1
ATOM 2831 C C . ARG B 1 151 ? 62.511 34.489 12.679 1.00 30.21 151 ARG B C 1
ATOM 2832 O O . ARG B 1 151 ? 63.057 35.432 13.258 1.00 40.43 151 ARG B O 1
ATOM 2840 N N . LEU B 1 152 ? 61.215 34.488 12.355 1.00 23.14 152 LEU B N 1
ATOM 2841 C CA . LEU B 1 152 ? 60.413 35.699 12.478 1.00 31.48 152 LEU B CA 1
ATOM 2842 C C . LEU B 1 152 ? 60.323 36.169 13.925 1.00 33.60 152 LEU B C 1
ATOM 2843 O O . LEU B 1 152 ? 60.580 37.345 14.217 1.00 30.70 152 LEU B O 1
ATOM 2848 N N . PHE B 1 153 ? 59.976 35.265 14.854 1.00 27.03 153 PHE B N 1
ATOM 2849 C CA . PHE B 1 153 ? 59.718 35.722 16.219 1.00 32.91 153 PHE B CA 1
ATOM 2850 C C . PHE B 1 153 ? 60.986 36.191 16.912 1.00 32.99 153 PHE B C 1
ATOM 2851 O O . PHE B 1 153 ? 60.936 37.163 17.671 1.00 38.74 153 PHE B O 1
ATOM 2859 N N . LEU B 1 154 ? 62.127 35.558 16.628 1.00 28.31 154 LEU B N 1
ATOM 2860 C CA . LEU B 1 154 ? 63.407 36.094 17.081 1.00 31.21 154 LEU B CA 1
ATOM 2861 C C . LEU B 1 154 ? 63.589 37.541 16.628 1.00 27.60 154 LEU B C 1
ATOM 2862 O O . LEU B 1 154 ? 63.984 38.406 17.418 1.00 31.92 154 LEU B O 1
ATOM 2867 N N . ALA B 1 155 ? 63.320 37.820 15.347 1.00 27.11 155 ALA B N 1
ATOM 2868 C CA . ALA B 1 155 ? 63.498 39.177 14.827 1.00 28.09 155 ALA B CA 1
ATOM 2869 C C . ALA B 1 155 ? 62.495 40.156 15.440 1.00 32.40 155 ALA B C 1
ATOM 2870 O O . ALA B 1 155 ? 62.802 41.340 15.599 1.00 34.93 155 ALA B O 1
ATOM 2872 N N . LEU B 1 156 ? 61.295 39.683 15.772 1.00 29.59 156 LEU B N 1
ATOM 2873 C CA . LEU B 1 156 ? 60.315 40.520 16.458 1.00 34.80 156 LEU B CA 1
ATOM 2874 C C . LEU B 1 156 ? 60.777 40.849 17.872 1.00 31.84 156 LEU B C 1
ATOM 2875 O O . LEU B 1 156 ? 60.585 41.975 18.353 1.00 26.67 156 LEU B O 1
ATOM 2880 N N . LEU B 1 157 ? 61.401 39.886 18.555 1.00 28.28 157 LEU B N 1
ATOM 2881 C CA . LEU B 1 157 ? 62.048 40.203 19.823 1.00 29.67 157 LEU B CA 1
ATOM 2882 C C . LEU B 1 157 ? 63.059 41.337 19.642 1.00 35.00 157 LEU B C 1
ATOM 2883 O O . LEU B 1 157 ? 63.014 42.347 20.357 1.00 27.42 157 LEU B O 1
ATOM 2888 N N . ALA B 1 158 ? 63.933 41.213 18.637 1.00 24.86 158 ALA B N 1
ATOM 2889 C CA . ALA B 1 158 ? 64.963 42.221 18.387 1.00 25.37 158 ALA B CA 1
ATOM 2890 C C . ALA B 1 158 ? 64.356 43.593 18.150 1.00 28.17 158 ALA B C 1
ATOM 2891 O O . ALA B 1 158 ? 64.807 44.600 18.707 1.00 29.89 158 ALA B O 1
ATOM 2893 N N . LYS B 1 159 ? 63.339 43.650 17.302 1.00 25.26 159 LYS B N 1
ATOM 2894 C CA . LYS B 1 159 ? 62.718 44.920 16.960 1.00 23.91 159 LYS B CA 1
ATOM 2895 C C . LYS B 1 159 ? 62.161 45.601 18.214 1.00 32.12 159 LYS B C 1
ATOM 2896 O O . LYS B 1 159 ? 62.262 46.828 18.369 1.00 23.95 159 LYS B O 1
ATOM 2902 N N . ASN B 1 160 ? 61.582 44.815 19.132 1.00 28.03 160 ASN B N 1
ATOM 2903 C CA . ASN B 1 160 ? 60.998 45.402 20.334 1.00 29.91 160 ASN B CA 1
ATOM 2904 C C . ASN B 1 160 ? 62.056 45.795 21.350 1.00 28.90 160 ASN B C 1
ATOM 2905 O O . ASN B 1 160 ? 61.858 46.757 22.105 1.00 31.80 160 ASN B O 1
ATOM 2910 N N . LEU B 1 161 ? 63.177 45.084 21.384 1.00 28.70 161 LEU B N 1
ATOM 2911 C CA . LEU B 1 161 ? 64.266 45.516 22.249 1.00 28.43 161 LEU B CA 1
ATOM 2912 C C . LEU B 1 161 ? 64.858 46.821 21.755 1.00 25.34 161 LEU B C 1
ATOM 2913 O O . LEU B 1 161 ? 65.146 47.710 22.561 1.00 30.26 161 LEU B O 1
ATOM 2918 N N . LEU B 1 162 ? 65.039 46.964 20.432 1.00 23.05 162 LEU B N 1
ATOM 2919 C CA . LEU B 1 162 ? 65.585 48.215 19.908 1.00 29.34 162 LEU B CA 1
ATOM 2920 C C . LEU B 1 162 ? 64.603 49.359 20.115 1.00 25.04 162 LEU B C 1
ATOM 2921 O O . LEU B 1 162 ? 64.991 50.466 20.523 1.00 30.37 162 LEU B O 1
ATOM 2926 N N . LYS B 1 163 ? 63.328 49.104 19.850 1.00 30.71 163 LYS B N 1
ATOM 2927 C CA . LYS B 1 163 ? 62.312 50.123 20.063 1.00 29.73 163 LYS B CA 1
ATOM 2928 C C . LYS B 1 163 ? 62.300 50.571 21.517 1.00 28.81 163 LYS B C 1
ATOM 2929 O O . LYS B 1 163 ? 62.183 51.767 21.804 1.00 33.29 163 LYS B O 1
ATOM 2935 N N . THR B 1 164 ? 62.466 49.629 22.448 1.00 31.77 164 THR B N 1
ATOM 2936 C CA . THR B 1 164 ? 62.529 49.993 23.857 1.00 30.59 164 THR B CA 1
ATOM 2937 C C . THR B 1 164 ? 63.748 50.863 24.151 1.00 36.20 164 THR B C 1
ATOM 2938 O O . THR B 1 164 ? 63.628 51.913 24.794 1.00 27.73 164 THR B O 1
ATOM 2942 N N . ALA B 1 165 ? 64.929 50.445 23.664 1.00 25.13 165 ALA B N 1
ATOM 2943 C CA . ALA B 1 165 ? 66.166 51.193 23.904 1.00 29.22 165 ALA B CA 1
ATOM 2944 C C . ALA B 1 165 ? 66.103 52.602 23.325 1.00 32.60 165 ALA B C 1
ATOM 2945 O O . ALA B 1 165 ? 66.612 53.552 23.929 1.00 30.67 165 ALA B O 1
ATOM 2955 N N . TYR B 1 167 ? 63.177 54.510 22.212 1.00 29.22 167 TYR B N 1
ATOM 2956 C CA . TYR B 1 167 ? 62.032 55.376 22.443 1.00 29.54 167 TYR B CA 1
ATOM 2957 C C . TYR B 1 167 ? 61.494 55.336 23.859 1.00 29.60 167 TYR B C 1
ATOM 2958 O O . TYR B 1 167 ? 60.822 56.289 24.269 1.00 31.53 167 TYR B O 1
ATOM 2967 N N . GLU B 1 168 ? 61.760 54.272 24.616 1.00 25.28 168 GLU B N 1
ATOM 2968 C CA . GLU B 1 168 ? 61.063 54.102 25.884 1.00 32.89 168 GLU B CA 1
ATOM 2969 C C . GLU B 1 168 ? 61.849 53.206 26.821 1.00 26.84 168 GLU B C 1
ATOM 2970 O O . GLU B 1 168 ? 61.355 52.158 27.258 1.00 33.26 168 GLU B O 1
ATOM 2976 N N . VAL B 1 169 ? 63.078 53.610 27.141 1.00 26.74 169 VAL B N 1
ATOM 2977 C CA . VAL B 1 169 ? 63.954 52.722 27.884 1.00 25.99 169 VAL B CA 1
ATOM 2978 C C . VAL B 1 169 ? 63.476 52.518 29.313 1.00 29.45 169 VAL B C 1
ATOM 2979 O O . VAL B 1 169 ? 63.909 51.556 29.957 1.00 29.46 169 VAL B O 1
ATOM 2983 N N . GLU B 1 170 ? 62.553 53.356 29.819 1.00 25.64 170 GLU B N 1
ATOM 2984 C CA . GLU B 1 170 ? 62.004 53.094 31.151 1.00 30.80 170 GLU B CA 1
ATOM 2985 C C . GLU B 1 170 ? 61.314 51.730 31.224 1.00 35.68 170 GLU B C 1
ATOM 2986 O O . GLU B 1 170 ? 61.178 51.175 32.317 1.00 38.94 170 GLU B O 1
ATOM 2992 N N . LEU B 1 171 ? 60.926 51.153 30.082 1.00 36.71 171 LEU B N 1
ATOM 2993 C CA . LEU B 1 171 ? 60.268 49.852 30.056 1.00 30.78 171 LEU B CA 1
ATOM 2994 C C . LEU B 1 171 ? 61.247 48.680 30.066 1.00 30.12 171 LEU B C 1
ATOM 2995 O O . LEU B 1 171 ? 60.802 47.526 30.034 1.00 35.42 171 LEU B O 1
ATOM 3000 N N . CYS B 1 172 ? 62.553 48.950 30.127 1.00 35.21 172 CYS B N 1
ATOM 3001 C CA . CYS B 1 172 ? 63.572 47.918 29.930 1.00 30.95 172 CYS B CA 1
ATOM 3002 C C . CYS B 1 172 ? 63.377 46.694 30.835 1.00 31.33 172 CYS B C 1
ATOM 3003 O O . CYS B 1 172 ? 63.360 45.550 30.363 1.00 31.48 17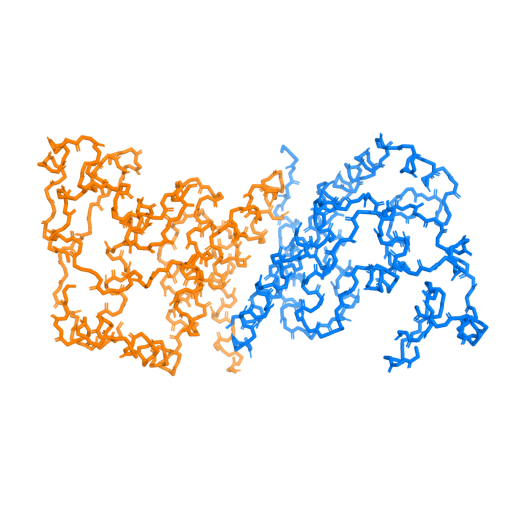2 CYS B O 1
ATOM 3006 N N . GLU B 1 173 ? 63.257 46.913 32.144 1.00 27.92 173 GLU B N 1
ATOM 3007 C CA . GLU B 1 173 ? 63.141 45.785 33.067 1.00 37.16 173 GLU B CA 1
ATOM 3008 C C . GLU B 1 173 ? 61.883 44.958 32.812 1.00 34.01 173 GLU B C 1
ATOM 3009 O O . GLU B 1 173 ? 61.929 43.722 32.809 1.00 32.19 173 GLU B O 1
ATOM 3015 N N . GLN B 1 174 ? 60.745 45.621 32.621 1.00 26.08 174 GLN B N 1
ATOM 3016 C CA . GLN B 1 174 ? 59.503 44.910 32.329 1.00 30.89 174 GLN B CA 1
ATOM 3017 C C . GLN B 1 174 ? 59.569 44.167 31.001 1.00 28.28 174 GLN B C 1
ATOM 3018 O O . GLN B 1 174 ? 59.022 43.065 30.886 1.00 32.48 174 GLN B O 1
ATOM 3024 N N . ILE B 1 175 ? 60.250 44.740 30.004 1.00 29.44 175 ILE B N 1
ATOM 3025 C CA . ILE B 1 175 ? 60.390 44.094 28.703 1.00 24.30 175 ILE B CA 1
ATOM 3026 C C . ILE B 1 175 ? 61.274 42.848 28.812 1.00 31.22 175 ILE B C 1
ATOM 3027 O O . ILE B 1 175 ? 60.928 41.775 28.310 1.00 31.48 175 ILE B O 1
ATOM 3032 N N . LEU B 1 176 ? 62.428 42.959 29.474 1.00 29.80 176 LEU B N 1
ATOM 3033 C CA . LEU B 1 176 ? 63.289 41.782 29.563 1.00 30.91 176 LEU B CA 1
ATOM 3034 C C . LEU B 1 176 ? 62.749 40.751 30.557 1.00 32.21 176 LEU B C 1
ATOM 3035 O O . LEU B 1 176 ? 62.984 39.557 30.376 1.00 32.50 176 LEU B O 1
ATOM 3040 N N . ASP B 1 177 ? 62.045 41.186 31.614 1.00 24.34 177 ASP B N 1
ATOM 3041 C CA . ASP B 1 177 ? 61.330 40.244 32.479 1.00 26.99 177 ASP B CA 1
ATOM 3042 C C . ASP B 1 177 ? 60.296 39.454 31.679 1.00 31.16 177 ASP B C 1
ATOM 3043 O O . ASP B 1 177 ? 60.155 38.242 31.858 1.00 37.81 177 ASP B O 1
ATOM 3048 N N . GLY B 1 178 ? 59.561 40.131 30.790 1.00 30.62 178 GLY B N 1
ATOM 3049 C CA . GLY B 1 178 ? 58.598 39.434 29.944 1.00 26.54 178 GLY B CA 1
ATOM 3050 C C . GLY B 1 178 ? 59.252 38.464 28.976 1.00 32.22 178 GLY B C 1
ATOM 3051 O O . GLY B 1 178 ? 58.836 37.304 28.862 1.00 31.70 178 GLY B O 1
ATOM 3052 N N . LEU B 1 179 ? 60.280 38.922 28.261 1.00 27.89 179 LEU B N 1
ATOM 3053 C CA . LEU B 1 179 ? 60.984 38.041 27.331 1.00 28.79 179 LEU B CA 1
ATOM 3054 C C . LEU B 1 179 ? 61.487 36.799 28.055 1.00 31.51 179 LEU B C 1
ATOM 3055 O O . LEU B 1 179 ? 61.257 35.664 27.620 1.00 33.84 179 LEU B O 1
ATOM 3060 N N . THR B 1 180 ? 62.162 37.011 29.179 1.00 29.73 180 THR B N 1
ATOM 3061 C CA . THR B 1 180 ? 62.714 35.929 29.996 1.00 32.09 180 THR B CA 1
ATOM 3062 C C . THR B 1 180 ? 61.644 34.938 30.446 1.00 31.84 180 THR B C 1
ATOM 3063 O O . THR B 1 180 ? 61.846 33.720 30.386 1.00 35.23 180 THR B O 1
ATOM 3067 N N . GLN B 1 181 ? 60.511 35.448 30.935 1.00 32.28 181 GLN B N 1
ATOM 3068 C CA . GLN B 1 181 ? 59.417 34.584 31.366 1.00 34.94 181 GLN B CA 1
ATOM 3069 C C . GLN B 1 181 ? 58.824 33.789 30.207 1.00 35.12 181 GLN B C 1
ATOM 3070 O O . GLN B 1 181 ? 58.510 32.602 30.357 1.00 36.35 181 GLN B O 1
ATOM 3076 N N . GLY B 1 182 ? 58.630 34.425 29.051 1.00 33.59 182 GLY B N 1
ATOM 3077 C CA . GLY B 1 182 ? 57.971 33.727 27.959 1.00 22.96 182 GLY B CA 1
ATOM 3078 C C . GLY B 1 182 ? 58.867 32.686 27.340 1.00 29.19 182 GLY B C 1
ATOM 3079 O O . GLY B 1 182 ? 58.391 31.657 26.851 1.00 28.62 182 GLY B O 1
ATOM 3080 N N . TRP B 1 183 ? 60.175 32.938 27.352 1.00 26.76 183 TRP B N 1
ATOM 3081 C CA . TRP B 1 183 ? 61.126 31.959 26.856 1.00 30.94 183 TRP B CA 1
ATOM 3082 C C . TRP B 1 183 ? 61.073 30.695 27.705 1.00 36.00 183 TRP B C 1
ATOM 3083 O O . TRP B 1 183 ? 60.924 29.580 27.186 1.00 39.58 183 TRP B O 1
ATOM 3110 N N . GLY B 1 186 ? 57.812 28.982 27.455 1.00 35.77 186 GLY B N 1
ATOM 3111 C CA . GLY B 1 186 ? 57.671 28.356 26.150 1.00 36.79 186 GLY B CA 1
ATOM 3112 C C . GLY B 1 186 ? 58.403 27.030 26.043 1.00 37.99 186 GLY B C 1
ATOM 3113 O O . GLY B 1 186 ? 57.917 26.099 25.398 1.00 40.57 186 GLY B O 1
ATOM 3114 N N . LYS B 1 187 ? 59.578 26.926 26.669 1.00 41.07 187 LYS B N 1
ATOM 3115 C CA . LYS B 1 187 ? 60.325 25.670 26.667 1.00 39.35 187 LYS B CA 1
ATOM 3116 C C . LYS B 1 187 ? 59.658 24.621 27.538 1.00 39.78 187 LYS B C 1
ATOM 3117 O O . LYS B 1 187 ? 59.723 23.427 27.229 1.00 34.27 187 LYS B O 1
ATOM 3123 N N . ARG B 1 188 ? 59.011 25.046 28.620 1.00 35.93 188 ARG B N 1
ATOM 3124 C CA . ARG B 1 188 ? 58.455 24.105 29.582 1.00 41.38 188 ARG B CA 1
ATOM 3125 C C . ARG B 1 188 ? 57.072 23.599 29.163 1.00 42.95 188 ARG B C 1
ATOM 3126 O O . ARG B 1 188 ? 56.714 22.459 29.467 1.00 41.02 188 ARG B O 1
ATOM 3134 N N . ALA B 1 189 ? 56.301 24.413 28.450 1.00 38.52 189 ALA B N 1
ATOM 3135 C CA . ALA B 1 189 ? 54.946 24.055 28.085 1.00 38.11 189 ALA B CA 1
ATOM 3136 C C . ALA B 1 189 ? 54.937 22.977 27.004 1.00 36.91 189 ALA B C 1
ATOM 3137 O O . ALA B 1 189 ? 55.894 22.805 26.245 1.00 34.45 189 ALA B O 1
ATOM 3139 N N . LYS B 1 190 ? 53.826 22.249 26.932 1.00 32.36 190 LYS B N 1
ATOM 3140 C CA . LYS B 1 190 ? 53.593 21.371 25.798 1.00 34.08 190 LYS B CA 1
ATOM 3141 C C . LYS B 1 190 ? 53.404 22.211 24.541 1.00 37.67 190 LYS B C 1
ATOM 3142 O O . LYS B 1 190 ? 53.121 23.409 24.632 1.00 34.80 190 LYS B O 1
ATOM 3148 N N . PRO B 1 191 ? 53.549 21.610 23.357 1.00 36.81 191 PRO B N 1
ATOM 3149 C CA . PRO B 1 191 ? 53.262 22.349 22.118 1.00 30.51 191 PRO B CA 1
ATOM 3150 C C . PRO B 1 191 ? 51.816 22.814 22.064 1.00 36.02 191 PRO B C 1
ATOM 3151 O O . PRO B 1 191 ? 50.886 22.043 22.305 1.00 36.19 191 PRO B O 1
ATOM 3155 N N . LEU B 1 192 ? 51.625 24.081 21.723 1.00 35.32 192 LEU B N 1
ATOM 3156 C CA . LEU B 1 192 ? 50.278 24.573 21.470 1.00 36.71 192 LEU B CA 1
ATOM 3157 C C . LEU B 1 192 ? 49.8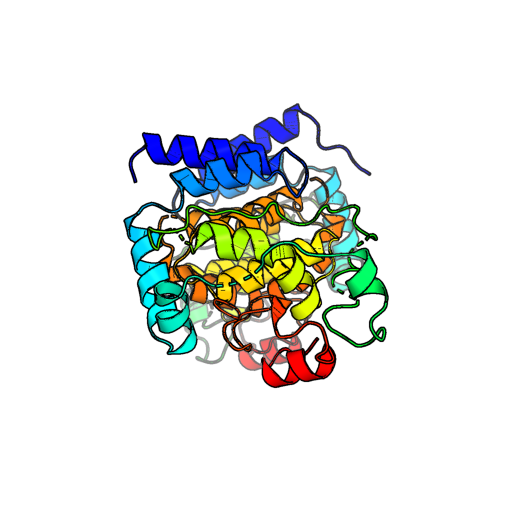63 24.413 20.015 1.00 39.45 192 LEU B C 1
ATOM 3158 O O . LEU B 1 192 ? 48.673 24.514 19.714 1.00 34.54 192 LEU B O 1
ATOM 3163 N N . PHE B 1 193 ? 50.802 24.148 19.108 1.00 40.11 193 PHE B N 1
ATOM 3164 C CA . PHE B 1 193 ? 50.462 24.072 17.696 1.00 36.75 193 PHE B CA 1
ATOM 3165 C C . PHE B 1 193 ? 49.561 22.877 17.415 1.00 35.34 193 PHE B C 1
ATOM 3166 O O . PHE B 1 193 ? 49.821 21.765 17.877 1.00 34.73 193 PHE B O 1
ATOM 3174 N N . GLY B 1 194 ? 48.514 23.096 16.629 1.00 43.64 194 GLY B N 1
ATOM 3175 C CA . GLY B 1 194 ? 47.662 22.012 16.181 1.00 47.03 194 GLY B CA 1
ATOM 3176 C C . GLY B 1 194 ? 46.428 21.762 17.022 1.00 45.22 194 GLY B C 1
ATOM 3177 O O . GLY B 1 194 ? 45.522 21.054 16.559 1.00 44.91 194 GLY B O 1
ATOM 3178 N N . ILE B 1 195 ? 46.361 22.324 18.231 1.00 43.01 195 ILE B N 1
ATOM 3179 C CA . ILE B 1 195 ? 45.205 22.124 19.094 1.00 43.10 195 ILE B CA 1
ATOM 3180 C C . ILE B 1 195 ? 43.944 22.642 18.404 1.00 41.88 195 ILE B C 1
ATOM 3181 O O . ILE B 1 195 ? 43.968 23.665 17.701 1.00 38.26 195 ILE B O 1
ATOM 3186 N N . GLU B 1 196 ? 42.845 21.890 18.559 1.00 45.42 196 GLU B N 1
ATOM 3187 C CA . GLU B 1 196 ? 41.525 22.263 18.032 1.00 49.63 196 GLU B CA 1
ATOM 3188 C C . GLU B 1 196 ? 40.763 23.027 19.108 1.00 46.30 196 GLU B C 1
ATOM 3189 O O . GLU B 1 196 ? 39.936 22.477 19.839 1.00 48.03 196 GLU B O 1
ATOM 3195 N N . TRP B 1 197 ? 41.020 24.331 19.170 1.00 39.56 197 TRP B N 1
ATOM 3196 C CA . TRP B 1 197 ? 40.505 25.131 20.269 1.00 34.50 197 TRP B CA 1
ATOM 3197 C C . TRP B 1 197 ? 38.973 25.182 20.298 1.00 42.18 197 TRP B C 1
ATOM 3198 O O . TRP B 1 197 ? 38.391 25.308 21.385 1.00 38.81 197 TRP B O 1
ATOM 3209 N N . ASN B 1 198 ? 38.293 25.077 19.143 1.00 33.19 198 ASN B N 1
ATOM 3210 C CA . ASN B 1 198 ? 36.835 25.249 19.205 1.00 42.28 198 ASN B CA 1
ATOM 3211 C C . ASN B 1 198 ? 36.133 24.067 19.855 1.00 40.02 198 ASN B C 1
ATOM 3212 O O . ASN B 1 198 ? 34.909 24.112 20.022 1.00 45.09 198 ASN B O 1
ATOM 3217 N N . LYS B 1 199 ? 36.865 23.028 20.241 1.00 36.17 199 LYS B N 1
ATOM 3218 C CA . LYS B 1 199 ? 36.305 21.963 21.063 1.00 45.54 199 LYS B CA 1
ATOM 3219 C C . LYS B 1 199 ? 36.578 22.159 22.551 1.00 46.59 199 LYS B C 1
ATOM 3220 O O . LYS B 1 199 ? 36.133 21.341 23.357 1.00 52.93 199 LYS B O 1
ATOM 3226 N N . LEU B 1 200 ? 37.265 23.240 22.936 1.00 42.42 200 LEU B N 1
ATOM 3227 C CA . LEU B 1 200 ? 37.705 23.452 24.311 1.00 40.50 200 LEU B CA 1
ATOM 3228 C C . LEU B 1 200 ? 37.076 24.683 24.945 1.00 37.73 200 LEU B C 1
ATOM 3229 O O . LEU B 1 200 ? 37.514 25.097 26.023 1.00 41.91 200 LEU B O 1
ATOM 3234 N N . TRP B 1 201 ? 36.072 25.290 24.306 1.00 34.40 201 TRP B N 1
ATOM 3235 C CA . TRP B 1 201 ? 35.539 26.561 24.802 1.00 35.80 201 TRP B CA 1
ATOM 3236 C C . TRP B 1 201 ? 34.999 26.447 26.225 1.00 42.70 201 TRP B C 1
ATOM 3237 O O . TRP B 1 201 ? 35.091 27.408 27.002 1.00 43.07 201 TRP B O 1
ATOM 3248 N N . GLU B 1 202 ? 34.436 25.297 26.589 1.00 41.65 202 GLU B N 1
ATOM 3249 C CA . GLU B 1 202 ? 33.837 25.130 27.909 1.00 43.00 202 GLU B CA 1
ATOM 3250 C C . GLU B 1 202 ? 34.794 24.513 28.926 1.00 43.87 202 GLU B C 1
ATOM 3251 O O . GLU B 1 202 ? 34.388 24.242 30.059 1.00 45.67 202 GLU B O 1
ATOM 3257 N N . THR B 1 203 ? 36.047 24.297 28.553 1.00 38.36 203 THR B N 1
ATOM 3258 C CA . THR B 1 203 ? 37.066 23.822 29.467 1.00 39.10 203 THR B CA 1
ATOM 3259 C C . THR B 1 203 ? 37.568 24.974 30.343 1.00 42.76 203 THR B C 1
ATOM 3260 O O . THR B 1 203 ? 37.790 26.084 29.855 1.00 40.13 203 THR B O 1
ATOM 3264 N N . PRO B 1 204 ? 37.693 24.751 31.647 1.00 47.58 204 PRO B N 1
ATOM 3265 C CA . PRO B 1 204 ? 38.207 25.802 32.537 1.00 43.26 204 PRO B CA 1
ATOM 3266 C C . PRO B 1 204 ? 39.648 26.140 32.195 1.00 40.76 204 PRO B C 1
ATOM 3267 O O . PRO B 1 204 ? 40.496 25.251 32.063 1.00 41.03 204 PRO B O 1
ATOM 3271 N N . LEU B 1 205 ? 39.922 27.440 32.075 1.00 39.67 205 LEU B N 1
ATOM 3272 C CA . LEU B 1 205 ? 41.227 27.883 31.587 1.00 36.64 205 LEU B CA 1
ATOM 3273 C C . LEU B 1 205 ? 42.376 27.351 32.451 1.00 39.25 205 LEU B C 1
ATOM 3274 O O . LEU B 1 205 ? 43.394 26.883 31.922 1.00 42.56 205 LEU B O 1
ATOM 3279 N N . GLU B 1 206 ? 42.224 27.392 33.778 1.00 40.35 206 GLU B N 1
ATOM 3280 C CA . GLU B 1 206 ? 43.332 27.013 34.654 1.00 43.48 206 GLU B CA 1
ATOM 3281 C C . GLU B 1 206 ? 43.680 25.544 34.501 1.00 39.13 206 GLU B C 1
ATOM 3282 O O . GLU B 1 206 ? 44.859 25.174 34.524 1.00 45.95 206 GLU B O 1
ATOM 3288 N N . GLU B 1 207 ? 42.665 24.690 34.342 1.00 39.43 207 GLU B N 1
ATOM 3289 C CA . GLU B 1 207 ? 42.915 23.263 34.144 1.00 40.19 207 GLU B CA 1
ATOM 3290 C C . GLU B 1 207 ? 43.542 23.008 32.788 1.00 35.75 207 GLU B C 1
ATOM 3291 O O . GLU B 1 207 ? 44.398 22.129 32.650 1.00 42.61 207 GLU B O 1
ATOM 3297 N N . LEU B 1 208 ? 43.108 23.765 31.778 1.00 39.01 208 LEU B N 1
ATOM 3298 C CA . LEU B 1 208 ? 43.739 23.708 30.466 1.00 38.70 208 LEU B CA 1
ATOM 3299 C C . LEU B 1 208 ? 45.204 24.119 30.552 1.00 40.29 208 LEU B C 1
ATOM 3300 O O . LEU B 1 208 ? 46.070 23.499 29.925 1.00 40.72 208 LEU B O 1
ATOM 3305 N N . GLN B 1 209 ? 45.510 25.154 31.337 1.00 35.74 209 GLN B N 1
ATOM 3306 C CA . GLN B 1 209 ? 46.909 25.560 31.465 1.00 40.72 209 GLN B CA 1
ATOM 3307 C C . GLN B 1 209 ? 47.728 24.475 32.154 1.00 42.10 209 GLN B C 1
ATOM 3308 O O . GLN B 1 209 ? 48.828 24.121 31.700 1.00 39.82 209 GLN B O 1
ATOM 3314 N N . THR B 1 210 ? 47.181 23.907 33.228 1.00 38.08 210 THR B N 1
ATOM 3315 C CA . THR B 1 210 ? 47.851 22.834 33.953 1.00 35.03 210 THR B CA 1
ATOM 3316 C C . THR B 1 210 ? 48.136 21.652 33.039 1.00 33.77 210 THR B C 1
ATOM 3317 O O . THR B 1 210 ? 49.252 21.123 33.025 1.00 39.05 210 THR B O 1
ATOM 3321 N N . SER B 1 211 ? 47.149 21.243 32.237 1.00 36.42 211 SER B N 1
ATOM 3322 C CA . SER B 1 211 ? 47.375 20.112 31.341 1.00 42.37 211 SER B CA 1
ATOM 3323 C C . SER B 1 211 ? 48.363 20.441 30.221 1.00 42.84 211 SER B C 1
ATOM 3324 O O . SER B 1 211 ? 48.967 19.527 29.656 1.00 44.13 211 SER B O 1
ATOM 3327 N N . LEU B 1 212 ? 48.549 21.717 29.895 1.00 39.77 212 LEU B N 1
ATOM 3328 C CA . LEU B 1 212 ? 49.547 22.156 28.930 1.00 42.30 212 LEU B CA 1
ATOM 3329 C C . LEU B 1 212 ? 50.900 22.471 29.580 1.00 46.04 212 LEU B C 1
ATOM 3330 O O . LEU B 1 212 ? 51.815 22.957 28.899 1.00 44.67 212 LEU B O 1
ATOM 3335 N N . ASN B 1 213 ? 51.040 22.221 30.881 1.00 38.44 213 ASN B N 1
ATOM 3336 C CA . ASN B 1 213 ? 52.256 22.559 31.627 1.00 39.72 213 ASN B CA 1
ATOM 3337 C C . ASN B 1 213 ? 52.594 24.044 31.516 1.00 41.85 213 ASN B C 1
ATOM 3338 O O . ASN B 1 213 ? 53.757 24.426 31.383 1.00 41.28 213 ASN B O 1
ATOM 3343 N N . ILE B 1 214 ? 51.574 24.891 31.564 1.00 37.75 214 ILE B N 1
ATOM 3344 C CA . ILE B 1 214 ? 51.758 26.334 31.634 1.00 39.77 214 ILE B CA 1
ATOM 3345 C C . ILE B 1 214 ? 51.515 26.755 33.078 1.00 43.93 214 ILE B C 1
ATOM 3346 O O . ILE B 1 214 ? 50.466 26.434 33.654 1.00 46.18 214 ILE B O 1
ATOM 3351 N N . VAL B 1 215 ? 52.489 27.438 33.681 1.00 57.77 215 VAL B N 1
ATOM 3352 C CA . VAL B 1 215 ? 52.340 27.895 35.067 1.00 71.78 215 VAL B CA 1
ATOM 3353 C C . VAL B 1 215 ? 52.349 29.421 35.125 1.00 82.73 215 VAL B C 1
ATOM 3354 O O . VAL B 1 215 ? 53.415 30.029 35.304 1.00 85.14 215 VAL B O 1
ATOM 3358 N N . PRO B 1 216 ? 51.189 30.087 34.995 1.00 87.43 216 PRO B N 1
ATOM 3359 C CA . PRO B 1 216 ? 51.138 31.554 35.009 1.00 92.05 216 PRO B CA 1
ATOM 3360 C C . PRO B 1 216 ? 51.260 32.133 36.419 1.00 96.46 216 PRO B C 1
ATOM 3361 O O . PRO B 1 216 ? 52.144 32.960 36.651 1.00 98.86 216 PRO B O 1
#

B-factor: mean 48.86, std 18.84, range [18.02, 150.93]

Solvent-accessible surface area: 19680 Å² total

InterPro domains:
  IPR007715 Ubiquinone biosynthesis protein Coq4 [PF05019] (12-216)
  IPR007715 Ubiquinone biosynthesis protein Coq4 [PTHR12922] (42-216)

Secondary structure (DSSP, 8-state):
-----HHHHHHHHHHHHHHHHS-TT-HHHHHHHHHHHS-HHHHHHHHHHHTTSHHHHHHHHH-------HHHHTTS-TTBS-------TT------S---HHHHHHHHHHHHHHHHT--SSHHHHHHHHHHHHHHSTT-SHHHHHHHHHHHHH---GGGHHHHHHHHHHH---SSPP-TT--GGG-TTSBHHHHHHHTT---/--HHHHHHHHHHHHHHHHS-TT-HHHHHHHHHHHS-HHHHHHHHHHHTTSHHHHHHHHH-------HHHHHTS-TTBS-------TT-PPPPPP-----S---HHHHHHHHHHHHHHHHT--SSHHHHHHHHHHHHHHSTT-SHHHHHHHHHHHHH---GGGHHHHHHHHHHH---SSPP-TT--GGG-TTSBHHHHHHHTT---

Sequence (407 aa):
IETITQSQETAILESFLELVKSPYGNFASIGKLSHVLNDPDTLQKVVAVLSLTPQGKQAFEDRPLGKIDLEQLHQLPNYTLGYYADHIRNQLTPVNHPFFLAAHLGETHDIWHVVTGCDTDKPGEVKLEAFYTAQLIPDRLFLALLAKNLLKTAYEVELCEQILDGLTQGWGKRAKPLFGIEWNKLWETPLEELQTSLNIVPITQSQETAILESFLELVKSPYGNFASIGKLSHVLNDPDTLQKVVAVLSLTPQGKQAFEDRPLGKIDLEQLHQLPNYTLGYYADHIRNQLTPPPVNENVNHPFFLAAHLGETHDIWHVVTGCDTDKPGEVKLEAFYTAQLIPDRLFLALLAKNLLKTAYEVELCEQILDGLTQGWGKRAKPLFGIEWNKLWETPLEELQTSLNIVP